Protein AF-A0A2V9IHE4-F1 (afdb_monomer_lite)

Sequence (462 aa):
MTAAEEQRRKWRELSAGATQPQDVPGYLLHRQTFDSLVGEIAELETLVFRKNLEDSALGELGPYIEALHKDSVTPRRLPRLSEIEAELEKAGIEKMLAGIRTKKPSPEKWASLFDSAWFLSCLDAAFAEDSEIAGFNGRTHDEFVKEFTELDKERIRIAAARVRRACAERAISVMNQHPEQEYLVRAEAQKKRRHLPLRKLFARAQDVLTAVCPCWMASPLSVSQLLDTKACFDVVIFDEASQVLPEDSVPAILRGARLVVAGDSRQLPPTTFFAAGDDDEPIEEAADAATEGFESLLDMTNSFVPSRYLDWHYRSRDESLISFSNHHIYTGRLVTFPGPGGPPAVSHVLVNQPPGLDGQEESSSAEVRKVVELVLEHPQKFPRQSLGVIAMGIRHAQRVQRALDEALETRPDLDAFFDPGKEEHVFVKNLERVQGDERDAIILTIGYGKDRGGKSPGRAIG

Secondary structure (DSSP, 8-state):
--SHHHHHHHHHHHSSSSPPP---TTHHHHHHHHHHHHHHHHHHHHHSS-S-STTS-HHHHHHHHHHHHH--SHHHHHHHHHHHHHHHHHTT-HHHHHHHHHH---GGGHHHHHHHHHHHHHHHHHHHH-HHHHH--HHHHHHHHHHHHHHHHHHHHHHHHHHHHHHHHHHHHHHHH-HHHHHHHHHHHT-SS-PPPHHHHHHHHHHHHHHHS------HHHHHHHS-SS--EEEEEESSGGGS-HHHHHHHHTTEEEEEE---TTSPPPP-TTSS-S-----SSGGG---SS-S-HHHHHHTTS------B--S-SSTHHHHHHHHHTSTT-SB-------S-S------PPPTTS-S-TTS-HHHHHHHHHHHHHHHHH-TTS-EEEEESSHHHHHHHHHHHHHHHTT-GGGTTTS-TTSTT--EEEEGGG-TT---SEEEEE--PPP-TTSPPPS----

Structure (mmCIF, N/CA/C/O backbone):
data_AF-A0A2V9IHE4-F1
#
_entry.id   AF-A0A2V9IHE4-F1
#
loop_
_atom_site.group_PDB
_atom_site.id
_atom_site.type_symbol
_atom_site.label_atom_id
_atom_site.label_alt_id
_atom_site.label_comp_id
_atom_site.label_asym_id
_atom_site.label_entity_id
_atom_site.label_seq_id
_atom_site.pdbx_PDB_ins_code
_atom_site.Cartn_x
_atom_site.Cartn_y
_atom_site.Cartn_z
_atom_site.occupancy
_atom_site.B_iso_or_equiv
_atom_site.auth_seq_id
_atom_site.auth_comp_id
_atom_site.auth_asym_id
_atom_site.auth_atom_id
_atom_site.pdbx_PDB_model_num
ATOM 1 N N . MET A 1 1 ? 29.800 36.168 -103.129 1.00 57.03 1 MET A N 1
ATOM 2 C CA . MET A 1 1 ? 30.590 36.780 -102.035 1.00 57.03 1 MET A CA 1
ATOM 3 C C . MET A 1 1 ? 30.070 36.192 -100.728 1.00 57.03 1 MET A C 1
ATOM 5 O O . MET A 1 1 ? 29.300 36.840 -100.043 1.00 57.03 1 MET A O 1
ATOM 9 N N . THR A 1 2 ? 30.286 34.894 -100.474 1.00 67.06 2 THR A N 1
ATOM 10 C CA . THR A 1 2 ? 29.304 34.196 -99.607 1.00 67.06 2 THR A CA 1
ATOM 11 C C . THR A 1 2 ? 29.785 32.930 -98.889 1.00 67.06 2 THR A C 1
ATOM 13 O O . THR A 1 2 ? 28.972 32.203 -98.355 1.00 67.06 2 THR A O 1
ATOM 16 N N . ALA A 1 3 ? 31.088 32.662 -98.799 1.00 68.25 3 ALA A N 1
ATOM 17 C CA . ALA A 1 3 ? 31.587 31.613 -97.890 1.00 68.25 3 ALA A CA 1
ATOM 18 C C . ALA A 1 3 ? 32.878 32.059 -97.200 1.00 68.25 3 ALA A C 1
ATOM 20 O O . ALA A 1 3 ? 32.992 32.014 -95.981 1.00 68.25 3 ALA A O 1
ATOM 21 N N . ALA A 1 4 ? 33.814 32.617 -97.974 1.00 70.06 4 ALA A N 1
ATOM 22 C CA . ALA A 1 4 ? 35.071 33.142 -97.444 1.00 70.06 4 ALA A CA 1
ATOM 23 C C . ALA A 1 4 ? 34.877 34.337 -96.488 1.00 70.06 4 ALA A C 1
ATOM 25 O O . ALA A 1 4 ? 35.552 34.420 -95.465 1.00 70.06 4 ALA A O 1
ATOM 26 N N . GLU A 1 5 ? 33.945 35.252 -96.779 1.00 72.25 5 GLU A N 1
ATOM 27 C CA . GLU A 1 5 ? 33.641 36.388 -95.891 1.00 72.25 5 GLU A CA 1
ATOM 28 C C . GLU A 1 5 ? 32.931 35.948 -94.608 1.00 72.25 5 GLU A C 1
ATOM 30 O O . GLU A 1 5 ? 33.212 36.475 -93.533 1.00 72.25 5 GLU A O 1
ATOM 35 N N . GLU A 1 6 ? 32.068 34.938 -94.702 1.00 75.88 6 GLU A N 1
ATOM 36 C CA . GLU A 1 6 ? 31.331 34.397 -93.563 1.00 75.88 6 GLU A CA 1
ATOM 37 C C . GLU A 1 6 ? 32.248 33.592 -92.630 1.00 75.88 6 GLU A C 1
ATOM 39 O O . GLU A 1 6 ? 32.196 33.745 -91.408 1.00 75.88 6 GLU A O 1
ATOM 44 N N . GLN A 1 7 ? 33.177 32.826 -93.207 1.00 74.69 7 GLN A N 1
ATOM 45 C CA . GLN A 1 7 ? 34.234 32.134 -92.474 1.00 74.69 7 GLN A CA 1
ATOM 46 C C . GLN A 1 7 ? 35.193 33.120 -91.800 1.00 74.69 7 GLN A C 1
ATOM 48 O O . GLN A 1 7 ? 35.526 32.965 -90.626 1.00 74.69 7 GLN A O 1
ATOM 53 N N . ARG A 1 8 ? 35.573 34.196 -92.501 1.00 71.12 8 ARG A N 1
ATOM 54 C CA . ARG A 1 8 ? 36.403 35.269 -91.939 1.00 71.12 8 ARG A CA 1
ATOM 55 C C . ARG A 1 8 ? 35.695 36.023 -90.808 1.00 71.12 8 ARG A C 1
ATOM 57 O O . ARG A 1 8 ? 36.364 36.433 -89.861 1.00 71.12 8 ARG A O 1
ATOM 64 N N . ARG A 1 9 ? 34.369 36.202 -90.878 1.00 74.19 9 ARG A N 1
ATOM 65 C CA . ARG A 1 9 ? 33.567 36.786 -89.789 1.00 74.19 9 ARG A CA 1
ATOM 66 C C . ARG A 1 9 ? 33.571 35.881 -88.555 1.00 74.19 9 ARG A C 1
ATOM 68 O O . ARG A 1 9 ? 33.924 36.363 -87.486 1.00 74.19 9 ARG A O 1
ATOM 75 N N . LYS A 1 10 ? 33.302 34.578 -88.716 1.00 74.25 10 LYS A N 1
ATOM 76 C CA . LYS A 1 10 ? 33.368 33.596 -87.615 1.00 74.25 10 LYS A CA 1
ATOM 77 C C . LYS A 1 10 ? 34.743 33.552 -86.946 1.00 74.25 10 LYS A C 1
ATOM 79 O O . LYS A 1 10 ? 34.833 33.504 -85.728 1.00 74.25 10 LYS A O 1
ATOM 84 N N . TRP A 1 11 ? 35.823 33.596 -87.726 1.00 72.06 11 TRP A N 1
ATOM 85 C CA . TRP A 1 11 ? 37.175 33.616 -87.160 1.00 72.06 11 TRP A CA 1
ATOM 86 C C . TRP A 1 11 ? 37.470 34.894 -86.378 1.00 72.06 11 TRP A C 1
ATOM 88 O O . TRP A 1 11 ? 38.075 34.803 -85.319 1.00 72.06 11 TRP A O 1
ATOM 98 N N . ARG A 1 12 ? 36.991 36.056 -86.842 1.00 71.06 12 ARG A N 1
ATOM 99 C CA . ARG A 1 12 ? 37.110 37.322 -86.098 1.00 71.06 12 ARG A CA 1
ATOM 100 C C . ARG A 1 12 ? 36.302 37.349 -84.802 1.00 71.06 12 ARG A C 1
ATOM 102 O O . ARG A 1 12 ? 36.710 38.035 -83.877 1.00 71.06 12 ARG A O 1
ATOM 109 N N . GLU A 1 13 ? 35.171 36.650 -84.743 1.00 72.88 13 GLU A N 1
ATOM 110 C CA . GLU A 1 13 ? 34.381 36.509 -83.510 1.00 72.88 13 GLU A CA 1
ATOM 111 C C . GLU A 1 13 ? 35.086 35.618 -82.476 1.00 72.88 13 GLU A C 1
ATOM 113 O O . GLU A 1 13 ? 34.956 35.847 -81.278 1.00 72.88 13 GLU A O 1
ATOM 118 N N . LEU A 1 14 ? 35.859 34.628 -82.934 1.00 70.94 14 LEU A N 1
ATOM 119 C CA . LEU A 1 14 ? 36.576 33.672 -82.084 1.00 70.94 14 LEU A CA 1
ATOM 120 C C . LEU A 1 14 ? 38.013 34.104 -81.738 1.00 70.94 14 LEU A C 1
ATOM 122 O O . LEU A 1 14 ? 38.636 33.493 -80.871 1.00 70.94 14 LEU A O 1
ATOM 126 N N . SER A 1 15 ? 38.561 35.131 -82.398 1.00 66.12 15 SER A N 1
ATOM 127 C CA . SER A 1 15 ? 39.928 35.614 -82.180 1.00 66.12 15 SER A CA 1
ATOM 128 C C . SER A 1 15 ? 39.967 36.920 -81.384 1.00 66.12 15 SER A C 1
ATOM 130 O O . SER A 1 15 ? 39.293 37.896 -81.708 1.00 66.12 15 SER A O 1
ATOM 132 N N . ALA A 1 16 ? 40.847 37.003 -80.384 1.00 60.81 16 ALA A N 1
ATOM 133 C CA . ALA A 1 16 ? 41.187 38.272 -79.745 1.00 60.81 16 ALA A CA 1
ATOM 134 C C . ALA A 1 16 ? 42.098 39.100 -80.677 1.00 60.81 16 ALA A C 1
ATOM 136 O O . ALA A 1 16 ? 43.323 39.049 -80.585 1.00 60.81 16 ALA A O 1
ATOM 137 N N . GLY A 1 17 ? 41.499 39.839 -81.617 1.00 64.50 17 GLY A N 1
ATOM 138 C CA . GLY A 1 17 ? 42.207 40.730 -82.546 1.00 64.50 17 GLY A CA 1
ATOM 139 C C . GLY A 1 17 ? 42.390 40.175 -83.966 1.00 64.50 17 GLY A C 1
ATOM 140 O O . GLY A 1 17 ? 41.706 39.246 -84.386 1.00 64.50 17 GLY A O 1
ATOM 141 N N . ALA A 1 18 ? 43.290 40.796 -84.739 1.00 61.09 18 ALA A N 1
ATOM 142 C CA . ALA A 1 18 ? 43.531 40.507 -86.160 1.00 61.09 18 ALA A CA 1
ATOM 143 C C . ALA A 1 18 ? 44.617 39.435 -86.385 1.00 61.09 18 ALA A C 1
ATOM 145 O O . ALA A 1 18 ? 45.520 39.615 -87.203 1.00 61.09 18 ALA A O 1
ATOM 146 N N . THR A 1 19 ? 44.559 38.335 -85.639 1.00 64.38 19 THR A N 1
ATOM 147 C CA . THR A 1 19 ? 45.488 37.208 -85.781 1.00 64.38 19 THR A CA 1
ATOM 148 C C . THR A 1 19 ? 45.087 36.304 -86.951 1.00 64.38 19 THR A C 1
ATOM 150 O O . THR A 1 19 ? 43.907 36.124 -87.251 1.00 64.38 19 THR A O 1
ATOM 153 N N . GLN A 1 20 ? 46.079 35.768 -87.670 1.00 65.44 20 GLN A N 1
ATOM 154 C CA . GLN A 1 20 ? 45.842 34.758 -88.706 1.00 65.44 20 GLN A CA 1
ATOM 155 C C . GLN A 1 20 ? 45.617 33.386 -88.048 1.00 65.44 20 GLN A C 1
ATOM 157 O O . GLN A 1 20 ? 46.231 33.125 -87.011 1.00 65.44 20 GLN A O 1
ATOM 162 N N . PRO A 1 21 ? 44.776 32.508 -88.626 1.00 65.38 21 PRO A N 1
ATOM 163 C CA . PRO A 1 21 ? 44.646 31.135 -88.154 1.00 65.38 21 PRO A CA 1
ATOM 164 C C . PRO A 1 21 ? 46.013 30.460 -88.195 1.00 65.38 21 PRO A C 1
ATOM 166 O O . PRO A 1 21 ? 46.685 30.483 -89.226 1.00 65.38 21 PRO A O 1
ATOM 169 N N . GLN A 1 22 ? 46.420 29.884 -87.074 1.00 69.75 22 GLN A N 1
ATOM 170 C CA . GLN A 1 22 ? 47.612 29.056 -86.994 1.00 69.75 22 GLN A CA 1
ATOM 171 C C . GLN A 1 22 ? 47.179 27.606 -86.832 1.00 69.75 22 GLN A C 1
ATOM 173 O O . GLN A 1 22 ? 46.171 27.330 -86.177 1.00 69.75 22 GLN A O 1
ATOM 178 N N . ASP A 1 23 ? 47.949 26.689 -87.416 1.00 67.69 23 ASP A N 1
ATOM 179 C CA . ASP A 1 23 ? 47.831 25.284 -87.054 1.00 67.69 23 ASP A CA 1
ATOM 180 C C . ASP A 1 23 ? 48.113 25.156 -85.562 1.00 67.69 23 ASP A C 1
ATOM 182 O O . ASP A 1 23 ? 49.167 25.576 -85.082 1.00 67.69 23 ASP A O 1
ATOM 186 N N . VAL A 1 24 ? 47.158 24.592 -84.826 1.00 74.50 24 VAL A N 1
ATOM 187 C CA . VAL A 1 24 ? 47.366 24.234 -83.426 1.00 74.50 24 VAL A CA 1
ATOM 188 C C . VAL A 1 24 ? 48.275 23.003 -83.434 1.00 74.50 24 VAL A C 1
ATOM 190 O O . VAL A 1 24 ? 47.844 21.943 -83.906 1.00 74.50 24 VAL A O 1
ATOM 193 N N . PRO A 1 25 ? 49.533 23.107 -82.967 1.00 77.62 25 PRO A N 1
ATOM 194 C CA . PRO A 1 25 ? 50.450 21.977 -82.984 1.00 77.62 25 PRO A CA 1
ATOM 195 C C . PRO A 1 25 ? 49.828 20.811 -82.217 1.00 77.62 25 PRO A C 1
ATOM 197 O O . PRO A 1 25 ? 49.372 20.980 -81.090 1.00 77.62 25 PRO A O 1
ATOM 200 N N . GLY A 1 26 ? 49.754 19.637 -82.845 1.00 80.38 26 GLY A N 1
ATOM 201 C CA . GLY A 1 26 ? 49.132 18.466 -82.225 1.00 80.38 26 GLY A CA 1
ATOM 202 C C . GLY A 1 26 ? 47.600 18.498 -82.154 1.00 80.38 26 GLY A C 1
ATOM 203 O O . GLY A 1 26 ? 47.040 17.692 -81.420 1.00 80.38 26 GLY A O 1
ATOM 204 N N . TYR A 1 27 ? 46.899 19.356 -82.914 1.00 82.56 27 TYR A N 1
ATOM 205 C CA . TYR A 1 27 ? 45.425 19.427 -82.928 1.00 82.56 27 TYR A CA 1
ATOM 206 C C . TYR A 1 27 ? 44.746 18.060 -83.037 1.00 82.56 27 TYR A C 1
ATOM 208 O O . TYR A 1 27 ? 43.859 17.757 -82.247 1.00 82.56 27 TYR A O 1
ATOM 216 N N . LEU A 1 28 ? 45.169 17.229 -83.997 1.00 81.62 28 LEU A N 1
ATOM 217 C CA . LEU A 1 28 ? 44.579 15.903 -84.196 1.00 81.62 28 LEU A CA 1
ATOM 218 C C . LEU A 1 28 ? 44.754 15.015 -82.961 1.00 81.62 28 LEU A C 1
ATOM 220 O O . LEU A 1 28 ? 43.818 14.319 -82.584 1.00 81.62 28 LEU A O 1
ATOM 224 N N . LEU A 1 29 ? 45.916 15.093 -82.304 1.00 84.19 29 LEU A N 1
ATOM 225 C CA . LEU A 1 29 ? 46.185 14.363 -81.069 1.00 84.19 29 LEU A CA 1
ATOM 226 C C . LEU A 1 29 ? 45.293 14.880 -79.934 1.00 84.19 29 LEU A C 1
ATOM 228 O O . LEU A 1 29 ? 44.606 14.094 -79.297 1.00 84.19 29 LEU A O 1
ATOM 232 N N . HIS A 1 30 ? 45.225 16.199 -79.731 1.00 83.75 30 HIS A N 1
ATOM 233 C CA . HIS A 1 30 ? 44.368 16.809 -78.711 1.00 83.75 30 HIS A CA 1
ATOM 234 C C . HIS A 1 30 ? 42.882 16.529 -78.940 1.00 83.75 30 HIS A C 1
ATOM 236 O O . HIS A 1 30 ? 42.150 16.290 -77.982 1.00 83.75 30 HIS A O 1
ATOM 242 N N . ARG A 1 31 ? 42.434 16.525 -80.200 1.00 83.81 31 ARG A N 1
ATOM 243 C CA . ARG A 1 31 ? 41.055 16.208 -80.564 1.00 83.81 31 ARG A CA 1
ATOM 244 C C . ARG A 1 31 ? 40.731 14.744 -80.285 1.00 83.81 31 ARG A C 1
ATOM 246 O O . ARG A 1 31 ? 39.701 14.481 -79.683 1.00 83.81 31 ARG A O 1
ATOM 253 N N . GLN A 1 32 ? 41.626 13.823 -80.644 1.00 86.06 32 GLN A N 1
ATOM 254 C CA . GLN A 1 32 ? 41.480 12.403 -80.313 1.00 86.06 32 GLN A CA 1
ATOM 255 C C . GLN A 1 32 ? 41.450 12.169 -78.799 1.00 86.06 32 GLN A C 1
ATOM 257 O O . GLN A 1 32 ? 40.593 11.435 -78.319 1.00 86.06 32 GLN A O 1
ATOM 262 N N . THR A 1 33 ? 42.333 12.819 -78.033 1.00 85.00 33 THR A N 1
ATOM 263 C CA . THR A 1 33 ? 42.328 12.726 -76.565 1.00 85.00 33 THR A CA 1
ATOM 264 C C . THR A 1 33 ? 41.038 13.283 -75.966 1.00 85.00 33 THR A C 1
ATOM 266 O O . THR A 1 33 ? 40.491 12.683 -75.048 1.00 85.00 33 THR A O 1
ATOM 269 N N . PHE A 1 34 ? 40.531 14.403 -76.487 1.00 83.56 34 PHE A N 1
ATOM 270 C CA . PHE A 1 34 ? 39.271 14.986 -76.031 1.00 83.56 34 PHE A CA 1
ATOM 271 C C . PHE A 1 34 ? 38.074 14.084 -76.351 1.00 83.56 34 PHE A C 1
ATOM 273 O O . PHE A 1 34 ? 37.261 13.832 -75.470 1.00 83.56 34 PHE A O 1
ATOM 280 N N . ASP A 1 35 ? 37.988 13.559 -77.575 1.00 83.94 35 ASP A N 1
ATOM 281 C CA . ASP A 1 35 ? 36.906 12.656 -77.979 1.00 83.94 35 ASP A CA 1
ATOM 282 C C . ASP A 1 35 ? 36.939 11.344 -77.159 1.00 83.94 35 ASP A C 1
ATOM 284 O O . ASP A 1 35 ? 35.887 10.851 -76.758 1.00 83.94 35 ASP A O 1
ATOM 288 N N . SER A 1 36 ? 38.132 10.823 -76.829 1.00 86.38 36 SER A N 1
ATOM 289 C CA . SER A 1 36 ? 38.301 9.675 -75.917 1.00 86.38 36 SER A CA 1
ATOM 290 C C . SER A 1 36 ? 37.820 9.993 -74.501 1.00 86.38 36 SER A C 1
ATOM 292 O O . SER A 1 36 ? 37.054 9.227 -73.928 1.00 86.38 36 SER A O 1
ATOM 294 N N . LEU A 1 37 ? 38.224 11.144 -73.953 1.00 84.00 37 LEU A N 1
ATOM 295 C CA . LEU A 1 37 ? 37.823 11.579 -72.615 1.00 84.00 37 LEU A CA 1
ATOM 296 C C . LEU A 1 37 ? 36.304 11.765 -72.510 1.00 84.00 37 LEU A C 1
ATOM 298 O O . LEU A 1 37 ? 35.712 11.361 -71.517 1.00 84.00 37 LEU A O 1
ATOM 302 N N . VAL A 1 38 ? 35.669 12.360 -73.524 1.00 82.62 38 VAL A N 1
ATOM 303 C CA . VAL A 1 38 ? 34.205 12.508 -73.567 1.00 82.62 38 VAL A CA 1
ATOM 304 C C . VAL A 1 38 ? 33.526 11.138 -73.587 1.00 82.62 38 VAL A C 1
ATOM 306 O O . VAL A 1 38 ? 32.572 10.936 -72.843 1.00 82.62 38 VAL A O 1
ATOM 309 N N . GLY A 1 39 ? 34.044 10.183 -74.368 1.00 83.25 39 GLY A N 1
ATOM 310 C CA . GLY A 1 39 ? 33.546 8.805 -74.365 1.00 83.25 39 GLY A CA 1
ATOM 311 C C . GLY A 1 39 ? 33.648 8.136 -72.989 1.00 83.25 39 GLY A C 1
ATOM 312 O O . GLY A 1 39 ? 32.671 7.569 -72.507 1.00 83.25 39 GLY A O 1
ATOM 313 N N . GLU A 1 40 ? 34.795 8.264 -72.322 1.00 84.75 40 GLU A N 1
ATOM 314 C CA . GLU A 1 40 ? 35.020 7.713 -70.977 1.00 84.75 40 GLU A CA 1
ATOM 315 C C . GLU A 1 40 ? 34.141 8.385 -69.906 1.00 84.75 40 GLU A C 1
ATOM 317 O O . GLU A 1 40 ? 33.643 7.717 -68.998 1.00 84.75 40 GLU A O 1
ATOM 322 N N . ILE A 1 41 ? 33.909 9.700 -70.005 1.00 83.06 41 ILE A N 1
ATOM 323 C CA . ILE A 1 41 ? 33.013 10.431 -69.096 1.00 83.06 41 ILE A CA 1
ATOM 324 C C . ILE A 1 41 ? 31.561 9.995 -69.297 1.00 83.06 41 ILE A C 1
ATOM 326 O O . ILE A 1 41 ? 30.861 9.790 -68.306 1.00 83.06 41 ILE A O 1
ATOM 330 N N . ALA A 1 42 ? 31.121 9.812 -70.544 1.00 81.75 42 ALA A N 1
ATOM 331 C CA . ALA A 1 42 ? 29.777 9.332 -70.847 1.00 81.75 42 ALA A CA 1
ATOM 332 C C . ALA A 1 42 ? 29.539 7.928 -70.265 1.00 81.75 42 ALA A C 1
ATOM 334 O O . ALA A 1 42 ? 28.490 7.668 -69.675 1.00 81.75 42 ALA A O 1
ATOM 335 N N . GLU A 1 43 ? 30.530 7.033 -70.354 1.00 81.56 43 GLU A N 1
ATOM 336 C CA . GLU A 1 43 ? 30.476 5.725 -69.691 1.00 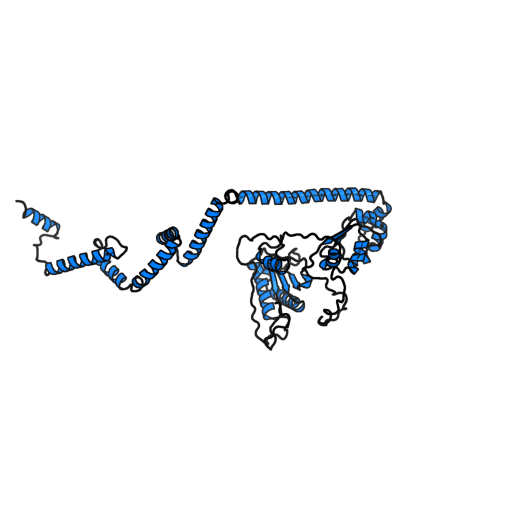81.56 43 GLU A CA 1
ATOM 337 C C . GLU A 1 43 ? 30.412 5.862 -68.164 1.00 81.56 43 GLU A C 1
ATOM 339 O O . GLU A 1 43 ? 29.568 5.231 -67.523 1.00 81.56 43 GLU A O 1
ATOM 344 N N . LEU A 1 44 ? 31.245 6.723 -67.570 1.00 79.94 44 LEU A N 1
ATOM 345 C CA . LEU A 1 44 ? 31.242 6.967 -66.127 1.00 79.94 44 LEU A CA 1
ATOM 346 C C . LEU A 1 44 ? 29.898 7.527 -65.640 1.00 79.94 44 LEU A C 1
ATOM 348 O O . LEU A 1 44 ? 29.425 7.124 -64.577 1.00 79.94 44 LEU A O 1
ATOM 352 N N . GLU A 1 45 ? 29.257 8.408 -66.411 1.00 80.38 45 GLU A N 1
ATOM 353 C CA . GLU A 1 45 ? 27.953 8.999 -66.089 1.00 80.38 45 GLU A CA 1
ATOM 354 C C . GLU A 1 45 ? 26.841 7.945 -65.972 1.00 80.38 45 GLU A C 1
ATOM 356 O O . GLU A 1 45 ? 25.916 8.111 -65.177 1.00 80.38 45 GLU A O 1
ATOM 361 N N . THR A 1 46 ? 26.961 6.804 -66.659 1.00 76.56 46 THR A N 1
ATOM 362 C CA . THR A 1 46 ? 26.023 5.680 -66.475 1.00 76.56 46 THR A CA 1
ATOM 363 C C . THR A 1 46 ? 26.174 4.972 -65.126 1.00 76.56 46 THR A C 1
ATOM 365 O O . THR A 1 46 ? 25.244 4.304 -64.670 1.00 76.56 46 THR A O 1
ATOM 368 N N . LEU A 1 47 ? 27.332 5.117 -64.475 1.00 73.12 47 LEU A N 1
ATOM 369 C CA . LEU A 1 47 ? 27.697 4.403 -63.251 1.00 73.12 47 LEU A CA 1
ATOM 370 C C . LEU A 1 47 ? 27.554 5.261 -61.988 1.00 73.12 47 LEU A C 1
ATOM 372 O O . LEU A 1 47 ? 27.442 4.712 -60.890 1.00 73.12 47 LEU A O 1
ATOM 376 N N . VAL A 1 48 ? 27.557 6.592 -62.111 1.00 73.06 48 VAL A N 1
ATOM 377 C CA . VAL A 1 48 ? 27.475 7.511 -60.966 1.00 73.06 48 VAL A CA 1
ATOM 378 C C . VAL A 1 48 ? 26.155 8.278 -60.923 1.00 73.06 48 VAL A C 1
ATOM 380 O O . VAL A 1 48 ? 25.580 8.658 -61.930 1.00 73.06 48 VAL A O 1
ATOM 383 N N . PHE A 1 49 ? 25.673 8.572 -59.713 1.00 63.44 49 PHE A N 1
ATOM 384 C CA . PHE A 1 49 ? 24.374 9.227 -59.486 1.00 63.44 49 PHE A CA 1
ATOM 385 C C . PHE A 1 49 ? 24.331 10.731 -59.850 1.00 63.44 49 PHE A C 1
ATOM 387 O O . PHE A 1 49 ? 23.329 11.402 -59.580 1.00 63.44 49 PHE A O 1
ATOM 394 N N . ARG A 1 50 ? 25.413 11.291 -60.413 1.00 65.56 50 ARG A N 1
ATOM 395 C CA . ARG A 1 50 ? 25.525 12.708 -60.791 1.00 65.56 50 ARG A CA 1
ATOM 396 C C . ARG A 1 50 ? 25.244 12.854 -62.286 1.00 65.56 50 ARG A C 1
ATOM 398 O O . ARG A 1 50 ? 25.973 12.297 -63.091 1.00 65.56 50 ARG A O 1
ATOM 405 N N . LYS A 1 51 ? 24.213 13.630 -62.627 1.00 60.22 51 LYS A N 1
ATOM 406 C CA . LYS A 1 51 ? 23.854 13.959 -64.015 1.00 60.22 51 LYS A CA 1
ATOM 407 C C . LYS A 1 51 ? 24.688 15.131 -64.545 1.00 60.22 51 LYS A C 1
ATOM 409 O O . LYS A 1 51 ? 25.017 16.029 -63.765 1.00 60.22 51 LYS A O 1
ATOM 414 N N . ASN A 1 52 ? 24.929 15.139 -65.852 1.00 67.25 52 ASN A N 1
ATOM 415 C CA . ASN A 1 52 ? 25.607 16.162 -66.647 1.00 67.25 52 ASN A CA 1
ATOM 416 C C . ASN A 1 52 ? 27.098 16.323 -66.302 1.00 67.25 52 ASN A C 1
ATOM 418 O O . ASN A 1 52 ? 27.577 17.429 -66.026 1.00 67.25 52 ASN A O 1
ATOM 422 N N . LEU A 1 53 ? 27.849 15.219 -66.291 1.00 68.56 53 LEU A N 1
ATOM 423 C CA . LEU A 1 53 ? 29.308 15.285 -66.145 1.00 68.56 53 LEU A CA 1
ATOM 424 C C . LEU A 1 53 ? 29.965 15.864 -67.401 1.00 68.56 53 LEU A C 1
ATOM 426 O O . LEU A 1 53 ? 30.984 16.542 -67.289 1.00 68.56 53 LEU A O 1
ATOM 430 N N . GLU A 1 54 ? 29.338 15.674 -68.563 1.00 69.62 54 GLU A N 1
ATOM 431 C CA . GLU A 1 54 ? 29.761 16.246 -69.848 1.00 69.62 54 GLU A CA 1
ATOM 432 C C . GLU A 1 54 ? 29.787 17.788 -69.850 1.00 69.62 54 GLU A C 1
ATOM 434 O O . GLU A 1 54 ? 30.639 18.390 -70.503 1.00 69.62 54 GLU A O 1
ATOM 439 N N . ASP A 1 55 ? 28.912 18.433 -69.068 1.00 71.81 55 ASP A N 1
ATOM 440 C CA . ASP A 1 55 ? 28.821 19.899 -68.958 1.00 71.81 55 ASP A CA 1
ATOM 441 C C . ASP A 1 55 ? 29.773 20.492 -67.899 1.00 71.81 55 ASP A C 1
ATOM 443 O O . ASP A 1 55 ? 29.845 21.712 -67.719 1.00 71.81 55 ASP A O 1
ATOM 447 N N . SER A 1 56 ? 30.492 19.648 -67.152 1.00 75.06 56 SER A N 1
ATOM 448 C CA . SER A 1 56 ? 31.361 20.093 -66.059 1.00 75.06 56 SER A CA 1
ATOM 449 C C . SER A 1 56 ? 32.709 20.598 -66.582 1.00 75.06 56 SER A C 1
ATOM 451 O O . SER A 1 56 ? 33.314 20.022 -67.485 1.00 75.06 56 SER A O 1
ATOM 453 N N . ALA A 1 57 ? 33.240 21.669 -65.984 1.00 78.06 57 ALA A N 1
ATOM 454 C CA . ALA A 1 57 ? 34.558 22.173 -66.356 1.00 78.06 57 ALA A CA 1
ATOM 455 C C . ALA A 1 57 ? 35.652 21.125 -66.064 1.00 78.06 57 ALA A C 1
ATOM 457 O O . ALA A 1 57 ? 35.668 20.511 -64.996 1.00 78.06 57 ALA A O 1
ATOM 458 N N . LEU A 1 58 ? 36.629 20.980 -66.969 1.00 72.75 58 LEU A N 1
ATOM 459 C CA . LEU A 1 58 ? 37.771 20.055 -66.822 1.00 72.75 58 LEU A CA 1
ATOM 460 C C . LEU A 1 58 ? 38.506 20.201 -65.475 1.00 72.75 58 LEU A C 1
ATOM 462 O O . LEU A 1 58 ? 38.977 19.213 -64.915 1.00 72.75 58 LEU A O 1
ATOM 466 N N . GLY A 1 59 ? 38.565 21.423 -64.931 1.00 75.31 59 GLY A N 1
ATOM 467 C CA . GLY A 1 59 ? 39.166 21.705 -63.623 1.00 75.31 59 GLY A CA 1
ATOM 468 C C . GLY A 1 59 ? 38.400 21.132 -62.421 1.00 75.31 59 GLY A C 1
ATOM 469 O O . GLY A 1 59 ? 39.004 20.920 -61.375 1.00 75.31 59 GLY A O 1
ATOM 470 N N . GLU A 1 60 ? 37.103 20.847 -62.559 1.00 76.56 60 GLU A N 1
ATOM 471 C CA . GLU A 1 60 ? 36.268 20.224 -61.520 1.00 76.56 60 GLU A CA 1
ATOM 472 C C . GLU A 1 60 ? 36.177 18.700 -61.681 1.00 76.56 60 GLU A C 1
ATOM 474 O O . GLU A 1 60 ? 36.048 17.972 -60.692 1.00 76.56 60 GLU A O 1
ATOM 479 N N . LEU A 1 61 ? 36.286 18.210 -62.920 1.00 79.44 61 LEU A N 1
ATOM 480 C CA . LEU A 1 61 ? 36.245 16.782 -63.244 1.00 79.44 61 LEU A CA 1
ATOM 481 C C . LEU A 1 61 ? 37.446 16.022 -62.673 1.00 79.44 61 LEU A C 1
ATOM 483 O O . LEU A 1 61 ? 37.266 14.955 -62.088 1.00 79.44 61 LEU A O 1
ATOM 487 N N . GLY A 1 62 ? 38.654 16.584 -62.782 1.00 80.62 62 GLY A N 1
ATOM 488 C CA . GLY A 1 62 ? 39.878 15.960 -62.265 1.00 80.62 62 GLY A CA 1
ATOM 489 C C . GLY A 1 62 ? 39.789 15.593 -60.774 1.00 80.62 62 GLY A C 1
ATOM 490 O O . GLY A 1 62 ? 39.904 14.412 -60.441 1.00 80.62 62 GLY A O 1
ATOM 491 N N . PRO A 1 63 ? 39.515 16.557 -59.870 1.00 82.50 63 PRO A N 1
ATOM 492 C CA . PRO A 1 63 ? 39.357 16.286 -58.439 1.00 82.50 63 PRO A CA 1
ATOM 493 C C . PRO A 1 63 ? 38.233 15.295 -58.106 1.00 82.50 63 PRO A C 1
ATOM 495 O O . PRO A 1 63 ? 38.365 14.510 -57.168 1.00 82.50 63 PRO A O 1
ATOM 498 N N . TYR A 1 64 ? 37.129 15.311 -58.861 1.00 80.56 64 TYR A N 1
ATOM 499 C CA . TYR A 1 64 ? 36.010 14.388 -58.658 1.00 80.56 64 TYR A CA 1
ATOM 500 C C . TYR A 1 64 ? 36.378 12.942 -59.018 1.00 80.56 64 TYR A C 1
ATOM 502 O O . TYR A 1 64 ? 36.143 12.034 -58.220 1.00 80.56 64 TYR A O 1
ATOM 510 N N . ILE A 1 65 ? 37.006 12.730 -60.178 1.00 81.50 65 ILE A N 1
ATOM 511 C CA . ILE A 1 65 ? 37.484 11.407 -60.609 1.00 81.50 65 ILE A CA 1
ATOM 512 C C . ILE A 1 65 ? 38.548 10.889 -59.638 1.00 81.50 65 ILE A C 1
ATOM 514 O O . ILE A 1 65 ? 38.520 9.723 -59.249 1.00 81.50 65 ILE A O 1
ATOM 518 N N . GLU A 1 66 ? 39.454 11.755 -59.181 1.00 82.94 66 GLU A N 1
ATOM 519 C CA . GLU A 1 66 ? 40.469 11.374 -58.200 1.00 82.94 66 GLU A CA 1
ATOM 520 C C . GLU A 1 66 ? 39.845 10.978 -56.849 1.00 82.94 66 GLU A C 1
ATOM 522 O O . GLU A 1 66 ? 40.301 10.026 -56.213 1.00 82.94 66 GLU A O 1
ATOM 527 N N . ALA A 1 67 ? 38.776 11.657 -56.417 1.00 82.19 67 ALA A N 1
ATOM 528 C CA . ALA A 1 67 ? 38.025 11.288 -55.217 1.00 82.19 67 ALA A CA 1
ATOM 529 C C . ALA A 1 67 ? 37.319 9.929 -55.367 1.00 82.19 67 ALA A C 1
ATOM 531 O O . ALA A 1 67 ? 37.394 9.110 -54.452 1.00 82.19 67 ALA A O 1
ATOM 532 N N . LEU A 1 68 ? 36.698 9.661 -56.522 1.00 80.31 68 LEU A N 1
ATOM 533 C CA . LEU A 1 68 ? 36.090 8.360 -56.828 1.00 80.31 68 LEU A CA 1
ATOM 534 C C . LEU A 1 68 ? 37.131 7.237 -56.856 1.00 80.31 68 LEU A C 1
ATOM 536 O O . LEU A 1 68 ? 36.904 6.174 -56.287 1.00 80.31 68 LEU A O 1
ATOM 540 N N . HIS A 1 69 ? 38.293 7.477 -57.467 1.00 81.88 69 HIS A N 1
ATOM 541 C CA . HIS A 1 69 ? 39.381 6.502 -57.512 1.00 81.88 69 HIS A CA 1
ATOM 542 C C . HIS A 1 69 ? 39.959 6.203 -56.119 1.00 81.88 69 HIS A C 1
ATOM 544 O O . HIS A 1 69 ? 40.317 5.063 -55.821 1.00 81.88 69 HIS A O 1
ATOM 550 N N . LYS A 1 70 ? 40.027 7.214 -55.241 1.00 84.56 70 LYS A N 1
ATOM 551 C CA . LYS A 1 70 ? 40.462 7.048 -53.844 1.00 84.56 70 LYS A CA 1
ATOM 552 C C . LYS A 1 70 ? 39.447 6.279 -52.990 1.00 84.56 70 LYS A C 1
ATOM 554 O O . LYS A 1 70 ? 39.840 5.691 -51.978 1.00 84.56 70 LYS A O 1
ATOM 559 N N . ASP A 1 71 ? 38.173 6.242 -53.379 1.00 78.62 71 ASP A N 1
ATOM 560 C CA . ASP A 1 71 ? 37.134 5.500 -52.665 1.00 78.62 71 ASP A CA 1
ATOM 561 C C . ASP A 1 71 ? 37.173 3.996 -52.984 1.00 78.62 71 ASP A C 1
ATOM 563 O O . ASP A 1 71 ? 36.420 3.447 -53.786 1.00 78.62 71 ASP A O 1
ATOM 567 N N . SER A 1 72 ? 38.064 3.297 -52.286 1.00 78.50 72 SER A N 1
ATOM 568 C CA . SER A 1 72 ? 38.189 1.836 -52.351 1.00 78.50 72 SER A CA 1
ATOM 569 C C . SER A 1 72 ? 37.166 1.079 -51.490 1.00 78.50 72 SER A C 1
ATOM 571 O O . SER A 1 72 ? 37.129 -0.157 -51.512 1.00 78.50 72 SER A O 1
ATOM 573 N N . VAL A 1 73 ? 36.347 1.792 -50.709 1.00 78.44 73 VAL A N 1
ATOM 574 C CA . VAL A 1 73 ? 35.497 1.207 -49.663 1.00 78.44 73 VAL A CA 1
ATOM 575 C C . VAL A 1 73 ? 34.054 1.084 -50.133 1.00 78.44 73 VAL A C 1
ATOM 577 O O . VAL A 1 73 ? 33.457 0.016 -49.975 1.00 78.44 73 VAL A O 1
ATOM 580 N N . THR A 1 74 ? 33.491 2.134 -50.730 1.00 79.25 74 THR A N 1
ATOM 581 C CA . THR A 1 74 ? 32.083 2.162 -51.153 1.00 79.25 74 THR A CA 1
ATOM 582 C C . THR A 1 74 ? 31.748 1.078 -52.183 1.00 79.25 74 THR A C 1
ATOM 584 O O . THR A 1 74 ? 30.792 0.336 -51.938 1.00 79.25 74 THR A O 1
ATOM 587 N N . PRO A 1 75 ? 32.543 0.850 -53.254 1.00 79.12 75 PRO A N 1
ATOM 588 C CA . PRO A 1 75 ? 32.246 -0.195 -54.241 1.00 79.12 75 PRO A CA 1
ATOM 589 C C . PRO A 1 75 ? 32.189 -1.607 -53.648 1.00 79.12 75 PRO A C 1
ATOM 591 O O . PRO A 1 75 ? 31.398 -2.436 -54.085 1.00 79.12 75 PRO A O 1
ATOM 594 N N . ARG A 1 76 ? 32.990 -1.881 -52.609 1.00 81.56 76 ARG A N 1
ATOM 595 C CA . ARG A 1 76 ? 32.995 -3.181 -51.916 1.00 81.56 76 ARG A CA 1
ATOM 596 C C . ARG A 1 76 ? 31.792 -3.366 -50.991 1.00 81.56 76 ARG A C 1
ATOM 598 O O . ARG A 1 76 ? 31.425 -4.498 -50.696 1.00 81.56 76 ARG A O 1
ATOM 605 N N . ARG A 1 77 ? 31.195 -2.271 -50.514 1.00 82.62 77 ARG A N 1
ATOM 606 C CA . ARG A 1 77 ? 30.025 -2.289 -49.622 1.00 82.62 77 ARG A CA 1
ATOM 607 C C . ARG A 1 77 ? 28.700 -2.265 -50.378 1.00 82.62 77 ARG A C 1
ATOM 609 O O . ARG A 1 77 ? 27.717 -2.759 -49.838 1.00 82.62 77 ARG A O 1
ATOM 616 N N . LEU A 1 78 ? 28.673 -1.732 -51.600 1.00 82.69 78 LEU A N 1
ATOM 617 C CA . LEU A 1 78 ? 27.458 -1.598 -52.409 1.00 82.69 78 LEU A CA 1
ATOM 618 C C . LEU A 1 78 ? 26.667 -2.906 -52.583 1.00 82.69 78 LEU A C 1
ATOM 620 O O . LEU A 1 78 ? 25.470 -2.867 -52.321 1.00 82.69 78 LEU A O 1
ATOM 624 N N . PRO A 1 79 ? 27.275 -4.067 -52.912 1.00 85.06 79 PRO A N 1
ATOM 625 C CA . PRO A 1 79 ? 26.520 -5.315 -53.039 1.00 85.06 79 PRO A CA 1
ATOM 626 C C . PRO A 1 79 ? 25.808 -5.693 -51.740 1.00 85.06 79 PRO A C 1
ATOM 628 O O . PRO A 1 79 ? 24.622 -6.006 -51.741 1.00 85.06 79 PRO A O 1
ATOM 631 N N . ARG A 1 80 ? 26.516 -5.572 -50.610 1.00 85.50 80 ARG A N 1
ATOM 632 C CA . ARG A 1 80 ? 25.955 -5.868 -49.292 1.00 85.50 80 ARG A CA 1
ATOM 633 C C . ARG A 1 80 ? 24.852 -4.884 -48.905 1.00 85.50 80 ARG A C 1
ATOM 635 O O . ARG A 1 80 ? 23.884 -5.287 -48.273 1.00 85.50 80 ARG A O 1
ATOM 642 N N . LEU A 1 81 ? 24.987 -3.610 -49.273 1.00 84.75 81 LEU A N 1
ATOM 643 C CA . LEU A 1 81 ? 23.937 -2.611 -49.069 1.00 84.75 81 LEU A CA 1
ATOM 644 C C . LEU A 1 81 ? 22.694 -2.943 -49.898 1.00 84.75 81 LEU A C 1
ATOM 646 O O . LEU A 1 81 ? 21.604 -2.935 -49.344 1.00 84.75 81 LEU A O 1
ATOM 650 N N . SER A 1 82 ? 22.849 -3.305 -51.172 1.00 85.81 82 SER A N 1
ATOM 651 C CA . SER A 1 82 ? 21.727 -3.708 -52.026 1.00 85.81 82 SER A CA 1
ATOM 652 C C . SER A 1 82 ? 21.034 -4.983 -51.536 1.00 85.81 82 SER A C 1
ATOM 654 O O . SER A 1 82 ? 19.813 -5.068 -51.611 1.00 85.81 82 SER A O 1
ATOM 656 N N . GLU A 1 83 ? 21.779 -5.955 -50.998 1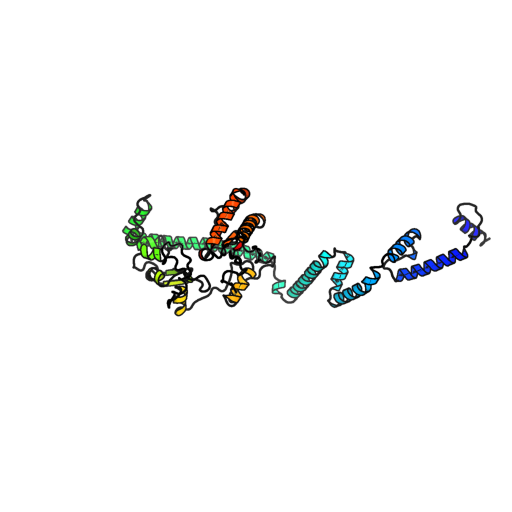.00 88.94 83 GLU A N 1
ATOM 657 C CA . GLU A 1 83 ? 21.197 -7.135 -50.339 1.00 88.94 83 GLU A CA 1
ATOM 658 C C . GLU A 1 83 ? 20.341 -6.746 -49.128 1.00 88.94 83 GLU A C 1
ATOM 660 O O . GLU A 1 83 ? 19.187 -7.158 -49.036 1.00 88.94 83 GLU A O 1
ATOM 665 N N . ILE A 1 84 ? 20.890 -5.925 -48.223 1.00 88.06 84 ILE A N 1
ATOM 666 C CA . ILE A 1 84 ? 20.184 -5.458 -47.021 1.00 88.06 84 ILE A CA 1
ATOM 667 C C . ILE A 1 84 ? 18.940 -4.654 -47.409 1.00 88.06 84 ILE A C 1
ATOM 669 O O . ILE A 1 84 ? 17.878 -4.837 -46.821 1.00 88.06 84 ILE A O 1
ATOM 673 N N . GLU A 1 85 ? 19.047 -3.778 -48.408 1.00 85.50 85 GLU A N 1
ATOM 674 C CA . GLU A 1 85 ? 17.906 -3.013 -48.907 1.00 85.50 85 GLU A CA 1
ATOM 675 C C . GLU A 1 85 ? 16.823 -3.938 -49.460 1.00 85.50 85 GLU A C 1
ATOM 677 O O . GLU A 1 85 ? 15.677 -3.824 -49.042 1.00 85.50 85 GLU A O 1
ATOM 682 N N . ALA A 1 86 ? 17.173 -4.912 -50.300 1.00 87.50 86 ALA A N 1
ATOM 683 C CA . ALA A 1 86 ? 16.202 -5.859 -50.840 1.00 87.50 86 ALA A CA 1
ATOM 684 C C . ALA A 1 86 ? 15.508 -6.694 -49.745 1.00 87.50 86 ALA A C 1
ATOM 686 O O . ALA A 1 86 ? 14.327 -7.023 -49.875 1.00 87.50 86 ALA A O 1
ATOM 687 N N . GLU A 1 87 ? 16.211 -7.050 -48.666 1.00 91.38 87 GLU A N 1
ATOM 688 C CA . GLU A 1 87 ? 15.608 -7.715 -47.503 1.00 91.38 87 GLU A CA 1
ATOM 689 C C . GLU A 1 87 ? 14.620 -6.799 -46.764 1.00 91.38 87 GLU A C 1
ATOM 691 O O . GLU A 1 87 ? 13.516 -7.229 -46.428 1.00 91.38 87 GLU A O 1
ATOM 696 N N . LEU A 1 88 ? 14.974 -5.528 -46.559 1.00 87.38 88 LEU A N 1
ATOM 697 C CA . LEU A 1 88 ? 14.118 -4.545 -45.886 1.00 87.38 88 LEU A CA 1
ATOM 698 C C . LEU A 1 88 ? 12.899 -4.140 -46.732 1.00 87.38 88 LEU A C 1
ATOM 700 O O . LEU A 1 88 ? 11.817 -3.917 -46.186 1.00 87.38 88 LEU A O 1
ATOM 704 N N . GLU A 1 89 ? 13.046 -4.072 -48.055 1.00 86.62 89 GLU A N 1
ATOM 705 C CA . GLU A 1 89 ? 11.936 -3.840 -48.984 1.00 86.62 89 GLU A CA 1
ATOM 706 C C . GLU A 1 89 ? 10.953 -5.019 -48.958 1.00 86.62 89 GLU A C 1
ATOM 708 O O . GLU A 1 89 ? 9.755 -4.812 -48.774 1.00 86.62 89 GLU A O 1
ATOM 713 N N . LYS A 1 90 ? 11.449 -6.267 -48.987 1.00 89.38 90 LYS A N 1
ATOM 714 C CA . LYS A 1 90 ? 10.608 -7.470 -48.811 1.00 89.38 90 LYS A CA 1
ATOM 715 C C . LYS A 1 90 ? 9.868 -7.498 -47.474 1.00 89.38 90 LYS A C 1
ATOM 717 O O . LYS A 1 90 ? 8.778 -8.058 -47.403 1.00 89.38 90 LYS A O 1
ATOM 722 N N . ALA A 1 91 ? 10.444 -6.907 -46.430 1.00 87.25 91 ALA A N 1
ATOM 723 C CA . ALA A 1 91 ? 9.801 -6.754 -45.128 1.00 87.25 91 ALA A CA 1
ATOM 724 C C . ALA A 1 91 ? 8.753 -5.617 -45.084 1.00 87.25 91 ALA A C 1
ATOM 726 O O . ALA A 1 91 ? 8.120 -5.418 -44.051 1.00 87.25 91 ALA A O 1
ATOM 727 N N . GLY A 1 92 ? 8.552 -4.870 -46.178 1.00 87.12 92 GLY A N 1
ATOM 728 C CA . GLY A 1 92 ? 7.537 -3.816 -46.294 1.00 87.12 92 GLY A CA 1
ATOM 729 C C . GLY A 1 92 ? 7.975 -2.432 -45.800 1.00 87.12 92 GLY A C 1
ATOM 730 O O . GLY A 1 92 ? 7.134 -1.553 -45.609 1.00 87.12 92 GLY A O 1
ATOM 731 N N . ILE A 1 93 ? 9.278 -2.197 -45.600 1.00 88.06 93 ILE A N 1
ATOM 732 C CA . ILE A 1 93 ? 9.821 -0.970 -44.975 1.00 88.06 93 ILE A CA 1
ATOM 733 C C . ILE A 1 93 ? 10.190 0.101 -46.034 1.00 88.06 93 ILE A C 1
ATOM 735 O O . ILE A 1 93 ? 10.763 1.150 -45.734 1.00 88.06 93 ILE A O 1
ATOM 739 N N . GLU A 1 94 ? 9.806 -0.106 -47.296 1.00 88.50 94 GLU A N 1
ATOM 740 C CA . GLU A 1 94 ? 10.147 0.732 -48.460 1.00 88.50 94 GLU A CA 1
ATOM 741 C C . GLU A 1 94 ? 9.899 2.236 -48.236 1.00 88.50 94 GLU A C 1
ATOM 743 O O . GLU A 1 94 ? 10.767 3.078 -48.487 1.00 88.50 94 GLU A O 1
ATOM 748 N N . LYS A 1 95 ? 8.721 2.597 -47.703 1.00 86.88 95 LYS A N 1
ATOM 749 C CA . LYS A 1 95 ? 8.345 4.002 -47.450 1.00 86.88 95 LYS A CA 1
ATOM 750 C C . LYS A 1 95 ? 9.254 4.668 -46.418 1.00 86.88 95 LYS A C 1
ATOM 752 O O . LYS A 1 95 ? 9.580 5.849 -46.546 1.00 86.88 95 LYS A O 1
ATOM 757 N N . MET A 1 96 ? 9.674 3.917 -45.404 1.00 88.12 96 MET A N 1
ATOM 758 C CA . MET A 1 96 ? 10.593 4.412 -44.385 1.00 88.12 96 MET A CA 1
ATOM 759 C C . MET A 1 96 ? 12.004 4.575 -44.961 1.00 88.12 96 MET A C 1
ATOM 761 O O . MET A 1 96 ? 12.626 5.610 -44.720 1.00 88.12 96 MET A O 1
ATOM 765 N N . LEU A 1 97 ? 12.483 3.621 -45.770 1.00 88.56 97 LEU A N 1
ATOM 766 C CA . LEU A 1 97 ? 13.775 3.730 -46.460 1.00 88.56 97 LEU A CA 1
ATOM 767 C C . LEU A 1 97 ? 13.825 4.962 -47.368 1.00 88.56 97 LEU A C 1
ATOM 769 O O . LEU A 1 97 ? 14.790 5.729 -47.323 1.00 88.56 97 LEU A O 1
ATOM 773 N N . ALA A 1 98 ? 12.759 5.214 -48.132 1.00 88.12 98 ALA A N 1
ATOM 774 C CA . ALA A 1 98 ? 12.625 6.434 -48.924 1.00 88.12 98 ALA A CA 1
ATOM 775 C C . ALA A 1 98 ? 12.702 7.694 -48.039 1.00 88.12 98 ALA A C 1
ATOM 777 O O . ALA A 1 98 ? 13.448 8.625 -48.345 1.00 88.12 98 ALA A O 1
ATOM 778 N N . GLY A 1 99 ? 12.011 7.696 -46.893 1.00 87.44 99 GLY A N 1
ATOM 779 C CA . GLY A 1 99 ? 12.066 8.783 -45.913 1.00 87.44 99 GLY A CA 1
ATOM 780 C C . GLY A 1 99 ? 13.469 9.034 -45.346 1.00 87.44 99 GLY A C 1
ATOM 781 O O . GLY A 1 99 ? 13.888 10.192 -45.247 1.00 87.44 99 GLY A O 1
ATOM 782 N N . ILE A 1 100 ? 14.216 7.970 -45.026 1.00 89.06 100 ILE A N 1
ATOM 783 C CA . ILE A 1 100 ? 15.616 8.056 -44.578 1.00 89.06 100 ILE A CA 1
ATOM 784 C C . ILE A 1 100 ? 16.491 8.640 -45.691 1.00 89.06 100 ILE A C 1
ATOM 786 O O . ILE A 1 100 ? 17.280 9.545 -45.424 1.00 89.06 100 ILE A O 1
ATOM 790 N N . ARG A 1 101 ? 16.326 8.201 -46.945 1.00 85.38 101 ARG A N 1
ATOM 791 C CA . ARG A 1 101 ? 17.096 8.715 -48.093 1.00 85.38 101 ARG A CA 1
ATOM 792 C C . ARG A 1 101 ? 16.866 10.208 -48.330 1.00 85.38 101 ARG A C 1
ATOM 794 O O . ARG A 1 101 ? 17.819 10.938 -48.605 1.00 85.38 101 ARG A O 1
ATOM 801 N N . THR A 1 102 ? 15.622 10.672 -48.206 1.00 90.12 102 THR A N 1
ATOM 802 C CA . THR A 1 102 ? 15.278 12.083 -48.424 1.00 90.12 102 THR A CA 1
ATOM 803 C C . THR A 1 102 ? 15.728 12.973 -47.268 1.00 90.12 102 THR A C 1
ATOM 805 O O . THR A 1 102 ? 16.326 14.020 -47.502 1.00 90.12 102 THR A O 1
ATOM 808 N N . LYS A 1 103 ? 15.447 12.577 -46.020 1.00 89.56 103 LYS A N 1
ATOM 809 C CA . LYS A 1 103 ? 15.698 13.421 -44.837 1.00 89.56 103 LYS A CA 1
ATOM 810 C C . LYS A 1 103 ? 17.093 13.244 -44.236 1.00 89.56 103 LYS A C 1
ATOM 812 O O . LYS A 1 103 ? 17.507 14.088 -43.449 1.00 89.56 103 LYS A O 1
ATOM 817 N N . LYS A 1 104 ? 17.790 12.159 -44.586 1.00 90.38 104 LYS A N 1
ATOM 818 C CA . LYS A 1 104 ? 19.134 11.787 -44.112 1.00 90.38 104 LYS A CA 1
ATOM 819 C C . LYS A 1 104 ? 19.311 11.952 -42.590 1.00 90.38 104 LYS A C 1
ATOM 821 O O . LYS A 1 104 ? 20.228 12.651 -42.159 1.00 90.38 104 LYS A O 1
ATOM 826 N N . PRO A 1 105 ? 18.429 11.355 -41.761 1.00 91.25 105 PRO A N 1
ATOM 827 C CA . PRO A 1 105 ? 18.589 11.394 -40.312 1.00 91.25 105 PRO A CA 1
ATOM 828 C C . PRO A 1 105 ? 19.859 10.644 -39.892 1.00 91.25 105 PRO A C 1
ATOM 830 O O . PRO A 1 105 ? 20.310 9.732 -40.590 1.00 91.25 105 PRO A O 1
ATOM 833 N N . SER A 1 106 ? 20.411 11.007 -38.733 1.00 94.00 106 SER A N 1
ATOM 834 C CA . SER A 1 106 ? 21.614 10.358 -38.210 1.00 94.00 106 SER A CA 1
ATOM 835 C C . SER A 1 106 ? 21.375 8.854 -37.959 1.00 94.00 106 SER A C 1
ATOM 837 O O . SER A 1 106 ? 20.259 8.485 -37.569 1.00 94.00 106 SER A O 1
ATOM 839 N N . PRO A 1 107 ? 22.374 7.979 -38.195 1.00 89.56 107 PRO A N 1
ATOM 840 C CA . PRO A 1 107 ? 22.209 6.524 -38.098 1.00 89.56 107 PRO A CA 1
ATOM 841 C C . PRO A 1 107 ? 21.702 6.032 -36.741 1.00 89.56 107 PRO A C 1
ATOM 843 O O . PRO A 1 107 ? 20.949 5.065 -36.672 1.00 89.56 107 PRO A O 1
ATOM 846 N N . GLU A 1 108 ? 22.043 6.734 -35.661 1.00 93.75 108 GLU A N 1
ATOM 847 C CA . GLU A 1 108 ? 21.644 6.388 -34.292 1.00 93.75 108 GLU A CA 1
ATOM 848 C C . GLU A 1 108 ? 20.121 6.446 -34.099 1.00 93.75 108 GLU A C 1
ATOM 850 O O . GLU A 1 108 ? 19.588 5.830 -33.182 1.00 93.75 108 GLU A O 1
ATOM 855 N N . LYS A 1 109 ? 19.403 7.172 -34.968 1.00 91.62 109 LYS A N 1
ATOM 856 C CA . LYS A 1 109 ? 17.944 7.331 -34.901 1.00 91.62 109 LYS A CA 1
ATOM 857 C C . LYS A 1 109 ? 17.177 6.299 -35.717 1.00 91.62 109 LYS A C 1
ATOM 859 O O . LYS A 1 109 ? 15.955 6.250 -35.610 1.00 91.62 109 LYS A O 1
ATOM 864 N N . TRP A 1 110 ? 17.841 5.516 -36.567 1.00 91.00 110 TRP A N 1
ATOM 865 C CA . TRP A 1 110 ? 17.145 4.645 -37.520 1.00 91.00 110 TRP A CA 1
ATOM 866 C C . TRP A 1 110 ? 16.320 3.563 -36.820 1.00 91.00 110 TRP A C 1
ATOM 868 O O . TRP A 1 110 ? 15.182 3.337 -37.220 1.00 91.00 110 TRP A O 1
ATOM 878 N N . ALA A 1 111 ? 16.845 2.972 -35.742 1.00 90.88 111 ALA A N 1
ATOM 879 C CA . ALA A 1 111 ? 16.116 1.991 -34.937 1.00 90.88 111 ALA A CA 1
ATOM 880 C C . ALA A 1 111 ? 14.854 2.602 -34.304 1.00 90.88 111 ALA A C 1
ATOM 882 O O . ALA A 1 111 ? 13.755 2.115 -34.530 1.00 90.88 111 ALA A O 1
ATOM 883 N N . SER A 1 112 ? 14.976 3.749 -33.628 1.00 90.44 112 SER A N 1
ATOM 884 C CA . SER A 1 112 ? 13.818 4.414 -33.013 1.00 90.44 112 SER A CA 1
ATOM 885 C C . SER A 1 112 ? 12.774 4.874 -34.036 1.00 90.44 112 SER A C 1
ATOM 887 O O . SER A 1 112 ? 11.581 4.901 -33.736 1.00 90.44 112 SER A O 1
ATOM 889 N N . LEU A 1 113 ? 13.199 5.246 -35.250 1.00 90.25 113 LEU A N 1
ATOM 890 C CA . LEU A 1 113 ? 12.281 5.560 -36.348 1.00 90.25 113 LEU A CA 1
ATOM 891 C C . LEU A 1 113 ? 11.514 4.320 -36.817 1.00 90.25 113 LEU A C 1
ATOM 893 O O . LEU A 1 113 ? 10.326 4.439 -37.108 1.00 90.25 113 LEU A O 1
ATOM 897 N N . PHE A 1 114 ? 12.178 3.163 -36.875 1.00 91.00 114 PHE A N 1
ATOM 898 C CA . PHE A 1 114 ? 11.541 1.892 -37.213 1.00 91.00 114 PHE A CA 1
ATOM 899 C C . PHE A 1 114 ? 10.499 1.526 -36.164 1.00 91.00 114 PHE A C 1
ATOM 901 O O . PHE A 1 114 ? 9.340 1.339 -36.520 1.00 91.00 114 PHE A O 1
ATOM 908 N N . ASP A 1 115 ? 10.881 1.534 -34.886 1.00 91.12 115 ASP A N 1
ATOM 909 C CA . ASP A 1 115 ? 9.970 1.240 -33.779 1.00 91.12 115 ASP A CA 1
ATOM 910 C C . ASP A 1 115 ? 8.748 2.166 -33.819 1.00 91.12 115 ASP A C 1
ATOM 912 O O . ASP A 1 115 ? 7.610 1.714 -33.735 1.00 91.12 115 ASP A O 1
ATOM 916 N N . SER A 1 116 ? 8.965 3.466 -34.046 1.00 90.88 116 SER A N 1
ATOM 917 C CA . SER A 1 116 ? 7.870 4.439 -34.150 1.00 90.88 116 SER A CA 1
ATOM 918 C C . SER A 1 116 ? 6.925 4.134 -35.313 1.00 90.88 116 SER A C 1
ATOM 920 O O . SER A 1 116 ? 5.708 4.198 -35.152 1.00 90.88 116 SER A O 1
ATOM 922 N N . ALA A 1 117 ? 7.467 3.809 -36.490 1.00 89.81 117 ALA A N 1
ATOM 923 C CA . ALA A 1 117 ? 6.661 3.472 -37.660 1.00 89.81 117 ALA A CA 1
ATOM 924 C C . ALA A 1 117 ? 5.887 2.162 -37.457 1.00 89.81 117 ALA A C 1
ATOM 926 O O . ALA A 1 117 ? 4.716 2.076 -37.824 1.00 89.81 117 ALA A O 1
ATOM 927 N N . TRP A 1 118 ? 6.526 1.170 -36.837 1.00 90.50 118 TRP A N 1
ATOM 928 C CA . TRP A 1 118 ? 5.919 -0.108 -36.495 1.00 90.50 118 TRP A CA 1
ATOM 929 C C . TRP A 1 118 ? 4.758 0.070 -35.512 1.00 90.50 118 TRP A C 1
ATOM 931 O O . TRP A 1 118 ? 3.643 -0.357 -35.800 1.00 90.50 118 TRP A O 1
ATOM 941 N N . PHE A 1 119 ? 4.974 0.776 -34.397 1.00 91.00 119 PHE A N 1
ATOM 942 C CA . PHE A 1 119 ? 3.924 1.021 -33.406 1.00 91.00 119 PHE A CA 1
ATOM 943 C C . PHE A 1 119 ? 2.753 1.830 -33.969 1.00 91.00 119 PHE A C 1
ATOM 945 O O . PHE A 1 119 ? 1.606 1.508 -33.667 1.00 91.00 119 PHE A O 1
ATOM 952 N N . LEU A 1 120 ? 3.014 2.832 -34.816 1.00 89.75 120 LEU A N 1
ATOM 953 C CA . LEU A 1 120 ? 1.950 3.566 -35.510 1.00 89.75 120 LEU A CA 1
ATOM 954 C C . LEU A 1 120 ? 1.146 2.653 -36.437 1.00 89.75 120 LEU A C 1
ATOM 956 O O . LEU A 1 120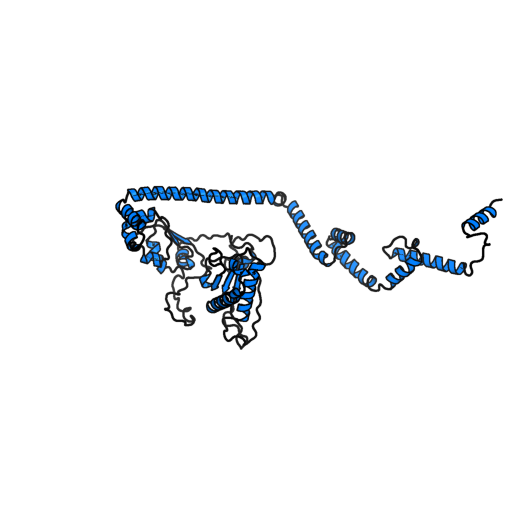 ? -0.077 2.715 -36.426 1.00 89.75 120 LEU A O 1
ATOM 960 N N . SER A 1 121 ? 1.808 1.762 -37.180 1.00 90.38 121 SER A N 1
ATOM 961 C CA . SER A 1 121 ? 1.111 0.793 -38.031 1.00 90.38 121 SER A CA 1
ATOM 962 C C . SER A 1 121 ? 0.248 -0.178 -37.221 1.00 90.38 121 SER A C 1
ATOM 964 O O . SER A 1 121 ? -0.850 -0.515 -37.656 1.00 90.38 121 SER A O 1
ATOM 966 N N . CYS A 1 122 ? 0.723 -0.635 -36.059 1.00 91.25 122 CYS A N 1
ATOM 967 C CA . CYS A 1 122 ? -0.071 -1.468 -35.153 1.00 91.25 122 CYS A CA 1
ATOM 968 C C . CYS A 1 122 ? -1.286 -0.708 -34.607 1.00 91.25 122 CYS A C 1
ATOM 970 O O . CYS A 1 122 ? -2.368 -1.280 -34.502 1.00 91.25 122 CYS A O 1
ATOM 972 N N . LEU A 1 123 ? -1.119 0.576 -34.280 1.00 89.50 123 LEU A N 1
ATOM 973 C CA . LEU A 1 123 ? -2.203 1.427 -33.794 1.00 89.50 123 LEU A CA 1
ATOM 974 C C . LEU A 1 123 ? -3.261 1.674 -34.879 1.00 89.50 123 LEU A C 1
ATOM 976 O O . LEU A 1 123 ? -4.451 1.539 -34.609 1.00 89.50 123 LEU A O 1
ATOM 980 N N . ASP A 1 124 ? -2.834 1.975 -36.106 1.00 90.06 124 ASP A N 1
ATOM 981 C CA . ASP A 1 124 ? -3.730 2.142 -37.254 1.00 90.06 124 ASP A CA 1
ATOM 982 C C . ASP A 1 124 ? -4.517 0.852 -37.537 1.00 90.06 124 ASP A C 1
ATOM 984 O O . ASP A 1 124 ? -5.715 0.906 -37.817 1.00 90.06 124 ASP A O 1
ATOM 988 N N . ALA A 1 125 ? -3.867 -0.313 -37.420 1.00 91.50 125 ALA A N 1
ATOM 989 C CA . ALA A 1 125 ? -4.532 -1.608 -37.545 1.00 91.50 125 ALA A CA 1
ATOM 990 C C . ALA A 1 125 ? -5.563 -1.830 -36.425 1.00 91.50 125 ALA A C 1
ATOM 992 O O . ALA A 1 125 ? -6.701 -2.194 -36.712 1.00 91.50 125 ALA A O 1
ATOM 993 N N . ALA A 1 126 ? -5.210 -1.531 -35.171 1.00 90.62 126 ALA A N 1
ATOM 994 C CA . ALA A 1 126 ? -6.127 -1.644 -34.038 1.00 90.62 126 ALA A CA 1
ATOM 995 C C . ALA A 1 126 ? -7.356 -0.729 -34.191 1.00 90.62 126 ALA A C 1
ATOM 997 O O . ALA A 1 126 ? -8.479 -1.164 -33.950 1.00 90.62 126 ALA A O 1
ATOM 998 N N . PHE A 1 127 ? -7.173 0.512 -34.657 1.00 90.38 127 PHE A N 1
ATOM 999 C CA . PHE A 1 127 ? -8.287 1.420 -34.955 1.00 90.38 127 PHE A CA 1
ATOM 1000 C C . PHE A 1 127 ? -9.170 0.940 -36.112 1.00 90.38 127 PHE A C 1
ATOM 1002 O O . PHE A 1 127 ? -10.360 1.248 -36.143 1.00 90.38 127 PHE A O 1
ATOM 1009 N N . ALA A 1 128 ? -8.606 0.220 -37.083 1.00 92.06 128 ALA A N 1
ATOM 1010 C CA . ALA A 1 128 ? -9.378 -0.333 -38.190 1.00 92.06 128 ALA A CA 1
ATOM 1011 C C . ALA A 1 128 ? -10.205 -1.563 -37.777 1.00 92.06 128 ALA A C 1
ATOM 1013 O O . ALA A 1 128 ? -11.283 -1.778 -38.332 1.00 92.06 128 ALA A O 1
ATOM 1014 N N . GLU A 1 129 ? -9.709 -2.363 -36.830 1.00 94.00 129 GLU A N 1
ATOM 1015 C CA . GLU A 1 129 ? -10.363 -3.593 -36.368 1.00 94.00 129 GLU A CA 1
ATOM 1016 C C . GLU A 1 129 ? -11.389 -3.352 -35.251 1.00 94.00 129 GLU A C 1
ATOM 1018 O O . GLU A 1 129 ? -12.418 -4.031 -35.224 1.00 94.00 129 GLU A O 1
ATOM 1023 N N . ASP A 1 130 ? -11.151 -2.378 -34.364 1.00 92.69 130 ASP A N 1
ATOM 1024 C CA . ASP A 1 130 ? -11.978 -2.133 -33.181 1.00 92.69 130 ASP A CA 1
ATOM 1025 C C . ASP A 1 130 ? -12.529 -0.696 -33.128 1.00 92.69 130 ASP A C 1
ATOM 1027 O O . ASP A 1 130 ? -11.818 0.290 -32.895 1.00 92.69 130 ASP A O 1
ATOM 1031 N N . SER A 1 131 ? -13.850 -0.580 -33.295 1.00 89.56 131 SER A N 1
ATOM 1032 C CA . SER A 1 131 ? -14.558 0.700 -33.238 1.00 89.56 131 SER A CA 1
ATOM 1033 C C . SER A 1 131 ? -14.566 1.350 -31.851 1.00 89.56 131 SER A C 1
ATOM 1035 O O . SER A 1 131 ? -14.705 2.571 -31.770 1.00 89.56 131 SER A O 1
ATOM 1037 N N . GLU A 1 132 ? -14.435 0.577 -30.767 1.00 89.31 132 GLU A N 1
ATOM 1038 C CA . GLU A 1 132 ? -14.357 1.124 -29.407 1.00 89.31 132 GLU A CA 1
ATOM 1039 C C . GLU A 1 132 ? -13.026 1.845 -29.198 1.00 89.31 132 GLU A C 1
ATOM 1041 O O . GLU A 1 132 ? -13.001 2.968 -28.689 1.00 89.31 132 GLU A O 1
ATOM 1046 N N . ILE A 1 133 ? -11.931 1.250 -29.682 1.00 85.69 133 ILE A N 1
ATOM 1047 C CA . ILE A 1 133 ? -10.600 1.864 -29.650 1.00 85.69 133 ILE A CA 1
ATOM 1048 C C . ILE A 1 133 ? -10.576 3.106 -30.553 1.00 85.69 133 ILE A C 1
ATOM 1050 O O . ILE A 1 133 ? -10.092 4.158 -30.137 1.00 85.69 133 ILE A O 1
ATOM 1054 N N . ALA A 1 134 ? -11.160 3.035 -31.755 1.00 86.19 134 ALA A N 1
ATOM 1055 C CA . ALA A 1 134 ? -11.236 4.177 -32.674 1.00 86.19 134 ALA A CA 1
ATOM 1056 C C . ALA A 1 134 ? -12.089 5.342 -32.138 1.00 86.19 134 ALA A C 1
ATOM 1058 O O . ALA A 1 134 ? -11.810 6.509 -32.423 1.00 86.19 134 ALA A O 1
ATOM 1059 N N . GLY A 1 135 ? -13.136 5.036 -31.368 1.00 87.81 135 GLY A N 1
ATOM 1060 C CA . GLY A 1 135 ? -14.003 6.023 -30.726 1.00 87.81 135 GLY A CA 1
ATOM 1061 C C . GLY A 1 135 ? -13.451 6.588 -29.414 1.00 87.81 135 GLY A C 1
ATOM 1062 O O . GLY A 1 135 ? -14.008 7.558 -28.890 1.00 87.81 135 GLY A O 1
ATOM 1063 N N . PHE A 1 136 ? -12.377 6.009 -28.868 1.00 89.06 136 PHE A N 1
ATOM 1064 C CA . PHE A 1 136 ? -11.826 6.416 -27.583 1.00 89.06 136 PHE A CA 1
ATOM 1065 C C . PHE A 1 136 ? -11.165 7.797 -27.666 1.00 89.06 136 PHE A C 1
ATOM 1067 O O . PHE A 1 136 ? -10.177 8.016 -28.367 1.00 89.06 136 PHE A O 1
ATOM 1074 N N . ASN A 1 137 ? -11.681 8.743 -26.881 1.00 88.81 137 ASN A N 1
ATOM 1075 C CA . ASN A 1 137 ? -11.075 10.056 -26.706 1.00 88.81 137 ASN A CA 1
ATOM 1076 C C . ASN A 1 137 ? -10.516 10.184 -25.289 1.00 88.81 137 ASN A C 1
ATOM 1078 O O . ASN A 1 137 ? -11.264 10.430 -24.341 1.00 88.81 137 ASN A O 1
ATOM 1082 N N . GLY A 1 138 ? -9.189 10.082 -25.167 1.00 89.44 138 GLY A N 1
ATOM 1083 C CA . GLY A 1 138 ? -8.496 10.176 -23.882 1.00 89.44 138 GLY A CA 1
ATOM 1084 C C . GLY A 1 138 ? -8.795 11.465 -23.114 1.00 89.44 138 GLY A C 1
ATOM 1085 O O . GLY A 1 138 ? -8.964 11.415 -21.907 1.00 89.44 138 GLY A O 1
ATOM 1086 N N . ARG A 1 139 ? -8.980 12.608 -23.794 1.00 93.19 139 ARG A N 1
ATOM 1087 C CA . ARG A 1 139 ? -9.300 13.875 -23.108 1.00 93.19 139 ARG A CA 1
ATOM 1088 C C . ARG A 1 139 ? -10.676 13.836 -22.457 1.00 93.19 139 ARG A C 1
ATOM 1090 O O . ARG A 1 139 ? -10.818 14.230 -21.308 1.00 93.19 139 ARG A O 1
ATOM 1097 N N . THR A 1 140 ? -11.677 13.352 -23.187 1.00 93.38 140 THR A N 1
ATOM 1098 C CA . THR A 1 140 ? -13.038 13.208 -22.657 1.00 93.38 140 THR A CA 1
ATOM 1099 C C . THR A 1 140 ? -13.076 12.161 -21.543 1.00 93.38 140 THR A C 1
ATOM 1101 O O . THR A 1 140 ? -13.753 12.351 -20.538 1.00 93.38 140 THR A O 1
ATOM 1104 N N . HIS A 1 141 ? -12.314 11.075 -21.686 1.00 93.31 141 HIS A N 1
ATOM 1105 C CA . HIS A 1 141 ? -12.175 10.075 -20.633 1.00 93.31 141 HIS A CA 1
ATOM 1106 C C . HIS A 1 141 ? -11.541 10.664 -19.363 1.00 93.31 141 HIS A C 1
ATOM 1108 O O . HIS A 1 141 ? -12.097 10.501 -18.280 1.00 93.31 141 HIS A O 1
ATOM 1114 N N . ASP A 1 142 ? -10.444 11.414 -19.490 1.00 94.44 142 ASP A N 1
ATOM 1115 C CA . ASP A 1 142 ? -9.779 12.087 -18.369 1.00 94.44 142 ASP A CA 1
ATOM 1116 C C . ASP A 1 142 ? -10.706 13.098 -17.673 1.00 94.44 142 ASP A C 1
ATOM 1118 O O . ASP A 1 142 ? -10.690 13.223 -16.446 1.00 94.44 142 ASP A O 1
ATOM 1122 N N . GLU A 1 143 ? -11.551 13.801 -18.435 1.00 96.25 143 GLU A N 1
ATOM 1123 C CA . GLU A 1 143 ? -12.590 14.683 -17.892 1.00 96.25 143 GLU A CA 1
ATOM 1124 C C . GLU A 1 143 ? -13.612 13.903 -17.056 1.00 96.25 143 GLU A C 1
ATOM 1126 O O . GLU A 1 143 ? -13.889 14.302 -15.922 1.00 96.25 143 GLU A O 1
ATOM 1131 N N . PHE A 1 144 ? -14.108 12.762 -17.552 1.00 96.56 144 PHE A N 1
ATOM 1132 C CA . PHE A 1 144 ? -15.020 11.901 -16.792 1.00 96.56 144 PHE A CA 1
ATOM 1133 C C . PHE A 1 144 ? -14.372 11.306 -15.541 1.00 96.56 144 PHE A C 1
ATOM 1135 O O . PHE A 1 144 ? -15.000 11.284 -14.484 1.00 96.56 144 PHE A O 1
ATOM 1142 N N . VAL A 1 145 ? -13.117 10.854 -15.622 1.00 95.75 145 VAL A N 1
ATOM 1143 C CA . VAL A 1 145 ? -12.371 10.342 -14.459 1.00 95.75 145 VAL A CA 1
ATOM 1144 C C . VAL A 1 145 ? -12.225 11.431 -13.399 1.00 95.75 145 VAL A C 1
ATOM 1146 O O . VAL A 1 145 ? -12.438 11.186 -12.205 1.00 95.75 145 VAL A O 1
ATOM 1149 N N . LYS A 1 146 ? -11.901 12.656 -13.823 1.00 96.81 146 LYS A N 1
ATOM 1150 C CA . LYS A 1 146 ? -11.777 13.805 -12.926 1.00 96.81 146 LYS A CA 1
ATOM 1151 C C . LYS A 1 146 ? -13.112 14.162 -12.278 1.00 96.81 146 LYS A C 1
ATOM 1153 O O . LYS A 1 146 ? -13.153 14.365 -11.066 1.00 96.81 146 LYS A O 1
ATOM 1158 N N . GLU A 1 147 ? -14.191 14.216 -13.053 1.00 97.69 147 GLU A N 1
ATOM 1159 C CA . GLU A 1 147 ? -15.535 14.475 -12.534 1.00 97.69 147 GLU A CA 1
ATOM 1160 C C . GLU A 1 147 ? -15.963 13.396 -11.534 1.00 97.69 147 GLU A C 1
ATOM 1162 O O . GLU A 1 147 ? -16.373 13.723 -10.421 1.00 97.69 147 GLU A O 1
ATOM 1167 N N . PHE A 1 148 ? -15.790 12.116 -11.879 1.00 97.75 148 PHE A N 1
ATOM 1168 C CA . PHE A 1 148 ? -16.079 10.993 -10.988 1.00 97.75 148 PHE A CA 1
ATOM 1169 C C . PHE A 1 148 ? -15.316 11.108 -9.665 1.00 97.75 148 PHE A C 1
ATOM 1171 O O . PHE A 1 148 ? -15.914 10.979 -8.599 1.00 97.75 148 PHE A O 1
ATOM 1178 N N . THR A 1 149 ? -14.015 11.406 -9.725 1.00 97.19 149 THR A N 1
ATOM 1179 C CA . THR A 1 149 ? -13.163 11.557 -8.536 1.00 97.19 149 THR A CA 1
ATOM 1180 C C . THR A 1 149 ? -13.665 12.675 -7.620 1.00 97.19 149 THR A C 1
ATOM 1182 O O . THR A 1 149 ? -13.715 12.509 -6.400 1.00 97.19 149 THR A O 1
ATOM 1185 N N . GLU A 1 150 ? -14.058 13.821 -8.181 1.00 97.44 150 GLU A N 1
ATOM 1186 C CA . GLU A 1 150 ? -14.582 14.937 -7.389 1.00 97.44 150 GLU A CA 1
ATOM 1187 C C . GLU A 1 150 ? -15.971 14.630 -6.812 1.00 97.44 150 GLU A C 1
ATOM 1189 O O . GLU A 1 150 ? -16.226 14.900 -5.634 1.00 97.44 150 GLU A O 1
ATOM 1194 N N . LEU A 1 151 ? -16.848 13.997 -7.594 1.00 98.00 151 LEU A N 1
ATOM 1195 C CA . LEU A 1 151 ? -18.172 13.578 -7.133 1.00 98.00 151 LEU A CA 1
ATOM 1196 C C . LEU A 1 151 ? -18.097 12.499 -6.047 1.00 98.00 151 LEU A C 1
ATOM 1198 O O . LEU A 1 151 ? -18.890 12.536 -5.105 1.00 98.00 151 LEU A O 1
ATOM 1202 N N . ASP A 1 152 ? -17.152 11.561 -6.127 1.00 97.69 152 ASP A N 1
ATOM 1203 C CA . ASP A 1 152 ? -16.977 10.530 -5.102 1.00 97.69 152 ASP A CA 1
ATOM 1204 C C . ASP A 1 152 ? -16.465 11.130 -3.782 1.00 97.69 152 ASP A C 1
ATOM 1206 O O . ASP A 1 152 ? -17.021 10.851 -2.714 1.00 97.69 152 ASP A O 1
ATOM 1210 N N . LYS A 1 153 ? -15.512 12.073 -3.839 1.00 97.00 153 LYS A N 1
ATOM 1211 C CA . LYS A 1 153 ? -15.091 12.853 -2.658 1.00 97.00 153 LYS A CA 1
ATOM 1212 C C . LYS A 1 153 ? -16.260 13.613 -2.031 1.00 97.00 153 LYS A C 1
ATOM 1214 O O . LYS A 1 153 ? -16.407 13.626 -0.804 1.00 97.00 153 LYS A O 1
ATOM 1219 N N . GLU A 1 154 ? -17.106 14.237 -2.851 1.00 97.12 154 GLU A N 1
ATOM 1220 C CA . GLU A 1 154 ? -18.309 14.924 -2.375 1.00 97.12 154 GLU A CA 1
ATOM 1221 C C . GLU A 1 154 ? -19.284 13.942 -1.715 1.00 97.12 154 GLU A C 1
ATOM 1223 O O . GLU A 1 154 ? -19.764 14.179 -0.601 1.00 97.12 154 GLU A O 1
ATOM 1228 N N . ARG A 1 155 ? -19.521 12.789 -2.351 1.00 97.38 155 ARG A N 1
ATOM 1229 C CA . ARG A 1 155 ? -20.369 11.717 -1.821 1.00 97.38 155 ARG A CA 1
ATOM 1230 C C . ARG A 1 155 ? -19.889 11.256 -0.449 1.00 97.38 155 ARG A C 1
ATOM 1232 O O . ARG A 1 155 ? -20.710 11.141 0.462 1.00 97.38 155 ARG A O 1
ATOM 1239 N N . ILE A 1 156 ? -18.586 11.015 -0.281 1.00 96.94 156 ILE A N 1
ATOM 1240 C CA . ILE A 1 156 ? -17.979 10.620 1.001 1.00 96.94 156 ILE A CA 1
ATOM 1241 C C . ILE A 1 156 ? -18.220 11.702 2.059 1.00 96.94 156 ILE A C 1
ATOM 1243 O O . ILE A 1 156 ? -18.650 11.393 3.174 1.00 96.94 156 ILE A O 1
ATOM 1247 N N . ARG A 1 157 ? -18.029 12.981 1.714 1.00 96.62 157 ARG A N 1
ATOM 1248 C CA . ARG A 1 157 ? -18.262 14.104 2.636 1.00 96.62 157 ARG A CA 1
ATOM 1249 C C . ARG A 1 157 ? -19.720 14.180 3.098 1.00 96.62 157 ARG A C 1
ATOM 1251 O O . ARG A 1 157 ? -19.980 14.322 4.298 1.00 96.62 157 ARG A O 1
ATOM 1258 N N . ILE A 1 158 ? -20.667 14.056 2.168 1.00 97.06 158 ILE A N 1
ATOM 1259 C CA . ILE A 1 158 ? -22.108 14.055 2.459 1.00 97.06 158 ILE A CA 1
ATOM 1260 C C . ILE A 1 158 ? -22.484 12.831 3.305 1.00 97.06 158 ILE A C 1
ATOM 1262 O O . ILE A 1 158 ? -23.211 12.959 4.295 1.00 97.06 158 ILE A O 1
ATOM 1266 N N . ALA A 1 159 ? -21.970 11.646 2.964 1.00 97.19 159 ALA A N 1
ATOM 1267 C CA . ALA A 1 159 ? -22.198 10.422 3.726 1.00 97.19 159 ALA A CA 1
ATOM 1268 C C . ALA A 1 159 ? -21.694 10.558 5.171 1.00 97.19 159 ALA A C 1
ATOM 1270 O O . ALA A 1 159 ? -22.432 10.246 6.106 1.00 97.19 159 ALA A O 1
ATOM 1271 N N . ALA A 1 160 ? -20.502 11.125 5.373 1.00 96.31 160 ALA A N 1
ATOM 1272 C CA . ALA A 1 160 ? -19.958 11.383 6.703 1.00 96.31 160 ALA A CA 1
ATOM 1273 C C . ALA A 1 160 ? -20.856 12.326 7.523 1.00 96.31 160 ALA A C 1
ATOM 1275 O O . ALA A 1 160 ? -21.070 12.098 8.714 1.00 96.31 160 ALA A O 1
ATOM 1276 N N . ALA A 1 161 ? -21.438 13.360 6.904 1.00 96.25 161 ALA A N 1
ATOM 1277 C CA . ALA A 1 161 ? -22.391 14.242 7.580 1.00 96.25 161 ALA A CA 1
ATOM 1278 C C . ALA A 1 161 ? -23.671 13.502 8.010 1.00 96.25 161 ALA A C 1
ATOM 1280 O O . ALA A 1 161 ? -24.153 13.706 9.126 1.00 96.25 161 ALA A O 1
ATOM 1281 N N . ARG A 1 162 ? -24.191 12.606 7.161 1.00 96.56 162 ARG A N 1
ATOM 1282 C CA . ARG A 1 162 ? -25.355 11.762 7.482 1.00 96.56 162 ARG A CA 1
ATOM 1283 C C . ARG A 1 162 ? -25.068 10.819 8.650 1.00 96.56 162 ARG A C 1
ATOM 1285 O O . ARG A 1 162 ? -25.883 10.740 9.564 1.00 96.56 162 ARG A O 1
ATOM 1292 N N . VAL A 1 163 ? -23.908 10.159 8.647 1.00 95.75 163 VAL A N 1
ATOM 1293 C CA . VAL A 1 163 ? -23.481 9.270 9.741 1.00 95.75 163 VAL A CA 1
ATOM 1294 C C . VAL A 1 163 ? -23.325 10.056 11.040 1.00 95.75 163 VAL A C 1
ATOM 1296 O O . VAL A 1 163 ? -23.910 9.672 12.047 1.00 95.75 163 VAL A O 1
ATOM 1299 N N . ARG A 1 164 ? -22.639 11.209 11.021 1.00 95.44 164 ARG A N 1
ATOM 1300 C CA . ARG A 1 164 ? -22.497 12.070 12.210 1.00 95.44 164 ARG A CA 1
ATOM 1301 C C . ARG A 1 164 ? -23.844 12.478 12.797 1.00 95.44 164 ARG A C 1
ATOM 1303 O O . ARG A 1 164 ? -24.006 12.449 14.013 1.00 95.44 164 ARG A O 1
ATOM 1310 N N . ARG A 1 165 ? -24.811 12.839 11.948 1.00 96.56 165 ARG A N 1
ATOM 1311 C CA . ARG A 1 165 ? -26.168 13.172 12.394 1.00 96.56 165 ARG A CA 1
ATOM 1312 C C . ARG A 1 165 ? -26.852 11.976 13.058 1.00 96.56 165 ARG A C 1
ATOM 1314 O O . ARG A 1 165 ? -27.377 12.135 14.153 1.00 96.56 165 ARG A O 1
ATOM 1321 N N . ALA A 1 166 ? -26.807 10.799 12.435 1.00 96.12 166 ALA A N 1
ATOM 1322 C CA . ALA A 1 166 ? -27.393 9.584 13.001 1.00 96.12 166 ALA A CA 1
ATOM 1323 C C . ALA A 1 166 ? -26.752 9.211 14.352 1.00 96.12 166 ALA A C 1
ATOM 1325 O O . ALA A 1 166 ? -27.463 8.906 15.310 1.00 96.12 166 ALA A O 1
ATOM 1326 N N . CYS A 1 167 ? -25.422 9.309 14.464 1.00 95.81 167 CYS A N 1
ATOM 1327 C CA . CYS A 1 167 ? -24.706 9.111 15.726 1.00 95.81 167 CYS A CA 1
ATOM 1328 C C . CYS A 1 167 ? -25.125 10.140 16.786 1.00 95.81 167 CYS A C 1
ATOM 1330 O O . CYS A 1 167 ? -25.367 9.763 17.926 1.00 95.81 167 CYS A O 1
ATOM 1332 N N . ALA A 1 168 ? -25.270 11.419 16.425 1.00 96.12 168 ALA A N 1
ATOM 1333 C CA . ALA A 1 168 ? -25.690 12.465 17.359 1.00 96.12 168 ALA A CA 1
ATOM 1334 C C . ALA A 1 168 ? -27.131 12.266 17.860 1.00 96.12 168 ALA A C 1
ATOM 1336 O O . ALA A 1 168 ? -27.386 12.375 19.058 1.00 96.12 168 ALA A O 1
ATOM 1337 N N . GLU A 1 169 ? -28.067 11.932 16.967 1.00 97.31 169 GLU A N 1
ATOM 1338 C CA . GLU A 1 169 ? -29.458 11.624 17.327 1.00 97.31 169 GLU A CA 1
ATOM 1339 C C . GLU A 1 169 ? -29.522 10.412 18.272 1.00 97.31 169 GLU A C 1
ATOM 1341 O O . GLU A 1 169 ? -30.198 10.461 19.306 1.00 97.31 169 GLU A O 1
ATOM 1346 N N . ARG A 1 170 ? -28.749 9.355 17.981 1.00 96.12 170 ARG A N 1
ATOM 1347 C CA . ARG A 1 170 ? -28.621 8.185 18.860 1.00 96.12 170 ARG A CA 1
ATOM 1348 C C . ARG A 1 170 ? -28.015 8.551 20.213 1.00 96.12 170 ARG A C 1
ATOM 1350 O O . ARG A 1 170 ? -28.577 8.166 21.235 1.00 96.12 170 ARG A O 1
ATOM 1357 N N . ALA A 1 171 ? -26.918 9.305 20.231 1.00 96.50 171 ALA A N 1
ATOM 1358 C CA . ALA A 1 171 ? -26.251 9.733 21.455 1.00 96.50 171 ALA A CA 1
ATOM 1359 C C . ALA A 1 171 ? -27.195 10.539 22.355 1.00 96.50 171 ALA A C 1
ATOM 1361 O O . ALA A 1 171 ? -27.300 10.237 23.539 1.00 96.50 171 ALA A O 1
ATOM 1362 N N . ILE A 1 172 ? -27.941 11.505 21.805 1.00 97.06 172 ILE A N 1
ATOM 1363 C CA . ILE A 1 172 ? -28.931 12.293 22.561 1.00 97.06 172 ILE A CA 1
ATOM 1364 C C . ILE A 1 172 ? -30.034 11.394 23.125 1.00 97.06 172 ILE A C 1
ATOM 1366 O O . ILE A 1 172 ? -30.376 11.506 24.302 1.00 97.06 172 ILE A O 1
ATOM 1370 N N . SER A 1 173 ? -30.572 10.481 22.312 1.00 97.81 173 SER A N 1
ATOM 1371 C CA . SER A 1 173 ? -31.596 9.539 22.770 1.00 97.81 173 SER A CA 1
ATOM 1372 C C . SER A 1 173 ? -31.107 8.690 23.945 1.00 97.81 173 SER A C 1
ATOM 1374 O O . SER A 1 173 ? -31.843 8.522 24.913 1.00 97.81 173 SER A O 1
ATOM 1376 N N . VAL A 1 174 ? -29.883 8.160 23.874 1.00 97.00 174 VAL A N 1
ATOM 1377 C CA . VAL A 1 174 ? -29.308 7.307 24.926 1.00 97.00 174 VAL A CA 1
ATOM 1378 C C . VAL A 1 174 ? -28.949 8.126 26.167 1.00 97.00 174 VAL A C 1
ATOM 1380 O O . VAL A 1 174 ? -29.268 7.717 27.277 1.00 97.00 174 VAL A O 1
ATOM 1383 N N . MET A 1 175 ? -28.380 9.322 26.004 1.00 96.69 175 MET A N 1
ATOM 1384 C CA . MET A 1 175 ? -28.109 10.245 27.114 1.00 96.69 175 MET A CA 1
ATOM 1385 C C . MET A 1 175 ? -29.378 10.585 27.908 1.00 96.69 175 MET A C 1
ATOM 1387 O O . MET A 1 175 ? -29.357 10.563 29.135 1.00 96.69 175 MET A O 1
ATOM 1391 N N . ASN A 1 176 ? -30.500 10.822 27.222 1.00 96.81 176 ASN A N 1
ATOM 1392 C CA . ASN A 1 176 ? -31.787 11.080 27.874 1.00 96.81 176 ASN A CA 1
ATOM 1393 C C . ASN A 1 176 ? -32.367 9.836 28.573 1.00 96.81 176 ASN A C 1
ATOM 1395 O O . ASN A 1 176 ? -33.058 9.971 29.580 1.00 96.81 176 ASN A O 1
ATOM 1399 N N . GLN A 1 177 ? -32.103 8.634 28.049 1.00 97.62 177 GLN A N 1
ATOM 1400 C CA . GLN A 1 177 ? -32.527 7.363 28.654 1.00 97.62 177 GLN A CA 1
ATOM 1401 C C . GLN A 1 177 ? -31.664 6.967 29.862 1.00 97.62 177 GLN A C 1
ATOM 1403 O O . GLN A 1 177 ? -32.160 6.293 30.764 1.00 97.62 177 GLN A O 1
ATOM 1408 N N . HIS A 1 178 ? -30.408 7.426 29.918 1.00 97.19 178 HIS A N 1
ATOM 1409 C CA . HIS A 1 178 ? -29.453 7.123 30.987 1.00 97.19 178 HIS A CA 1
ATOM 1410 C C . HIS A 1 178 ? -28.835 8.394 31.621 1.00 97.19 178 HIS A C 1
ATOM 1412 O O . HIS A 1 178 ? -27.616 8.589 31.538 1.00 97.19 178 HIS A O 1
ATOM 1418 N N . PRO A 1 179 ? -29.623 9.247 32.313 1.00 96.50 179 PRO A N 1
ATOM 1419 C CA . PRO A 1 179 ? -29.139 10.531 32.838 1.00 96.50 179 PRO A CA 1
ATOM 1420 C C . PRO A 1 179 ? -27.964 10.419 33.821 1.00 96.50 179 PRO A C 1
ATOM 1422 O O . PRO A 1 179 ? -27.081 11.272 33.839 1.00 96.50 179 PRO A O 1
ATOM 1425 N N . GLU A 1 180 ? -27.910 9.356 34.631 1.00 97.00 180 GLU A N 1
ATOM 1426 C CA . GLU A 1 180 ? -26.804 9.141 35.576 1.00 97.00 180 GLU A CA 1
ATOM 1427 C C . GLU A 1 180 ? -25.467 8.880 34.863 1.00 97.00 180 GLU A C 1
ATOM 1429 O O . GLU A 1 180 ? -24.418 9.363 35.300 1.00 97.00 180 GLU A O 1
ATOM 1434 N N . GLN A 1 181 ? -25.503 8.140 33.750 1.00 96.69 181 GLN A N 1
ATOM 1435 C CA . GLN A 1 181 ? -24.323 7.881 32.926 1.00 96.69 181 GLN A CA 1
ATOM 1436 C C . GLN A 1 181 ? -23.891 9.149 32.184 1.00 96.69 181 GLN A C 1
ATOM 1438 O O . GLN A 1 181 ? -22.701 9.455 32.143 1.00 96.69 181 GLN A O 1
ATOM 1443 N N . GLU A 1 182 ? -24.850 9.910 31.645 1.00 96.75 182 GLU A N 1
ATOM 1444 C CA . GLU A 1 182 ? -24.608 11.195 30.979 1.00 96.75 182 GLU A CA 1
ATOM 1445 C C . GLU A 1 182 ? -23.892 12.176 31.909 1.00 96.75 182 GLU A C 1
ATOM 1447 O O . GLU A 1 182 ? -22.838 12.708 31.547 1.00 96.75 182 GLU A O 1
ATOM 1452 N N . TYR A 1 183 ? -24.397 12.333 33.136 1.00 96.50 183 TYR A N 1
ATOM 1453 C CA . TYR A 1 183 ? -23.793 13.212 34.129 1.00 96.50 183 TYR A CA 1
ATOM 1454 C C . TYR A 1 183 ? -22.359 12.786 34.458 1.00 96.50 183 TYR A C 1
ATOM 1456 O O . TYR A 1 183 ? -21.455 13.624 34.497 1.00 96.50 183 TYR A O 1
ATOM 1464 N N . LEU A 1 184 ? -22.126 11.482 34.657 1.00 96.19 184 LEU A N 1
ATOM 1465 C CA . LEU A 1 184 ? -20.795 10.945 34.940 1.00 96.19 184 LEU A CA 1
ATOM 1466 C C . LEU A 1 184 ? -19.819 11.216 33.787 1.00 96.19 184 LEU A C 1
ATOM 1468 O O . LEU A 1 184 ? -18.721 11.717 34.026 1.00 96.19 184 LEU A O 1
ATOM 1472 N N . VAL A 1 185 ? -20.214 10.916 32.548 1.00 95.00 185 VAL A N 1
ATOM 1473 C CA . VAL A 1 185 ? -19.373 11.123 31.359 1.00 95.00 185 VAL A CA 1
ATOM 1474 C C . VAL A 1 185 ? -19.066 12.607 31.171 1.00 95.00 185 VAL A C 1
ATOM 1476 O O . VAL A 1 185 ? -17.907 12.969 30.968 1.00 95.00 185 VAL A O 1
ATOM 1479 N N . ARG A 1 186 ? -20.065 13.487 31.317 1.00 94.69 186 ARG A N 1
ATOM 1480 C CA . ARG A 1 186 ? -19.876 14.941 31.222 1.00 94.69 186 ARG A CA 1
ATOM 1481 C C . ARG A 1 186 ? -18.940 15.465 32.312 1.00 94.69 186 ARG A C 1
ATOM 1483 O O . ARG A 1 186 ? -18.055 16.268 32.016 1.00 94.69 186 ARG A O 1
ATOM 1490 N N . ALA A 1 187 ? -19.099 14.999 33.550 1.00 94.44 187 ALA A N 1
ATOM 1491 C CA . ALA A 1 187 ? -18.236 15.382 34.663 1.00 94.44 187 ALA A CA 1
ATOM 1492 C C . ALA A 1 187 ? -16.786 14.921 34.448 1.00 94.44 187 ALA A C 1
ATOM 1494 O O . ALA A 1 187 ? -15.859 15.686 34.712 1.00 94.44 187 ALA A O 1
ATOM 1495 N N . GLU A 1 188 ? -16.566 13.701 33.946 1.00 94.25 188 GLU A N 1
ATOM 1496 C CA . GLU A 1 188 ? -15.220 13.212 33.617 1.00 94.25 188 GLU A CA 1
ATOM 1497 C C . GLU A 1 188 ? -14.590 13.967 32.439 1.00 94.25 188 GLU A C 1
ATOM 1499 O O . GLU A 1 188 ? -13.395 14.258 32.489 1.00 94.25 188 GLU A O 1
ATOM 1504 N N . ALA A 1 189 ? -15.375 14.342 31.424 1.00 92.06 189 ALA A N 1
ATOM 1505 C CA . ALA A 1 189 ? -14.902 15.102 30.265 1.00 92.06 189 ALA A CA 1
ATOM 1506 C C . ALA A 1 189 ? -14.478 16.543 30.610 1.00 92.06 189 ALA A C 1
ATOM 1508 O O . ALA A 1 189 ? -13.611 17.111 29.951 1.00 92.06 189 ALA A O 1
ATOM 1509 N N . GLN A 1 190 ? -15.063 17.145 31.651 1.00 94.00 190 GLN A N 1
ATOM 1510 C CA . GLN A 1 190 ? -14.712 18.497 32.111 1.00 94.00 190 GLN A CA 1
ATOM 1511 C C . GLN A 1 190 ? -13.456 18.543 32.996 1.00 94.00 190 GLN A C 1
ATOM 1513 O O . GLN A 1 190 ? -12.916 19.625 33.258 1.00 94.00 190 GLN A O 1
ATOM 1518 N N . LYS A 1 191 ? -12.969 17.395 33.481 1.00 94.25 191 LYS A N 1
ATOM 1519 C CA . LYS A 1 191 ? -11.741 17.340 34.281 1.00 94.25 191 LYS A CA 1
ATOM 1520 C C . LYS A 1 191 ? -10.522 17.594 33.399 1.00 94.25 191 LYS A C 1
ATOM 1522 O O . LYS A 1 191 ? -10.455 17.158 32.261 1.00 94.25 191 LYS A O 1
ATOM 1527 N N . LYS A 1 192 ? -9.513 18.270 33.955 1.00 89.50 192 LYS A N 1
ATOM 1528 C CA . LYS A 1 192 ? -8.201 18.439 33.297 1.00 89.50 192 LYS A CA 1
ATOM 1529 C C . LYS A 1 192 ? -7.173 17.384 33.716 1.00 89.50 192 LYS A C 1
ATOM 1531 O O . LYS A 1 192 ? -6.157 17.224 33.052 1.00 89.50 192 LYS A O 1
ATOM 1536 N N . ARG A 1 193 ? -7.369 16.754 34.880 1.00 90.50 193 ARG A N 1
ATOM 1537 C CA . ARG A 1 193 ? -6.472 15.766 35.508 1.00 90.50 193 ARG A CA 1
ATOM 1538 C C . ARG A 1 193 ? -7.289 14.852 36.426 1.00 90.50 193 ARG A C 1
ATOM 1540 O O . ARG A 1 193 ? -8.389 15.224 36.830 1.00 90.50 193 ARG A O 1
ATOM 1547 N N . ARG A 1 194 ? -6.707 13.713 36.831 1.00 89.12 194 ARG A N 1
ATOM 1548 C CA . ARG A 1 194 ? -7.322 12.721 37.744 1.00 89.12 194 ARG A CA 1
ATOM 1549 C C . ARG A 1 194 ? -8.657 12.171 37.219 1.00 89.12 194 ARG A C 1
ATOM 1551 O O . ARG A 1 194 ? -9.639 12.094 37.960 1.00 89.12 194 ARG A O 1
ATOM 1558 N N . HIS A 1 195 ? -8.678 11.811 35.939 1.00 91.75 195 HIS A N 1
ATOM 1559 C CA . HIS A 1 195 ? -9.800 11.088 35.347 1.00 91.75 195 HIS A CA 1
ATOM 1560 C C . HIS A 1 195 ? -9.978 9.728 36.022 1.00 91.75 195 HIS A C 1
ATOM 1562 O O . HIS A 1 195 ? -9.010 9.127 36.504 1.00 91.75 195 HIS A O 1
ATOM 1568 N N . LEU A 1 196 ? -11.214 9.238 36.051 1.00 91.56 196 LEU A N 1
ATOM 1569 C CA . LEU A 1 196 ? -11.464 7.850 36.416 1.00 91.56 196 LEU A CA 1
ATOM 1570 C C . LEU A 1 196 ? -10.709 6.916 35.448 1.00 91.56 196 LEU A C 1
ATOM 1572 O O . LEU A 1 196 ? -10.707 7.176 34.244 1.00 91.56 196 LEU A O 1
ATOM 1576 N N . PRO A 1 197 ? -10.115 5.806 35.926 1.00 90.81 197 PRO A N 1
ATOM 1577 C CA . PRO A 1 197 ? -9.587 4.783 35.031 1.00 90.81 197 PRO A CA 1
ATOM 1578 C C . PRO A 1 197 ? -10.673 4.317 34.058 1.00 90.81 197 PRO A C 1
ATOM 1580 O O . PRO A 1 197 ? -11.796 4.042 34.493 1.00 90.81 197 PRO A O 1
ATOM 1583 N N . LEU A 1 198 ? -10.333 4.192 32.771 1.00 88.19 198 LEU A N 1
ATOM 1584 C CA . LEU A 1 198 ? -11.301 3.910 31.704 1.00 88.19 198 LEU A CA 1
ATOM 1585 C C . LEU A 1 198 ? -12.155 2.673 32.005 1.00 88.19 198 LEU A C 1
ATOM 1587 O O . LEU A 1 198 ? -13.369 2.735 31.878 1.00 88.19 198 LEU A O 1
ATOM 1591 N N . ARG A 1 199 ? -11.553 1.604 32.539 1.00 88.56 199 ARG A N 1
ATOM 1592 C CA . ARG A 1 199 ? -12.266 0.397 32.991 1.00 88.56 199 ARG A CA 1
ATOM 1593 C C . ARG A 1 199 ? -13.407 0.692 33.976 1.00 88.56 199 ARG A C 1
ATOM 1595 O O . ARG A 1 199 ? -14.492 0.131 33.864 1.00 88.56 199 ARG A O 1
ATOM 1602 N N . LYS A 1 200 ? -13.179 1.579 34.954 1.00 90.69 200 LYS A N 1
ATOM 1603 C CA . LYS A 1 200 ? -14.199 1.962 35.950 1.00 90.69 200 LYS A CA 1
ATOM 1604 C C . LYS A 1 200 ? -15.263 2.874 35.351 1.00 90.69 200 LYS A C 1
ATOM 1606 O O . LYS A 1 200 ? -16.415 2.802 35.766 1.00 90.69 200 LYS A O 1
ATOM 1611 N N . LEU A 1 201 ? -14.867 3.750 34.430 1.00 91.69 201 LEU A N 1
ATOM 1612 C CA . LEU A 1 201 ? -15.792 4.635 33.732 1.00 91.69 201 LEU A CA 1
ATOM 1613 C C . LEU A 1 201 ? -16.715 3.825 32.815 1.00 91.69 201 LEU A C 1
ATOM 1615 O O . LEU A 1 201 ? -17.929 3.971 32.900 1.00 91.69 201 LEU A O 1
ATOM 1619 N N . PHE A 1 202 ? -16.148 2.906 32.034 1.00 90.25 202 PHE A N 1
ATOM 1620 C CA . PHE A 1 202 ? -16.882 2.022 31.135 1.00 90.25 202 PHE A CA 1
ATOM 1621 C C . PHE A 1 202 ? -17.901 1.167 31.883 1.00 90.25 202 PHE A C 1
ATOM 1623 O O . PHE A 1 202 ? -19.078 1.191 31.549 1.00 90.25 202 PHE A O 1
ATOM 1630 N N . ALA A 1 203 ? -17.491 0.513 32.974 1.00 89.38 203 ALA A N 1
ATOM 1631 C CA . ALA A 1 203 ? -18.393 -0.297 33.795 1.00 89.38 203 ALA A CA 1
ATOM 1632 C C . ALA A 1 203 ? -19.594 0.484 34.371 1.00 89.38 203 ALA A C 1
ATOM 1634 O O . ALA A 1 203 ? -20.599 -0.120 34.737 1.00 89.38 203 ALA A O 1
ATOM 1635 N N . ARG A 1 204 ? -19.492 1.816 34.486 1.00 92.69 204 ARG A N 1
ATOM 1636 C CA . ARG A 1 204 ? -20.537 2.686 35.050 1.00 92.69 204 ARG A CA 1
ATOM 1637 C C . ARG A 1 204 ? -21.336 3.460 34.004 1.00 92.69 204 ARG A C 1
ATOM 1639 O O . ARG A 1 204 ? -22.406 3.947 34.345 1.00 92.69 204 ARG A O 1
ATOM 1646 N N . ALA A 1 205 ? -20.813 3.622 32.791 1.00 94.06 205 ALA A N 1
ATOM 1647 C CA . ALA A 1 205 ? -21.393 4.478 31.758 1.00 94.06 205 ALA A CA 1
ATOM 1648 C C . ALA A 1 205 ? -21.316 3.868 30.347 1.00 94.06 205 ALA A C 1
ATOM 1650 O O . ALA A 1 205 ? -21.154 4.592 29.367 1.00 94.06 205 ALA A O 1
ATOM 1651 N N . GLN A 1 206 ? -21.387 2.538 30.248 1.00 91.94 206 GLN A N 1
ATOM 1652 C CA . GLN A 1 206 ? -21.236 1.795 28.998 1.00 91.94 206 GLN A CA 1
ATOM 1653 C C . GLN A 1 206 ? -22.176 2.299 27.895 1.00 91.94 206 GLN A C 1
ATOM 1655 O O . GLN A 1 206 ? -21.698 2.584 26.802 1.00 91.94 206 GLN A O 1
ATOM 1660 N N . ASP A 1 207 ? -23.475 2.438 28.176 1.00 93.31 207 ASP A N 1
ATOM 1661 C CA . ASP A 1 207 ? -24.484 2.772 27.163 1.00 93.31 207 ASP A CA 1
ATOM 1662 C C . ASP A 1 207 ? -24.229 4.154 26.551 1.00 93.31 207 ASP A C 1
ATOM 1664 O O . ASP A 1 207 ? -24.227 4.323 25.332 1.00 93.31 207 ASP A O 1
ATOM 1668 N N . VAL A 1 208 ? -23.960 5.155 27.395 1.00 95.50 208 VAL A N 1
ATOM 1669 C CA . VAL A 1 208 ? -23.663 6.514 26.921 1.00 95.50 208 VAL A CA 1
ATOM 1670 C C . VAL A 1 208 ? -22.316 6.568 26.199 1.00 95.50 208 VAL A C 1
ATOM 1672 O O . VAL A 1 208 ? -22.212 7.233 25.170 1.00 95.50 208 VAL A O 1
ATOM 1675 N N . LEU A 1 209 ? -21.292 5.861 26.685 1.00 93.62 209 LEU A N 1
ATOM 1676 C CA . LEU A 1 209 ? -19.974 5.845 26.046 1.00 93.62 209 LEU A CA 1
ATOM 1677 C C . LEU A 1 209 ? -20.006 5.210 24.656 1.00 93.62 209 LEU A C 1
ATOM 1679 O O . LEU A 1 209 ? -19.427 5.781 23.735 1.00 93.62 209 LEU A O 1
ATOM 1683 N N . THR A 1 210 ? -20.681 4.071 24.482 1.00 92.69 210 THR A N 1
ATOM 1684 C CA . THR A 1 210 ? -20.805 3.426 23.165 1.00 92.69 210 THR A CA 1
ATOM 1685 C C . THR A 1 210 ? -21.760 4.187 22.247 1.00 92.69 210 THR A C 1
ATOM 1687 O O . THR A 1 210 ? -21.592 4.155 21.034 1.00 92.69 210 THR A O 1
ATOM 1690 N N . ALA A 1 211 ? -22.724 4.945 22.777 1.00 94.69 211 ALA A N 1
ATOM 1691 C CA . ALA A 1 211 ? -23.568 5.804 21.947 1.00 94.69 211 ALA A CA 1
ATOM 1692 C C . ALA A 1 211 ? -22.839 7.066 21.450 1.00 94.69 211 ALA A C 1
ATOM 1694 O O . ALA A 1 211 ? -23.049 7.484 20.311 1.00 94.69 211 ALA A O 1
ATOM 1695 N N . VAL A 1 212 ? -21.993 7.677 22.288 1.00 93.81 212 VAL A N 1
ATOM 1696 C CA . VAL A 1 212 ? -21.198 8.865 21.927 1.00 93.81 212 VAL A CA 1
ATOM 1697 C C . VAL A 1 212 ? -19.998 8.484 21.053 1.00 93.81 212 VAL A C 1
ATOM 1699 O O . VAL A 1 212 ? -19.719 9.163 20.066 1.00 93.81 212 VAL A O 1
ATOM 1702 N N . CYS A 1 213 ? -19.327 7.381 21.384 1.00 93.19 213 CYS A N 1
ATOM 1703 C CA . CYS A 1 213 ? -18.216 6.805 20.633 1.00 93.19 213 CYS A CA 1
ATOM 1704 C C . CYS A 1 213 ? -18.618 5.401 20.147 1.00 93.19 213 CYS A C 1
ATOM 1706 O O . CYS A 1 213 ? -18.338 4.421 20.835 1.00 93.19 213 CYS A O 1
ATOM 1708 N N . PRO A 1 214 ? -19.279 5.272 18.983 1.00 92.31 214 PRO A N 1
ATOM 1709 C CA . PRO A 1 214 ? -19.794 3.985 18.502 1.00 92.31 214 PRO A CA 1
ATOM 1710 C C . PRO A 1 214 ? -18.734 3.046 17.924 1.00 92.31 214 PRO A C 1
ATOM 1712 O O . PRO A 1 214 ? -18.990 1.853 17.800 1.00 92.31 214 PRO A O 1
ATOM 1715 N N . CYS A 1 215 ? -17.551 3.556 17.578 1.00 93.94 215 CYS A N 1
ATOM 1716 C CA . CYS A 1 215 ? -16.437 2.759 17.070 1.00 93.94 215 CYS A CA 1
ATOM 1717 C C . CYS A 1 215 ? -15.273 2.808 18.062 1.00 93.94 215 CYS A C 1
ATOM 1719 O O . CYS A 1 215 ? -14.868 3.893 18.485 1.00 93.94 215 CYS A O 1
ATOM 1721 N N . TRP A 1 216 ? -14.760 1.635 18.435 1.00 92.69 216 TRP A N 1
ATOM 1722 C CA . TRP A 1 216 ? -13.649 1.464 19.368 1.00 92.69 216 TRP A CA 1
ATOM 1723 C C . TRP A 1 216 ? -12.542 0.682 18.672 1.00 92.69 216 TRP A C 1
ATOM 1725 O O . TRP A 1 216 ? -12.787 -0.400 18.146 1.00 92.69 216 TRP A O 1
ATOM 1735 N N . MET A 1 217 ? -11.328 1.227 18.695 1.00 94.06 217 MET A N 1
ATOM 1736 C CA . MET A 1 217 ? -10.128 0.575 18.177 1.00 94.06 217 MET A CA 1
ATOM 1737 C C . MET A 1 217 ? -9.221 0.234 19.352 1.00 94.06 217 MET A C 1
ATOM 1739 O O . MET A 1 217 ? -8.862 1.112 20.138 1.00 94.06 217 MET A O 1
ATOM 1743 N N . ALA A 1 218 ? -8.890 -1.042 19.503 1.00 91.62 218 ALA A N 1
ATOM 1744 C CA . ALA A 1 218 ? -8.076 -1.535 20.601 1.00 91.62 218 ALA A CA 1
ATOM 1745 C C . ALA A 1 218 ? -7.422 -2.862 20.206 1.00 91.62 218 ALA A C 1
ATOM 1747 O O . ALA A 1 218 ? -8.032 -3.664 19.502 1.00 91.62 218 ALA A O 1
ATOM 1748 N N . SER A 1 219 ? -6.206 -3.113 20.698 1.00 91.19 219 SER A N 1
ATOM 1749 C CA . SER A 1 219 ? -5.606 -4.446 20.597 1.00 91.19 219 SER A CA 1
ATOM 1750 C C . SER A 1 219 ? -6.403 -5.458 21.433 1.00 91.19 219 SER A C 1
ATOM 1752 O O . SER A 1 219 ? -7.045 -5.060 22.417 1.00 91.19 219 SER A O 1
ATOM 1754 N N . PRO A 1 220 ? -6.335 -6.765 21.126 1.00 89.94 220 PRO A N 1
ATOM 1755 C CA . PRO A 1 220 ? -7.068 -7.770 21.897 1.00 89.94 220 PRO A CA 1
ATOM 1756 C C . PRO A 1 220 ? -6.711 -7.760 23.398 1.00 89.94 220 PRO A C 1
ATOM 1758 O O . PRO A 1 220 ? -7.594 -7.828 24.258 1.00 89.94 220 PRO A O 1
ATOM 1761 N N . LEU A 1 221 ? -5.435 -7.519 23.728 1.00 88.00 221 LEU A N 1
ATOM 1762 C CA . LEU A 1 221 ? -4.974 -7.308 25.105 1.00 88.00 221 LEU A CA 1
ATOM 1763 C C . LEU A 1 221 ? -5.619 -6.078 25.767 1.00 88.00 221 LEU A C 1
ATOM 1765 O O . LEU A 1 221 ? -6.017 -6.118 26.929 1.00 88.00 221 LEU A O 1
ATOM 1769 N N . SER A 1 222 ? -5.760 -4.974 25.034 1.00 90.75 222 SER A N 1
ATOM 1770 C CA . SER A 1 222 ? -6.412 -3.768 25.561 1.00 90.75 222 SER A CA 1
ATOM 1771 C C . SER A 1 222 ? -7.893 -4.024 25.844 1.00 90.75 222 SER A C 1
ATOM 1773 O O . SER A 1 222 ? -8.414 -3.582 26.867 1.00 90.75 222 SER A O 1
ATOM 1775 N N . VAL A 1 223 ? -8.571 -4.786 24.980 1.00 91.62 223 VAL A N 1
ATOM 1776 C CA . VAL A 1 223 ? -9.972 -5.181 25.183 1.00 91.62 223 VAL A CA 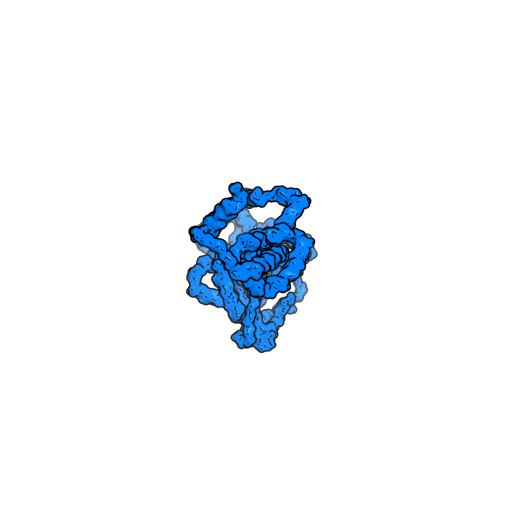1
ATOM 1777 C C . VAL A 1 223 ? -10.132 -5.991 26.469 1.00 91.62 223 VAL A C 1
ATOM 1779 O O . VAL A 1 223 ? -11.023 -5.686 27.265 1.00 91.62 223 VAL A O 1
ATOM 1782 N N . SER A 1 224 ? -9.255 -6.969 26.716 1.00 88.75 224 SER A N 1
ATOM 1783 C CA . SER A 1 224 ? -9.328 -7.808 27.920 1.00 88.75 224 SER A CA 1
ATOM 1784 C C . SER A 1 224 ? -9.087 -7.020 29.216 1.00 88.75 224 SER A C 1
ATOM 1786 O O . SER A 1 224 ? -9.715 -7.303 30.238 1.00 88.75 224 SER A O 1
ATOM 1788 N N . GLN A 1 225 ? -8.238 -5.988 29.179 1.00 87.62 225 GLN A N 1
ATOM 1789 C CA . GLN A 1 225 ? -7.938 -5.149 30.342 1.00 87.62 225 GLN A CA 1
ATOM 1790 C C . GLN A 1 225 ? -9.006 -4.081 30.615 1.00 87.62 225 GLN A C 1
ATOM 1792 O O . GLN A 1 225 ? -9.254 -3.731 31.775 1.00 87.62 225 GLN A O 1
ATOM 1797 N N . LEU A 1 226 ? -9.606 -3.524 29.560 1.00 85.38 226 LEU A N 1
ATOM 1798 C CA . LEU A 1 226 ? -10.445 -2.328 29.648 1.00 85.38 226 LEU A CA 1
ATOM 1799 C C . LEU A 1 226 ? -11.938 -2.637 29.722 1.00 85.38 226 LEU A C 1
ATOM 1801 O O . LEU A 1 226 ? -12.657 -1.927 30.430 1.00 85.38 226 LEU A O 1
ATOM 1805 N N . LEU A 1 227 ? -12.405 -3.663 29.008 1.00 87.19 227 LEU A N 1
ATOM 1806 C CA . LEU A 1 227 ? -13.829 -3.933 28.834 1.00 87.19 227 LEU A CA 1
ATOM 1807 C C . LEU A 1 227 ? -14.307 -5.075 29.730 1.00 87.19 227 LEU A C 1
ATOM 1809 O O . LEU A 1 227 ? -13.648 -6.106 29.887 1.00 87.19 227 LEU A O 1
ATOM 1813 N N . ASP A 1 228 ? -15.502 -4.903 30.292 1.00 82.44 228 ASP A N 1
ATOM 1814 C CA . ASP A 1 228 ? -16.173 -5.971 31.031 1.00 82.44 228 ASP A CA 1
ATOM 1815 C C . ASP A 1 228 ? -16.511 -7.153 30.098 1.00 82.44 228 ASP A C 1
ATOM 1817 O O . ASP A 1 228 ? -16.433 -7.065 28.873 1.00 82.44 228 ASP A O 1
ATOM 1821 N N . THR A 1 229 ? -16.863 -8.288 30.690 1.00 81.00 229 THR A N 1
ATOM 1822 C CA . THR A 1 229 ? -17.235 -9.543 30.017 1.00 81.00 229 THR A CA 1
ATOM 1823 C C . THR A 1 229 ? -18.583 -9.490 29.300 1.00 81.00 229 THR A C 1
ATOM 1825 O O . THR A 1 229 ? -18.900 -10.392 28.529 1.00 81.00 229 THR A O 1
ATOM 1828 N N . LYS A 1 230 ? -19.386 -8.448 29.537 1.00 83.56 230 LYS A N 1
ATOM 1829 C CA . LYS A 1 230 ? -20.698 -8.275 28.909 1.00 83.56 230 LYS A CA 1
ATOM 1830 C C . LYS A 1 230 ? -20.559 -7.854 27.448 1.00 83.56 230 LYS A C 1
ATOM 1832 O O . LYS A 1 230 ? -19.735 -7.000 27.126 1.00 83.56 230 LYS A O 1
ATOM 1837 N N . ALA A 1 231 ? -21.432 -8.389 26.596 1.00 83.19 231 ALA A N 1
ATOM 1838 C CA . ALA A 1 231 ? -21.570 -7.931 25.219 1.00 83.19 231 ALA A CA 1
ATOM 1839 C C . ALA A 1 231 ? -21.935 -6.441 25.179 1.00 83.19 231 ALA A C 1
ATOM 1841 O O . ALA A 1 231 ? -22.864 -5.998 25.859 1.00 83.19 231 ALA A O 1
ATOM 1842 N N . CYS A 1 232 ? -21.169 -5.672 24.410 1.00 89.00 232 CYS A N 1
ATOM 1843 C CA . CYS A 1 232 ? -21.271 -4.217 24.358 1.00 89.00 232 CYS A CA 1
ATOM 1844 C C . CYS A 1 232 ? -21.250 -3.645 22.936 1.00 89.00 232 CYS A C 1
ATOM 1846 O O . CYS A 1 232 ? -21.512 -2.453 22.776 1.00 89.00 232 CYS A O 1
ATOM 1848 N N . PHE A 1 233 ? -21.002 -4.482 21.925 1.00 93.62 233 PHE A N 1
ATOM 1849 C CA . PHE A 1 233 ? -20.944 -4.088 20.522 1.00 93.62 233 PHE A CA 1
ATOM 1850 C C . PHE A 1 233 ? -21.821 -4.978 19.642 1.00 93.62 233 PHE A C 1
ATOM 1852 O O . PHE A 1 233 ? -21.977 -6.178 19.873 1.00 93.62 233 PHE A O 1
ATOM 1859 N N . ASP A 1 234 ? -22.353 -4.393 18.573 1.00 94.75 234 ASP A N 1
ATOM 1860 C CA . ASP A 1 234 ? -23.113 -5.135 17.566 1.00 94.75 234 ASP A CA 1
ATOM 1861 C C . ASP A 1 234 ? -22.195 -5.954 16.646 1.00 94.75 234 ASP A C 1
ATOM 1863 O O . ASP A 1 234 ? -22.566 -7.035 16.184 1.00 94.75 234 ASP A O 1
ATOM 1867 N N . VAL A 1 235 ? -20.989 -5.444 16.376 1.00 96.31 235 VAL A N 1
ATOM 1868 C CA . VAL A 1 235 ? -20.014 -6.036 15.455 1.00 96.31 235 VAL A CA 1
ATOM 1869 C C . VAL A 1 235 ? -18.607 -5.891 16.028 1.00 96.31 235 VAL A C 1
ATOM 1871 O O . VAL A 1 235 ? -18.234 -4.816 16.490 1.00 96.31 235 VAL A O 1
ATOM 1874 N N . VAL A 1 236 ? -17.828 -6.967 15.958 1.00 95.94 236 VAL A N 1
ATOM 1875 C CA . VAL A 1 236 ? -16.383 -6.986 16.196 1.00 95.94 236 VAL A CA 1
ATOM 1876 C C . VAL A 1 236 ? -15.702 -7.256 14.863 1.00 95.94 236 VAL A C 1
ATOM 1878 O O . VAL A 1 236 ? -16.077 -8.189 14.152 1.00 95.94 236 VAL A O 1
ATOM 1881 N N . ILE A 1 237 ? -14.728 -6.420 14.521 1.00 96.69 237 ILE A N 1
ATOM 1882 C CA . ILE A 1 237 ? -13.959 -6.521 13.283 1.00 96.69 237 ILE A CA 1
ATOM 1883 C C . ILE A 1 237 ? -12.507 -6.770 13.671 1.00 96.69 237 ILE A C 1
ATOM 1885 O O . ILE A 1 237 ? -11.933 -5.979 14.417 1.00 96.69 237 ILE A O 1
ATOM 1889 N N . PHE A 1 238 ? -11.936 -7.857 13.165 1.00 95.56 238 PHE A N 1
ATOM 1890 C CA . PHE A 1 238 ? -10.494 -8.060 13.149 1.00 95.56 238 PHE A CA 1
ATOM 1891 C C . PHE A 1 238 ? -9.998 -7.745 11.750 1.00 95.56 238 PHE A C 1
ATOM 1893 O O . PHE A 1 238 ? -10.395 -8.412 10.795 1.00 95.56 238 PHE A O 1
ATOM 1900 N N . ASP A 1 239 ? -9.173 -6.713 11.660 1.00 92.81 239 ASP A N 1
ATOM 1901 C CA . ASP A 1 239 ? -8.353 -6.434 10.489 1.00 92.81 239 ASP A CA 1
ATOM 1902 C C . ASP A 1 239 ? -6.968 -7.056 10.708 1.00 92.81 239 ASP A C 1
ATOM 1904 O O . ASP A 1 239 ? -6.559 -7.220 11.861 1.00 92.81 239 ASP A O 1
ATOM 1908 N N . GLU A 1 240 ? -6.275 -7.434 9.634 1.00 90.44 240 GLU A N 1
ATOM 1909 C CA . GLU A 1 240 ? -5.001 -8.175 9.700 1.00 90.44 240 GLU A CA 1
ATOM 1910 C C . GLU A 1 240 ? -5.075 -9.439 10.585 1.00 90.44 240 GLU A C 1
ATOM 1912 O O . GLU A 1 240 ? -4.164 -9.777 11.342 1.00 90.44 240 GLU A O 1
ATOM 1917 N N . ALA A 1 241 ? -6.190 -10.168 10.508 1.00 92.19 241 ALA A N 1
ATOM 1918 C CA . ALA A 1 241 ? -6.470 -11.311 11.375 1.00 92.19 241 ALA A CA 1
ATOM 1919 C C . ALA A 1 241 ? -5.515 -12.504 11.196 1.00 92.19 241 ALA A C 1
ATOM 1921 O O . ALA A 1 241 ? -5.510 -13.400 12.042 1.00 92.19 241 ALA A O 1
ATOM 1922 N N . SER A 1 242 ? -4.711 -12.526 10.128 1.00 89.44 242 SER A N 1
ATOM 1923 C CA . SER A 1 242 ? -3.606 -13.478 9.972 1.00 89.44 242 SER A CA 1
ATOM 1924 C C . SER A 1 242 ? -2.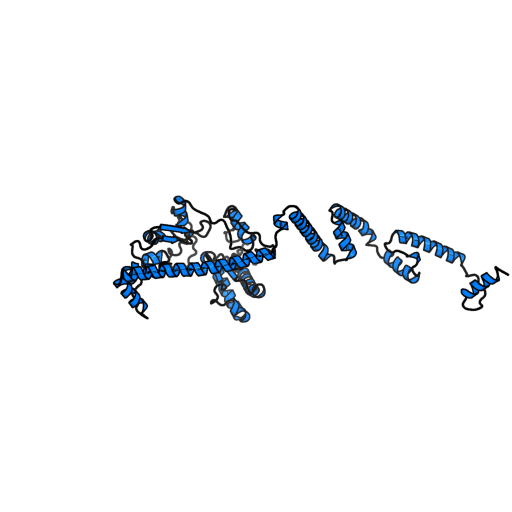491 -13.259 10.998 1.00 89.44 242 SER A C 1
ATOM 1926 O O . SER A 1 242 ? -1.749 -14.189 11.269 1.00 89.44 242 SER A O 1
ATOM 1928 N N . GLN A 1 243 ? -2.416 -12.086 11.634 1.00 86.81 243 GLN A N 1
ATOM 1929 C CA . GLN A 1 243 ? -1.462 -11.779 12.707 1.00 86.81 243 GLN A CA 1
ATOM 1930 C C . GLN A 1 243 ? -2.046 -11.929 14.122 1.00 86.81 243 GLN A C 1
ATOM 1932 O O . GLN A 1 243 ? -1.382 -11.605 15.107 1.00 86.81 243 GLN A O 1
ATOM 1937 N N . VAL A 1 244 ? -3.290 -12.393 14.260 1.00 89.50 244 VAL A N 1
ATOM 1938 C CA . VAL A 1 244 ? -3.953 -12.517 15.564 1.00 89.50 244 VAL A CA 1
ATOM 1939 C C . VAL A 1 244 ? -4.061 -13.982 15.952 1.00 89.50 244 VAL A C 1
ATOM 1941 O O . VAL A 1 244 ? -4.659 -14.771 15.223 1.00 89.50 244 VAL A O 1
ATOM 1944 N N . LEU A 1 245 ? -3.543 -14.335 17.129 1.00 90.44 245 LEU A N 1
ATOM 1945 C CA . LEU A 1 245 ? -3.724 -15.671 17.691 1.00 90.44 245 LEU A CA 1
ATOM 1946 C C . LEU A 1 245 ? -5.196 -15.899 18.088 1.00 90.44 245 LEU A C 1
ATOM 1948 O O . LEU A 1 245 ? -5.833 -14.994 18.649 1.00 90.44 245 LEU A O 1
ATOM 1952 N N . PRO A 1 246 ? -5.764 -17.093 17.833 1.00 91.19 246 PRO A N 1
ATOM 1953 C CA . PRO A 1 246 ? -7.139 -17.409 18.208 1.00 91.19 246 PRO A CA 1
ATOM 1954 C C . PRO A 1 246 ? -7.458 -17.123 19.681 1.00 91.19 246 PRO A C 1
ATOM 1956 O O . PRO A 1 246 ? -8.480 -16.502 19.975 1.00 91.19 246 PRO A O 1
ATOM 1959 N N . GLU A 1 247 ? -6.585 -17.509 20.607 1.00 90.81 247 GLU A N 1
ATOM 1960 C CA . GLU A 1 247 ? -6.746 -17.326 22.052 1.00 90.81 247 GLU A CA 1
ATOM 1961 C C . GLU A 1 247 ? -6.830 -15.852 22.469 1.00 90.81 247 GLU A C 1
ATOM 1963 O O . GLU A 1 247 ? -7.662 -15.495 23.311 1.00 90.81 247 GLU A O 1
ATOM 1968 N N . ASP A 1 248 ? -6.051 -14.985 21.824 1.00 90.94 248 ASP A N 1
ATOM 1969 C CA . ASP A 1 248 ? -6.049 -13.546 22.082 1.00 90.94 248 ASP A CA 1
ATOM 1970 C C . ASP A 1 248 ? -7.327 -12.881 21.572 1.00 90.94 248 ASP A C 1
ATOM 1972 O O . ASP A 1 248 ? -7.774 -11.873 22.122 1.00 90.94 248 ASP A O 1
ATOM 1976 N N . SER A 1 249 ? -7.953 -13.451 20.540 1.00 92.62 249 SER A N 1
ATOM 1977 C CA . SER A 1 249 ? -9.167 -12.910 19.928 1.00 92.62 249 SER A CA 1
ATOM 1978 C C . SER A 1 249 ? -10.435 -13.156 20.757 1.00 92.62 249 SER A C 1
ATOM 1980 O O . SER A 1 249 ? -11.362 -12.337 20.726 1.00 92.62 249 SER A O 1
ATOM 1982 N N . VAL A 1 250 ? -10.481 -14.248 21.536 1.00 92.25 250 VAL A N 1
ATOM 1983 C CA . VAL A 1 250 ? -11.683 -14.693 22.268 1.00 92.25 250 VAL A CA 1
ATOM 1984 C C . VAL A 1 250 ? -12.280 -13.585 23.142 1.00 92.25 250 VAL A C 1
ATOM 1986 O O . VAL A 1 250 ? -13.495 -13.364 23.058 1.00 92.25 250 VAL A O 1
ATOM 1989 N N . PRO A 1 251 ? -11.495 -12.834 23.947 1.00 92.06 251 PRO A N 1
ATOM 1990 C CA . PRO A 1 251 ? -12.024 -11.716 24.709 1.00 92.06 251 PRO A CA 1
ATOM 1991 C C . PRO A 1 251 ? -12.802 -10.729 23.843 1.00 92.06 251 PRO A C 1
ATOM 1993 O O . PRO A 1 251 ? -13.928 -10.403 24.203 1.00 92.06 251 PRO A O 1
ATOM 1996 N N . ALA A 1 252 ? -12.268 -10.285 22.708 1.00 93.94 252 ALA A N 1
ATOM 1997 C CA . ALA A 1 252 ? -12.964 -9.320 21.865 1.00 93.94 252 ALA A CA 1
ATOM 1998 C C . ALA A 1 252 ? -14.202 -9.924 21.186 1.00 93.94 252 ALA A C 1
ATOM 2000 O O . ALA A 1 252 ? -15.255 -9.287 21.212 1.00 93.94 252 ALA A O 1
ATOM 2001 N N . ILE A 1 253 ? -14.129 -11.167 20.692 1.00 93.69 253 ILE A N 1
ATOM 2002 C CA . ILE A 1 253 ? -15.268 -11.866 20.066 1.00 93.69 253 ILE A CA 1
ATOM 2003 C C . ILE A 1 253 ? -16.475 -11.923 21.013 1.00 93.69 253 ILE A C 1
ATOM 2005 O O . ILE A 1 253 ? -17.591 -11.609 20.605 1.00 93.69 253 ILE A O 1
ATOM 2009 N N . LEU A 1 254 ? -16.260 -12.238 22.296 1.00 92.94 254 LEU A N 1
ATOM 2010 C CA . LEU A 1 254 ? -17.335 -12.332 23.295 1.00 92.94 254 LEU A CA 1
ATOM 2011 C C . LEU A 1 254 ? -18.087 -11.009 23.537 1.00 92.94 254 LEU A C 1
ATOM 2013 O O . LEU A 1 254 ? -19.175 -11.028 24.115 1.00 92.94 254 LEU A O 1
ATOM 2017 N N . ARG A 1 255 ? -17.531 -9.858 23.127 1.00 92.38 255 ARG A N 1
ATOM 2018 C CA . ARG A 1 255 ? -18.179 -8.547 23.291 1.00 92.38 255 ARG A CA 1
ATOM 2019 C C . ARG A 1 255 ? -19.079 -8.159 22.112 1.00 92.38 255 ARG A C 1
ATOM 2021 O O . ARG A 1 255 ? -19.798 -7.164 22.231 1.00 92.38 255 ARG A O 1
ATOM 2028 N N . GLY A 1 256 ? -19.041 -8.915 21.013 1.00 93.25 256 GLY A N 1
ATOM 2029 C CA . GLY A 1 256 ? -19.768 -8.645 19.775 1.00 93.25 256 GLY A CA 1
ATOM 2030 C C . GLY A 1 256 ? -20.928 -9.602 19.521 1.00 93.25 256 GLY A C 1
ATOM 2031 O O . GLY A 1 256 ? -20.832 -10.792 19.808 1.00 93.25 256 GLY A O 1
ATOM 2032 N N . ALA A 1 257 ? -22.005 -9.113 18.904 1.00 93.69 257 ALA A N 1
ATOM 2033 C CA . ALA A 1 257 ? -23.060 -9.987 18.379 1.00 93.69 257 ALA A CA 1
ATOM 2034 C C . ALA A 1 257 ? -22.693 -10.625 17.025 1.00 93.69 257 ALA A C 1
ATOM 2036 O O . ALA A 1 257 ? -23.236 -11.668 16.656 1.00 93.69 257 ALA A O 1
ATOM 2037 N N . ARG A 1 258 ? -21.802 -9.987 16.258 1.00 94.88 258 ARG A N 1
ATOM 2038 C CA . ARG A 1 258 ? -21.337 -10.437 14.939 1.00 94.88 258 ARG A CA 1
ATOM 2039 C C . ARG A 1 258 ? -19.827 -10.275 14.833 1.00 94.88 258 ARG A C 1
ATOM 2041 O O . ARG A 1 258 ? -19.270 -9.343 15.405 1.00 94.88 258 ARG A O 1
ATOM 2048 N N . LEU A 1 259 ? -19.199 -11.152 14.059 1.00 93.88 259 LEU A N 1
ATOM 2049 C CA . LEU A 1 259 ? -17.762 -11.162 13.818 1.00 93.88 259 LEU A CA 1
ATOM 2050 C C . LEU A 1 259 ? -17.486 -10.951 12.327 1.00 93.88 259 LEU A C 1
ATOM 2052 O O . LEU A 1 259 ? -18.093 -11.613 11.485 1.00 93.88 259 LEU A O 1
ATOM 2056 N N . VAL A 1 260 ? -16.567 -10.043 12.020 1.00 95.38 260 VAL A N 1
ATOM 2057 C CA . VAL A 1 260 ? -15.956 -9.887 10.698 1.00 95.38 260 VAL A CA 1
ATOM 2058 C C . VAL A 1 260 ? -14.462 -10.120 10.861 1.00 95.38 260 VAL A C 1
ATOM 2060 O O . VAL A 1 260 ? -13.833 -9.520 11.731 1.00 95.38 260 VAL A O 1
ATOM 2063 N N . VAL A 1 261 ? -13.911 -10.998 10.032 1.00 95.44 261 VAL A N 1
ATOM 2064 C CA . VAL A 1 261 ? -12.486 -11.324 10.009 1.00 95.44 261 VAL A CA 1
ATOM 2065 C C . VAL A 1 261 ? -11.965 -10.973 8.623 1.00 95.44 261 VAL A C 1
ATOM 2067 O O . VAL A 1 261 ? -12.476 -11.483 7.627 1.00 95.44 261 VAL A O 1
ATOM 2070 N N . ALA A 1 262 ? -10.999 -10.065 8.570 1.00 94.81 262 ALA A N 1
ATOM 2071 C CA . ALA A 1 262 ? -10.315 -9.629 7.364 1.00 94.81 262 ALA A CA 1
ATOM 2072 C C . ALA A 1 262 ? -8.806 -9.795 7.563 1.00 94.81 262 ALA A C 1
ATOM 2074 O O . ALA A 1 262 ? -8.289 -9.597 8.660 1.00 94.81 262 ALA A O 1
ATOM 2075 N N . GLY A 1 263 ? -8.109 -10.206 6.513 1.00 92.50 263 GLY A N 1
ATOM 2076 C CA . GLY A 1 263 ? -6.674 -10.446 6.536 1.00 92.50 263 GLY A CA 1
ATOM 2077 C C . GLY A 1 263 ? -6.249 -11.284 5.340 1.00 92.50 263 GLY A C 1
ATOM 2078 O O . GLY A 1 263 ? -7.072 -11.648 4.495 1.00 92.50 263 GLY A O 1
ATOM 2079 N N . ASP A 1 264 ? -4.965 -11.611 5.299 1.00 91.06 264 ASP A N 1
ATOM 2080 C CA . ASP A 1 264 ? -4.357 -12.360 4.209 1.00 91.06 264 ASP A CA 1
ATOM 2081 C C . ASP A 1 264 ? -3.486 -13.492 4.759 1.00 91.06 264 ASP A C 1
ATOM 2083 O O . ASP A 1 264 ? -2.482 -13.248 5.429 1.00 91.06 264 ASP A O 1
ATOM 2087 N N . SER A 1 265 ? -3.868 -14.738 4.469 1.00 86.88 265 SER A N 1
ATOM 2088 C CA . SER A 1 265 ? -3.150 -15.944 4.910 1.00 86.88 265 SER A CA 1
ATOM 2089 C C . SER A 1 265 ? -1.831 -16.169 4.170 1.00 86.88 265 SER A C 1
ATOM 2091 O O . SER A 1 265 ? -1.096 -17.103 4.478 1.00 86.88 265 SER A O 1
ATOM 2093 N N . ARG A 1 266 ? -1.522 -15.344 3.163 1.00 87.31 266 ARG A N 1
ATOM 2094 C CA . ARG A 1 266 ? -0.233 -15.356 2.463 1.00 87.31 266 ARG A CA 1
ATOM 2095 C C . ARG A 1 266 ? 0.746 -14.301 2.976 1.00 87.31 266 ARG A C 1
ATOM 2097 O O . ARG A 1 266 ? 1.883 -14.272 2.508 1.00 87.31 266 ARG A O 1
ATOM 2104 N N . GLN A 1 267 ? 0.320 -13.449 3.907 1.00 83.88 267 GLN A N 1
ATOM 2105 C CA . GLN A 1 267 ? 1.183 -12.486 4.591 1.00 83.88 267 GLN A CA 1
ATOM 2106 C C . GLN A 1 267 ? 1.747 -13.077 5.889 1.00 83.88 267 GLN A C 1
ATOM 2108 O O . GLN A 1 267 ? 1.573 -14.262 6.168 1.00 83.88 267 GLN A O 1
ATOM 2113 N N . LEU A 1 268 ? 2.501 -12.275 6.644 1.00 79.69 268 LEU A N 1
ATOM 2114 C CA . LEU A 1 268 ? 3.214 -12.745 7.828 1.00 79.69 268 LEU A CA 1
ATOM 2115 C C . LEU A 1 268 ? 2.235 -13.297 8.891 1.00 79.69 268 LEU A C 1
ATOM 2117 O O . LEU A 1 268 ? 1.254 -12.617 9.208 1.00 79.69 268 LEU A O 1
ATOM 2121 N N . PRO A 1 269 ? 2.499 -14.497 9.447 1.00 78.62 269 PRO A N 1
ATOM 2122 C CA . PRO A 1 269 ? 1.732 -15.052 10.562 1.00 78.62 269 PRO A CA 1
ATOM 2123 C C . PRO A 1 269 ? 2.051 -14.313 11.877 1.00 78.62 269 PRO A C 1
ATOM 2125 O O . PRO A 1 269 ? 2.973 -13.487 11.917 1.00 78.62 269 PRO A O 1
ATOM 2128 N N . PRO A 1 270 ? 1.337 -14.602 12.983 1.00 73.44 270 PRO A N 1
ATOM 2129 C CA . PRO A 1 270 ? 1.589 -13.954 14.263 1.00 73.44 270 PRO A CA 1
ATOM 2130 C C . PRO A 1 270 ? 3.011 -14.265 14.744 1.00 73.44 270 PRO A C 1
ATOM 2132 O O . PRO A 1 270 ? 3.413 -15.424 14.835 1.00 73.44 270 PRO A O 1
ATOM 2135 N N . THR A 1 271 ? 3.785 -13.236 15.089 1.00 65.81 271 THR A N 1
ATOM 2136 C CA . THR A 1 271 ? 5.107 -13.420 15.696 1.00 65.81 271 THR A CA 1
ATOM 2137 C C . THR A 1 271 ? 4.952 -13.545 17.212 1.00 65.81 271 THR A C 1
ATOM 2139 O O . THR A 1 271 ? 4.485 -12.629 17.890 1.00 65.81 271 THR A O 1
ATOM 2142 N N . THR A 1 272 ? 5.340 -14.685 17.787 1.00 55.81 272 THR A N 1
ATOM 2143 C CA . THR A 1 272 ? 5.287 -14.934 19.239 1.00 55.81 272 THR A CA 1
ATOM 2144 C C . THR A 1 272 ? 6.419 -14.202 19.972 1.00 55.81 272 THR A C 1
ATOM 2146 O O . THR A 1 272 ? 7.259 -14.815 20.622 1.00 55.81 272 THR A O 1
ATOM 2149 N N . PHE A 1 273 ? 6.483 -12.874 19.858 1.00 45.62 273 PHE A N 1
ATOM 2150 C CA . PHE A 1 273 ? 7.570 -12.066 20.429 1.00 45.62 273 PHE A CA 1
ATOM 2151 C C . PHE A 1 273 ? 7.401 -11.807 21.939 1.00 45.62 273 PHE A C 1
ATOM 2153 O O . PHE A 1 273 ? 8.360 -11.489 22.628 1.00 45.62 273 PHE A O 1
ATOM 2160 N N . PHE A 1 274 ? 6.192 -11.967 22.488 1.00 39.38 274 PHE A N 1
ATOM 2161 C CA . PHE A 1 274 ? 5.912 -11.676 23.904 1.00 39.38 274 PHE A CA 1
ATOM 2162 C C . PHE A 1 274 ? 6.081 -12.871 24.857 1.00 39.38 274 PHE A C 1
ATOM 2164 O O . PHE A 1 274 ? 5.887 -12.712 26.061 1.00 39.38 274 PHE A O 1
ATOM 2171 N N . ALA A 1 275 ? 6.429 -14.057 24.349 1.00 42.09 275 ALA A N 1
ATOM 2172 C CA . ALA A 1 275 ? 6.606 -15.252 25.179 1.00 42.09 275 ALA A CA 1
ATOM 2173 C C . ALA A 1 275 ? 8.040 -15.421 25.718 1.00 42.09 275 ALA A C 1
ATOM 2175 O O . ALA A 1 275 ? 8.227 -16.104 26.724 1.00 42.09 275 ALA A O 1
ATOM 2176 N N . ALA A 1 276 ? 9.035 -14.780 25.099 1.00 37.00 276 ALA A N 1
ATOM 2177 C CA . ALA A 1 276 ? 10.416 -14.789 25.566 1.00 37.00 276 ALA A CA 1
ATOM 2178 C C . ALA A 1 276 ? 10.736 -13.439 26.217 1.00 37.00 276 ALA A C 1
ATOM 2180 O O . ALA A 1 276 ? 10.650 -12.390 25.583 1.00 37.00 276 ALA A O 1
ATOM 2181 N N . GLY A 1 277 ? 11.040 -13.465 27.514 1.00 34.56 277 GLY A N 1
ATOM 2182 C CA . GLY A 1 277 ? 11.579 -12.302 28.204 1.00 34.56 277 GLY A CA 1
ATOM 2183 C C . GLY A 1 277 ? 12.907 -11.867 27.585 1.00 34.56 277 GLY A C 1
ATOM 2184 O O . GLY A 1 277 ? 13.647 -12.707 27.096 1.00 34.56 277 GLY A O 1
ATOM 2185 N N . ASP A 1 278 ? 13.118 -10.554 27.618 1.00 34.53 278 ASP A N 1
ATOM 2186 C CA . ASP A 1 278 ? 14.299 -9.691 27.420 1.00 34.53 278 ASP A CA 1
ATOM 2187 C C . ASP A 1 278 ? 15.728 -10.305 27.413 1.00 34.53 278 ASP A C 1
ATOM 2189 O O . ASP A 1 278 ? 16.634 -9.729 28.011 1.00 34.53 278 ASP A O 1
ATOM 2193 N N . ASP A 1 279 ? 15.970 -11.427 26.732 1.00 36.22 279 ASP A N 1
ATOM 2194 C CA . ASP A 1 279 ? 17.310 -11.975 26.501 1.00 36.22 279 ASP A CA 1
ATOM 2195 C C . ASP A 1 279 ? 17.681 -11.894 25.010 1.00 36.22 279 ASP A C 1
ATOM 2197 O O . ASP A 1 279 ? 17.039 -12.481 24.137 1.00 36.22 279 ASP A O 1
ATOM 2201 N N . ASP A 1 280 ? 18.758 -11.147 24.748 1.00 40.28 280 ASP A N 1
ATOM 2202 C CA . ASP A 1 280 ? 19.500 -10.994 23.488 1.00 40.28 280 ASP A CA 1
ATOM 2203 C C . ASP A 1 280 ? 20.179 -12.319 23.044 1.00 40.28 280 ASP A C 1
ATOM 2205 O O . ASP A 1 280 ? 21.371 -12.354 22.721 1.00 40.28 280 ASP A O 1
ATOM 2209 N N . GLU A 1 281 ? 19.452 -13.439 23.019 1.00 34.31 281 GLU A N 1
ATOM 2210 C CA . GLU A 1 281 ? 19.924 -14.684 22.404 1.00 34.31 281 GLU A CA 1
ATOM 2211 C C . GLU A 1 281 ? 19.350 -14.862 20.987 1.00 34.31 281 GLU A C 1
ATOM 2213 O O . GLU A 1 281 ? 18.196 -14.513 20.719 1.00 34.31 281 GLU A O 1
ATOM 2218 N N . PRO A 1 282 ? 20.153 -15.369 20.029 1.00 35.62 282 PRO A N 1
ATOM 2219 C CA . PRO A 1 282 ? 19.679 -15.624 18.680 1.00 35.62 282 PRO A CA 1
ATOM 2220 C C . PRO A 1 282 ? 18.543 -16.649 18.727 1.00 35.62 282 PRO A C 1
ATOM 2222 O O . PRO A 1 282 ? 18.712 -17.782 19.170 1.00 35.62 282 PRO A O 1
ATOM 2225 N N . ILE A 1 283 ? 17.377 -16.218 18.249 1.00 44.41 283 ILE A N 1
ATOM 2226 C CA . ILE A 1 283 ? 16.156 -17.007 18.096 1.00 44.41 283 ILE A CA 1
ATOM 2227 C C . ILE A 1 283 ? 16.392 -18.056 16.994 1.00 44.41 283 ILE A C 1
ATOM 2229 O O . ILE A 1 283 ? 15.941 -17.893 15.863 1.00 44.41 283 ILE A O 1
ATOM 2233 N N . GLU A 1 284 ? 17.149 -19.112 17.287 1.00 39.75 284 GLU A N 1
ATOM 2234 C CA . GLU A 1 284 ? 17.309 -20.268 16.389 1.00 39.75 284 GLU A CA 1
ATOM 2235 C C . GLU A 1 284 ? 16.557 -21.515 16.876 1.00 39.75 284 GLU A C 1
ATOM 2237 O O . GLU A 1 284 ? 16.286 -22.394 16.066 1.00 39.75 284 GLU A O 1
ATOM 2242 N N . GLU A 1 285 ? 16.096 -21.570 18.132 1.00 32.81 285 GLU A N 1
ATOM 2243 C CA . GLU A 1 285 ? 15.375 -22.746 18.663 1.00 32.81 285 GLU A CA 1
ATOM 2244 C C . GLU A 1 285 ? 13.861 -22.548 18.882 1.00 32.81 285 GLU A C 1
ATOM 2246 O O . GLU A 1 285 ? 13.161 -23.500 19.219 1.00 32.81 285 GLU A O 1
ATOM 2251 N N . ALA A 1 286 ? 13.298 -21.360 18.628 1.00 35.78 286 ALA A N 1
ATOM 2252 C CA . ALA A 1 286 ? 11.849 -21.140 18.769 1.00 35.78 286 ALA A CA 1
ATOM 2253 C C . ALA A 1 286 ? 11.017 -21.576 17.542 1.00 35.78 286 ALA A C 1
ATOM 2255 O O . ALA A 1 286 ? 9.790 -21.542 17.596 1.00 35.78 286 ALA A O 1
ATOM 2256 N N . ALA A 1 287 ? 11.654 -21.987 16.439 1.00 38.53 287 ALA A N 1
ATOM 2257 C CA . ALA A 1 287 ? 10.951 -22.372 15.212 1.00 38.53 287 ALA A CA 1
ATOM 2258 C C . ALA A 1 287 ? 10.362 -23.799 15.249 1.00 38.53 287 ALA A C 1
ATOM 2260 O O . ALA A 1 287 ? 9.416 -24.073 14.518 1.00 38.53 287 ALA A O 1
ATOM 2261 N N . ASP A 1 288 ? 10.862 -24.683 16.121 1.00 32.81 288 ASP A N 1
ATOM 2262 C CA . ASP A 1 288 ? 10.467 -26.105 16.159 1.00 32.81 288 ASP A CA 1
ATOM 2263 C C . ASP A 1 288 ? 9.487 -26.462 17.300 1.00 32.81 288 ASP A C 1
ATOM 2265 O O . ASP A 1 288 ? 9.193 -27.635 17.533 1.00 32.81 288 ASP A O 1
ATOM 2269 N N . ALA A 1 289 ? 8.927 -25.467 18.001 1.00 32.88 289 ALA A N 1
ATOM 2270 C CA . ALA A 1 289 ? 7.994 -25.677 19.119 1.00 32.88 289 ALA A CA 1
ATOM 2271 C C . ALA A 1 289 ? 6.525 -25.299 18.822 1.00 32.88 289 ALA A C 1
ATOM 2273 O O . ALA A 1 289 ? 5.726 -25.165 19.749 1.00 32.88 289 ALA A O 1
ATOM 2274 N N . ALA A 1 290 ? 6.135 -25.155 17.551 1.00 36.50 290 ALA A N 1
ATOM 2275 C CA . ALA A 1 290 ? 4.741 -24.946 17.146 1.00 36.50 290 ALA A CA 1
ATOM 2276 C C . ALA A 1 290 ? 4.048 -26.283 16.810 1.00 36.50 290 ALA A C 1
ATOM 2278 O O . ALA A 1 290 ? 3.725 -26.584 15.664 1.00 36.50 290 ALA A O 1
ATOM 2279 N N . THR A 1 291 ? 3.836 -27.130 17.817 1.00 36.16 291 THR A N 1
ATOM 2280 C CA . THR A 1 291 ? 3.002 -28.334 17.681 1.00 36.16 291 THR A CA 1
ATOM 2281 C C . THR A 1 291 ? 1.505 -27.987 17.730 1.00 36.16 291 THR A C 1
ATOM 2283 O O . THR A 1 291 ? 1.016 -27.522 18.756 1.00 36.16 291 THR A O 1
ATOM 2286 N N . GLU A 1 292 ? 0.791 -28.285 16.635 1.00 41.84 292 GLU A N 1
ATOM 2287 C CA . GLU A 1 292 ? -0.650 -28.626 16.541 1.00 41.84 292 GLU A CA 1
ATOM 2288 C C . GLU A 1 292 ? -1.713 -27.586 16.990 1.00 41.84 292 GLU A C 1
ATOM 2290 O O . GLU A 1 292 ? -2.750 -27.952 17.547 1.00 41.84 292 GLU A O 1
ATOM 2295 N N . GLY A 1 293 ? -1.522 -26.294 16.697 1.00 48.84 293 GLY A N 1
ATOM 2296 C CA . GLY A 1 293 ? -2.552 -25.243 16.832 1.00 48.84 293 GLY A CA 1
ATOM 2297 C C . GLY A 1 293 ? -2.944 -24.600 15.491 1.00 48.84 293 GLY A C 1
ATOM 2298 O O . GLY A 1 293 ? -2.217 -24.728 14.510 1.00 48.84 293 GLY A O 1
ATOM 2299 N N . PHE A 1 294 ? -4.088 -23.902 15.430 1.00 55.12 294 PHE A N 1
ATOM 2300 C CA . PHE A 1 294 ? -4.373 -22.999 14.302 1.00 55.12 294 PHE A CA 1
ATOM 2301 C C . PHE A 1 294 ? -3.381 -21.830 14.338 1.00 55.12 294 PHE A C 1
ATOM 2303 O O . PHE A 1 294 ? -3.267 -21.174 15.370 1.00 55.12 294 PHE A O 1
ATOM 2310 N N . GLU A 1 295 ? -2.704 -21.562 13.219 1.00 77.38 295 GLU A N 1
ATOM 2311 C CA . GLU A 1 295 ? -1.648 -20.540 13.130 1.00 77.38 295 GLU A CA 1
ATOM 2312 C C . GLU A 1 295 ? -2.181 -19.115 13.356 1.00 77.38 295 GLU A C 1
ATOM 2314 O O . GLU A 1 295 ? -1.493 -18.284 13.941 1.00 77.38 295 GLU A O 1
ATOM 2319 N N . SER A 1 296 ? -3.426 -18.835 12.952 1.00 89.75 296 SER A N 1
ATOM 2320 C CA . SER A 1 296 ? -4.061 -17.525 13.120 1.00 89.75 296 SER A CA 1
ATOM 2321 C C . SER A 1 296 ? -5.587 -17.614 13.265 1.00 89.75 296 SER A C 1
ATOM 2323 O O . SER A 1 296 ? -6.217 -18.625 12.934 1.00 89.75 296 SER A O 1
ATOM 2325 N N . LEU A 1 297 ? -6.219 -16.528 13.724 1.00 92.00 297 LEU A N 1
ATOM 2326 C CA . LEU A 1 297 ? -7.677 -16.365 13.731 1.00 92.00 297 LEU A CA 1
ATOM 2327 C C . LEU A 1 297 ? -8.258 -16.491 12.315 1.00 92.00 297 LEU A C 1
ATOM 2329 O O . LEU A 1 297 ? -9.336 -17.066 12.130 1.00 92.00 297 LEU A O 1
ATOM 2333 N N . LEU A 1 298 ? -7.556 -15.961 11.311 1.00 92.75 298 LEU A N 1
ATOM 2334 C CA . LEU A 1 298 ? -7.979 -16.062 9.919 1.00 92.75 298 LEU A CA 1
ATOM 2335 C C . LEU A 1 298 ? -8.037 -17.527 9.465 1.00 92.75 298 LEU A C 1
ATOM 2337 O O . LEU A 1 298 ? -9.063 -17.964 8.945 1.00 92.75 298 LEU A O 1
ATOM 2341 N N . ASP A 1 299 ? -6.992 -18.309 9.726 1.00 90.69 299 ASP A N 1
ATOM 2342 C CA . ASP A 1 299 ? -6.946 -19.726 9.342 1.00 90.69 299 ASP A CA 1
ATOM 2343 C C . ASP A 1 299 ? -7.970 -20.558 10.109 1.00 90.69 299 ASP A C 1
ATOM 2345 O O . ASP A 1 299 ? -8.667 -21.395 9.525 1.00 90.69 299 ASP A O 1
ATOM 2349 N N . MET A 1 300 ? -8.138 -20.264 11.403 1.00 90.75 300 MET A N 1
ATOM 2350 C CA . MET A 1 300 ? -9.173 -20.878 12.223 1.00 90.75 300 MET A CA 1
ATOM 2351 C C . MET A 1 300 ? -10.557 -20.650 11.611 1.00 90.75 300 MET A C 1
ATOM 2353 O O . MET A 1 300 ? -11.298 -21.606 11.391 1.00 90.75 300 MET A O 1
ATOM 2357 N N . THR A 1 301 ? -10.912 -19.402 11.299 1.00 91.44 301 THR A N 1
ATOM 2358 C CA . THR A 1 301 ? -12.236 -19.076 10.748 1.00 91.44 301 THR A CA 1
ATOM 2359 C C . THR A 1 301 ? -12.447 -19.595 9.329 1.00 91.44 301 THR A C 1
ATOM 2361 O O . THR A 1 301 ? -13.541 -20.073 9.025 1.00 91.44 301 THR A O 1
ATOM 2364 N N . ASN A 1 302 ? -11.411 -19.610 8.487 1.00 90.69 302 ASN A N 1
ATOM 2365 C CA . ASN A 1 302 ? -11.467 -20.188 7.140 1.00 90.69 302 ASN A CA 1
ATOM 2366 C C . ASN A 1 302 ? -11.813 -21.689 7.143 1.00 90.69 302 ASN A C 1
ATOM 2368 O O . ASN A 1 302 ? -12.350 -22.194 6.158 1.00 90.69 302 ASN A O 1
ATOM 2372 N N . SER A 1 303 ? -11.550 -22.411 8.239 1.00 88.94 303 SER A N 1
ATOM 2373 C CA . SER A 1 303 ? -11.871 -23.843 8.338 1.00 88.94 303 SER A CA 1
ATOM 2374 C C . SER A 1 303 ? -13.375 -24.145 8.437 1.00 88.94 303 SER A C 1
ATOM 2376 O O . SER A 1 303 ? -13.796 -25.261 8.129 1.00 88.94 303 SER A O 1
ATOM 2378 N N . PHE A 1 304 ? -14.202 -23.167 8.832 1.00 88.94 304 PHE A N 1
ATOM 2379 C CA . PHE A 1 304 ? -15.648 -23.362 9.021 1.00 88.94 304 PHE A CA 1
ATOM 2380 C C . PHE A 1 304 ? -16.538 -22.226 8.486 1.00 88.94 304 PHE A C 1
ATOM 2382 O O . PHE A 1 304 ? -17.764 -22.369 8.492 1.00 88.94 304 PHE A O 1
ATOM 2389 N N . VAL A 1 305 ? -15.972 -21.116 7.999 1.00 89.12 305 VAL A N 1
ATOM 2390 C CA . VAL A 1 305 ? -16.708 -19.986 7.405 1.00 89.12 305 VAL A CA 1
ATOM 2391 C C . VAL A 1 305 ? -16.339 -19.828 5.924 1.00 89.12 305 VAL A C 1
ATOM 2393 O O . VAL A 1 305 ? -15.159 -19.847 5.589 1.00 89.12 305 VAL A O 1
ATOM 2396 N N . PRO A 1 306 ? -17.313 -19.616 5.015 1.00 88.62 306 PRO A N 1
ATOM 2397 C CA . PRO A 1 306 ? -17.016 -19.310 3.619 1.00 88.62 306 PRO A CA 1
ATOM 2398 C C . PRO A 1 306 ? -16.277 -17.973 3.456 1.00 88.62 306 PRO A C 1
ATOM 2400 O O . PRO A 1 306 ? -16.840 -16.909 3.722 1.00 88.62 306 PRO A O 1
ATOM 2403 N N . SER A 1 307 ? -15.048 -18.024 2.949 1.00 89.25 307 SER A N 1
ATOM 2404 C CA . SER A 1 307 ? -14.218 -16.841 2.702 1.00 89.25 307 SER A CA 1
ATOM 2405 C C . SER A 1 307 ? -14.588 -16.136 1.392 1.00 89.25 307 SER A C 1
ATOM 2407 O O . SER A 1 307 ? -15.033 -16.750 0.415 1.00 89.25 307 SER A O 1
ATOM 2409 N N . ARG A 1 308 ? -14.382 -14.818 1.351 1.00 92.31 308 ARG A N 1
ATOM 2410 C CA . ARG A 1 308 ? -14.497 -13.987 0.145 1.00 92.31 308 ARG A CA 1
ATOM 2411 C C . ARG A 1 308 ? -13.170 -13.285 -0.078 1.00 92.31 308 ARG A C 1
ATOM 2413 O O . ARG A 1 308 ? -12.590 -12.774 0.870 1.00 92.31 308 ARG A O 1
ATOM 2420 N N . TYR A 1 309 ? -12.722 -13.255 -1.323 1.00 91.88 309 TYR A N 1
ATOM 2421 C CA . TYR A 1 309 ? -11.470 -12.612 -1.694 1.00 91.88 309 TYR A CA 1
ATOM 2422 C C . TYR A 1 309 ? -11.748 -11.294 -2.406 1.00 91.88 309 TYR A C 1
ATOM 2424 O O . TYR A 1 309 ? -12.780 -11.140 -3.066 1.00 91.88 309 TYR A O 1
ATOM 2432 N N . LEU A 1 310 ? -10.811 -10.366 -2.261 1.00 93.75 310 LEU A N 1
ATOM 2433 C CA . LEU A 1 310 ? -10.778 -9.111 -2.992 1.00 93.75 310 LEU A CA 1
ATOM 2434 C C . LEU A 1 310 ? -9.756 -9.268 -4.116 1.00 93.75 310 LEU A C 1
ATOM 2436 O O . LEU A 1 310 ? -8.557 -9.284 -3.867 1.00 93.75 310 LEU A O 1
ATOM 2440 N N . ASP A 1 311 ? -10.245 -9.448 -5.340 1.00 93.88 311 ASP A N 1
ATOM 2441 C CA . ASP A 1 311 ? -9.381 -9.835 -6.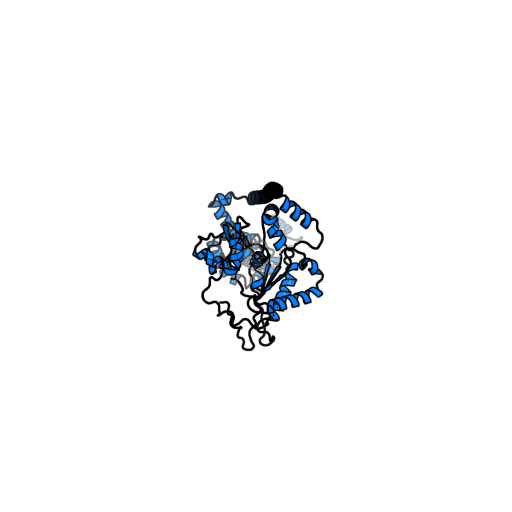461 1.00 93.88 311 ASP A CA 1
ATOM 2442 C C . ASP A 1 311 ? -8.648 -8.639 -7.088 1.00 93.88 311 ASP A C 1
ATOM 2444 O O . ASP A 1 311 ? -7.673 -8.825 -7.800 1.00 93.88 311 ASP A O 1
ATOM 2448 N N . TRP A 1 312 ? -9.086 -7.404 -6.848 1.00 94.12 312 TRP A N 1
ATOM 2449 C CA . TRP A 1 312 ? -8.527 -6.226 -7.514 1.00 94.12 312 TRP A CA 1
ATOM 2450 C C . TRP A 1 312 ? -7.356 -5.624 -6.739 1.00 94.12 312 TRP A C 1
ATOM 2452 O O . TRP A 1 312 ? -7.502 -5.243 -5.576 1.00 94.12 312 TRP A O 1
ATOM 2462 N N . HIS A 1 313 ? -6.214 -5.472 -7.412 1.00 91.62 313 HIS A N 1
ATOM 2463 C CA . HIS A 1 313 ? -5.021 -4.846 -6.849 1.00 91.62 313 HIS A CA 1
ATOM 2464 C C . HIS A 1 313 ? -4.902 -3.383 -7.278 1.00 91.62 313 HIS A C 1
ATOM 2466 O O . HIS A 1 313 ? -4.674 -3.084 -8.448 1.00 91.62 313 HIS A O 1
ATOM 2472 N N . TYR A 1 314 ? -5.014 -2.466 -6.315 1.00 89.19 314 TYR A N 1
ATOM 2473 C CA . TYR A 1 314 ? -4.994 -1.019 -6.575 1.00 89.19 314 TYR A CA 1
ATOM 2474 C C . TYR A 1 314 ? -3.691 -0.321 -6.163 1.00 89.19 314 TYR A C 1
ATOM 2476 O O . TYR A 1 314 ? -3.505 0.849 -6.487 1.00 89.19 314 TYR A O 1
ATOM 2484 N N . ARG A 1 315 ? -2.793 -1.003 -5.437 1.00 88.44 315 ARG A N 1
ATOM 2485 C CA . ARG A 1 315 ? -1.605 -0.367 -4.838 1.00 88.44 315 ARG A CA 1
ATOM 2486 C C . ARG A 1 315 ? -0.488 -0.123 -5.853 1.00 88.44 315 ARG A C 1
ATOM 2488 O O . ARG A 1 315 ? 0.149 0.925 -5.838 1.00 88.44 315 ARG A O 1
ATOM 2495 N N . SER A 1 316 ? -0.218 -1.090 -6.725 1.00 88.62 316 SER A N 1
ATOM 2496 C CA . SER A 1 316 ? 0.903 -0.992 -7.664 1.00 88.62 316 SER A CA 1
ATOM 2497 C C . SER A 1 316 ? 0.499 -0.232 -8.919 1.00 88.62 316 SER A C 1
ATOM 2499 O O . SER A 1 316 ? -0.398 -0.653 -9.642 1.00 88.62 316 SER A O 1
ATOM 2501 N N . ARG A 1 317 ? 1.210 0.865 -9.203 1.00 83.12 317 ARG A N 1
ATOM 2502 C CA . ARG A 1 317 ? 1.055 1.631 -10.453 1.00 83.12 317 ARG A CA 1
ATOM 2503 C C . ARG A 1 317 ? 1.652 0.928 -11.671 1.00 83.12 317 ARG A C 1
ATOM 2505 O O . ARG A 1 317 ? 1.273 1.244 -12.794 1.00 83.12 317 ARG A O 1
ATOM 2512 N N . ASP A 1 318 ? 2.603 0.031 -11.433 1.00 88.00 318 ASP A N 1
ATOM 2513 C CA . ASP A 1 318 ? 3.207 -0.833 -12.440 1.00 88.00 318 ASP A CA 1
ATOM 2514 C C . ASP A 1 318 ? 2.937 -2.290 -12.063 1.00 88.00 318 ASP A C 1
ATOM 2516 O O . ASP A 1 318 ? 3.221 -2.720 -10.939 1.00 88.00 318 ASP A O 1
ATOM 2520 N N . GLU A 1 319 ? 2.383 -3.046 -13.005 1.00 88.06 319 GLU A N 1
ATOM 2521 C CA . GLU A 1 319 ? 2.075 -4.462 -12.847 1.00 88.06 319 GLU A CA 1
ATOM 2522 C C . GLU A 1 319 ? 3.310 -5.295 -12.472 1.00 88.06 319 GLU A C 1
ATOM 2524 O O . GLU A 1 319 ? 3.187 -6.267 -11.721 1.00 88.06 319 GLU A O 1
ATOM 2529 N N . SER A 1 320 ? 4.514 -4.904 -12.908 1.00 89.19 320 SER A N 1
ATOM 2530 C CA . SER A 1 320 ? 5.738 -5.654 -12.612 1.00 89.19 320 SER A CA 1
ATOM 2531 C C . SER A 1 320 ? 6.020 -5.770 -11.110 1.00 89.19 320 SER A C 1
ATOM 2533 O O . SER A 1 320 ? 6.696 -6.706 -10.690 1.00 89.19 320 SER A O 1
ATOM 2535 N N . LEU A 1 321 ? 5.509 -4.838 -10.293 1.00 91.19 321 LEU A N 1
ATOM 2536 C CA . LEU A 1 321 ? 5.686 -4.837 -8.835 1.00 91.19 321 LEU A CA 1
ATOM 2537 C C . LEU A 1 321 ? 4.923 -5.966 -8.134 1.00 91.19 321 LEU A C 1
ATOM 2539 O O . LEU A 1 321 ? 5.326 -6.396 -7.058 1.00 91.19 321 LEU A O 1
ATOM 2543 N N . ILE A 1 322 ? 3.818 -6.430 -8.721 1.00 90.88 322 ILE A N 1
ATOM 2544 C CA . ILE A 1 322 ? 2.957 -7.460 -8.129 1.00 90.88 322 ILE A CA 1
ATOM 2545 C C . ILE A 1 322 ? 2.951 -8.750 -8.950 1.00 90.88 322 ILE A C 1
ATOM 2547 O O . ILE A 1 322 ? 2.615 -9.795 -8.409 1.00 90.88 322 ILE A O 1
ATOM 2551 N N . SER A 1 323 ? 3.361 -8.712 -10.222 1.00 90.12 323 SER A N 1
ATOM 2552 C CA . SER A 1 323 ? 3.325 -9.853 -11.146 1.00 90.12 323 SER A CA 1
ATOM 2553 C C . SER A 1 323 ? 3.987 -11.115 -10.574 1.00 90.12 323 SER A C 1
ATOM 2555 O O . SER A 1 323 ? 3.379 -12.187 -10.592 1.00 90.12 323 SER A O 1
ATOM 2557 N N . PHE A 1 324 ? 5.177 -10.982 -9.971 1.00 91.44 324 PHE A N 1
ATOM 2558 C CA . PHE A 1 324 ? 5.878 -12.102 -9.332 1.00 91.44 324 PHE A CA 1
ATOM 2559 C C . PHE A 1 324 ? 5.048 -12.723 -8.196 1.00 91.44 324 PHE A C 1
ATOM 2561 O O . PHE A 1 324 ? 4.759 -13.920 -8.216 1.00 91.44 324 PHE A O 1
ATOM 2568 N N . SER A 1 325 ? 4.604 -11.907 -7.236 1.00 91.69 325 SER A N 1
ATOM 2569 C CA . SER A 1 325 ? 3.790 -12.367 -6.107 1.00 91.69 325 SER A CA 1
ATOM 2570 C C . SER A 1 325 ? 2.437 -12.909 -6.567 1.00 91.69 325 SER A C 1
ATOM 2572 O O . SER A 1 325 ? 1.983 -13.937 -6.074 1.00 91.69 325 SER A O 1
ATOM 2574 N N . ASN A 1 326 ? 1.793 -12.276 -7.548 1.00 93.00 326 ASN A N 1
ATOM 2575 C CA . ASN A 1 326 ? 0.528 -12.748 -8.097 1.00 93.00 326 ASN A CA 1
ATOM 2576 C C . ASN A 1 326 ? 0.685 -14.155 -8.681 1.00 93.00 326 ASN A C 1
ATOM 2578 O O . ASN A 1 326 ? -0.106 -15.037 -8.364 1.00 93.00 326 ASN A O 1
ATOM 2582 N N . HIS A 1 327 ? 1.740 -14.395 -9.462 1.00 93.38 327 HIS A N 1
ATOM 2583 C CA . HIS A 1 327 ? 2.002 -15.700 -10.061 1.00 93.38 327 HIS A CA 1
ATOM 2584 C C . HIS A 1 327 ? 2.352 -16.775 -9.020 1.00 93.38 327 HIS A C 1
ATOM 2586 O O . HIS A 1 327 ? 1.738 -17.842 -9.010 1.00 93.38 327 HIS A O 1
ATOM 2592 N N . HIS A 1 328 ? 3.307 -16.494 -8.129 1.00 92.75 328 HIS A N 1
ATOM 2593 C CA . HIS A 1 328 ? 3.867 -17.499 -7.219 1.00 92.75 328 HIS A CA 1
ATOM 2594 C C . HIS A 1 328 ? 3.074 -17.690 -5.919 1.00 92.75 328 HIS A C 1
ATOM 2596 O O . HIS A 1 328 ? 3.099 -18.781 -5.354 1.00 92.75 328 HIS A O 1
ATOM 2602 N N . ILE A 1 329 ? 2.372 -16.659 -5.442 1.00 91.50 329 ILE A N 1
ATOM 2603 C CA . ILE A 1 329 ? 1.698 -16.656 -4.131 1.00 91.50 329 ILE A CA 1
ATOM 2604 C C . ILE A 1 329 ? 0.175 -16.706 -4.297 1.00 91.50 329 ILE A C 1
ATOM 2606 O O . ILE A 1 329 ? -0.498 -17.505 -3.641 1.00 91.50 329 ILE A O 1
ATOM 2610 N N . TYR A 1 330 ? -0.374 -15.895 -5.207 1.00 92.00 330 TYR A N 1
ATOM 2611 C CA . TYR A 1 330 ? -1.824 -15.773 -5.416 1.00 92.00 330 TYR A CA 1
ATOM 2612 C C . TYR A 1 330 ? -2.344 -16.554 -6.629 1.00 92.00 330 TYR A C 1
ATOM 2614 O O . TYR A 1 330 ? -3.520 -16.439 -6.976 1.00 92.00 330 TYR A O 1
ATOM 2622 N N . THR A 1 331 ? -1.511 -17.383 -7.268 1.00 92.00 331 THR A N 1
ATOM 2623 C CA . THR A 1 331 ? -1.886 -18.261 -8.396 1.00 92.00 331 THR A CA 1
ATOM 2624 C C . THR A 1 331 ? -2.531 -17.532 -9.587 1.00 92.00 331 THR A C 1
ATOM 2626 O O . THR A 1 331 ? -3.383 -18.085 -10.278 1.00 92.00 331 THR A O 1
ATOM 2629 N N . GLY A 1 332 ? -2.147 -16.276 -9.825 1.00 91.94 332 GLY A N 1
ATOM 2630 C CA . GLY A 1 332 ? -2.661 -15.434 -10.911 1.00 91.94 332 GLY A CA 1
ATOM 2631 C C . GLY A 1 332 ? -4.073 -14.889 -10.683 1.00 91.94 332 GLY A C 1
ATOM 2632 O O . GLY A 1 332 ? -4.725 -14.472 -11.636 1.00 91.94 332 GLY A O 1
ATOM 2633 N N . ARG A 1 333 ? -4.571 -14.920 -9.443 1.00 92.56 333 ARG A N 1
ATOM 2634 C CA . ARG A 1 333 ? -5.931 -14.489 -9.102 1.00 92.56 333 ARG A CA 1
ATOM 2635 C C . ARG A 1 333 ? -6.118 -12.974 -9.131 1.00 92.56 333 ARG A C 1
ATOM 2637 O O . ARG A 1 333 ? -7.220 -12.515 -9.424 1.00 92.56 333 ARG A O 1
ATOM 2644 N N . LEU A 1 334 ? -5.085 -12.212 -8.767 1.00 93.19 334 LEU A N 1
ATOM 2645 C CA . LEU A 1 334 ? -5.217 -10.767 -8.631 1.00 93.19 334 LEU A CA 1
ATOM 2646 C C . LEU A 1 334 ? -5.348 -10.121 -10.012 1.00 93.19 334 LEU A C 1
ATOM 2648 O O . LEU A 1 334 ? -4.529 -10.365 -10.898 1.00 93.19 334 LEU A O 1
ATOM 2652 N N . VAL A 1 335 ? -6.364 -9.279 -10.167 1.00 93.00 335 VAL A N 1
ATOM 2653 C CA . VAL A 1 335 ? -6.581 -8.430 -11.332 1.00 93.00 335 VAL A CA 1
ATOM 2654 C C . VAL A 1 335 ? -5.716 -7.184 -11.181 1.00 93.00 335 VAL A C 1
ATOM 2656 O O . VAL A 1 335 ? -5.878 -6.401 -10.240 1.00 93.00 335 VAL A O 1
ATOM 2659 N N . THR A 1 336 ? -4.792 -7.026 -12.120 1.00 90.06 336 THR A N 1
ATOM 2660 C CA . THR A 1 336 ? -3.835 -5.925 -12.229 1.00 90.06 336 THR A CA 1
ATOM 2661 C C . THR A 1 336 ? -4.189 -5.033 -13.412 1.00 90.06 336 THR A C 1
ATOM 2663 O O . THR A 1 336 ? -4.877 -5.446 -14.346 1.00 90.06 336 THR A O 1
ATOM 2666 N N . PHE A 1 337 ? -3.717 -3.789 -13.375 1.00 85.31 337 PHE A N 1
ATOM 2667 C CA . PHE A 1 337 ? -3.833 -2.865 -14.497 1.00 85.31 337 PHE A CA 1
ATOM 2668 C C . PHE A 1 337 ? -2.462 -2.713 -15.158 1.00 85.31 337 PHE A C 1
ATOM 2670 O O . PHE A 1 337 ? -1.479 -2.504 -14.439 1.00 85.31 337 PHE A O 1
ATOM 2677 N N . PRO A 1 338 ? -2.371 -2.798 -16.495 1.00 80.62 338 PRO A N 1
ATOM 2678 C CA . PRO A 1 338 ? -1.104 -2.611 -17.180 1.00 80.62 338 PRO A CA 1
ATOM 2679 C C . PRO A 1 338 ? -0.606 -1.178 -16.962 1.00 80.62 338 PRO A C 1
ATOM 2681 O O . PRO A 1 338 ? -1.362 -0.211 -17.088 1.00 80.62 338 PRO A O 1
ATOM 2684 N N . GLY A 1 339 ? 0.679 -1.039 -16.636 1.00 77.81 339 GLY A N 1
ATOM 2685 C CA . GLY A 1 339 ? 1.321 0.270 -16.551 1.00 77.81 339 GLY A CA 1
ATOM 2686 C C . GLY A 1 339 ? 1.408 0.939 -17.934 1.00 77.81 339 GLY A C 1
ATOM 2687 O O . GLY A 1 339 ? 1.407 0.247 -18.953 1.00 77.81 339 GLY A O 1
ATOM 2688 N N . PRO A 1 340 ? 1.556 2.274 -18.014 1.00 72.62 340 PRO A N 1
ATOM 2689 C CA . PRO A 1 340 ? 1.662 3.011 -19.283 1.00 72.62 340 PRO A CA 1
ATOM 2690 C C . PRO A 1 340 ? 2.973 2.752 -20.063 1.00 72.62 340 PRO A C 1
ATOM 2692 O O . PRO A 1 340 ? 3.272 3.462 -21.024 1.00 72.62 340 PRO A O 1
ATOM 2695 N N . GLY A 1 341 ? 3.772 1.762 -19.650 1.00 70.81 341 GLY A N 1
ATOM 2696 C CA . GLY A 1 341 ? 5.156 1.565 -20.071 1.00 70.81 341 GLY A CA 1
ATOM 2697 C C . GLY A 1 341 ? 6.125 2.541 -19.390 1.00 70.81 341 GLY A C 1
ATOM 2698 O O . GLY A 1 341 ? 5.723 3.535 -18.785 1.00 70.81 341 GLY A O 1
ATOM 2699 N N . GLY A 1 342 ? 7.426 2.256 -19.469 1.00 75.69 342 GLY A N 1
ATOM 2700 C CA . GLY A 1 342 ? 8.465 3.095 -18.869 1.00 75.69 342 GLY A CA 1
ATOM 2701 C C . GLY A 1 342 ? 9.712 2.313 -18.455 1.00 75.69 342 GLY A C 1
ATOM 2702 O O . GLY A 1 342 ? 9.846 1.135 -18.793 1.00 75.69 342 GLY A O 1
ATOM 2703 N N . PRO A 1 343 ? 10.650 2.966 -17.743 1.00 77.62 343 PRO A N 1
ATOM 2704 C CA . PRO A 1 343 ? 11.736 2.272 -17.064 1.00 77.62 343 PRO A CA 1
ATOM 2705 C C . PRO A 1 343 ? 11.170 1.201 -16.121 1.00 77.62 343 PRO A C 1
ATOM 2707 O O . PRO A 1 343 ? 10.106 1.420 -15.542 1.00 77.62 343 PRO A O 1
ATOM 2710 N N . PRO A 1 344 ? 11.870 0.073 -15.935 1.00 83.06 344 PRO A N 1
ATOM 2711 C CA . PRO A 1 344 ? 11.379 -1.001 -15.083 1.00 83.06 344 PRO A CA 1
ATOM 2712 C C . PRO A 1 344 ? 11.168 -0.496 -13.651 1.00 83.06 344 PRO A C 1
ATOM 2714 O O . PRO A 1 344 ? 12.067 0.115 -13.070 1.00 83.06 344 PRO A O 1
ATOM 2717 N N . ALA A 1 345 ? 9.999 -0.781 -13.070 1.00 88.69 345 ALA A N 1
ATOM 2718 C CA . ALA A 1 345 ? 9.687 -0.398 -11.691 1.00 88.69 345 ALA A CA 1
ATOM 2719 C C . ALA A 1 345 ? 10.504 -1.185 -10.647 1.00 88.69 345 ALA A C 1
ATOM 2721 O O . ALA A 1 345 ? 10.594 -0.776 -9.492 1.00 88.69 345 ALA A O 1
ATOM 2722 N N . VAL A 1 346 ? 11.120 -2.301 -11.052 1.00 90.56 346 VAL A N 1
ATOM 2723 C CA . VAL A 1 346 ? 12.002 -3.126 -10.217 1.00 90.56 346 VAL A CA 1
ATOM 2724 C C . VAL A 1 346 ? 13.397 -3.155 -10.831 1.00 90.56 346 VAL A C 1
ATOM 2726 O O . VAL A 1 346 ? 13.563 -3.438 -12.017 1.00 90.56 346 VAL A O 1
ATOM 2729 N N . SER A 1 347 ? 14.417 -2.907 -10.011 1.00 91.50 347 SER A N 1
ATOM 2730 C CA . SER A 1 347 ? 15.820 -3.027 -10.413 1.00 91.50 347 SER A CA 1
ATOM 2731 C C . SER A 1 347 ? 16.629 -3.722 -9.323 1.00 91.50 347 SER A C 1
ATOM 2733 O O . SER A 1 347 ? 16.352 -3.549 -8.137 1.00 91.50 347 SER A O 1
ATOM 2735 N N . HIS A 1 348 ? 17.630 -4.503 -9.724 1.00 92.62 348 HIS A N 1
ATOM 2736 C CA . HIS A 1 348 ? 18.539 -5.180 -8.806 1.00 92.62 348 HIS A CA 1
ATOM 2737 C C . HIS A 1 348 ? 19.922 -4.523 -8.860 1.00 92.62 348 HIS A C 1
ATOM 2739 O O . HIS A 1 348 ? 20.543 -4.449 -9.923 1.00 92.62 348 HIS A O 1
ATOM 2745 N N . VAL A 1 349 ? 20.408 -4.058 -7.707 1.00 92.44 349 VAL A N 1
ATOM 2746 C CA . VAL A 1 349 ? 21.739 -3.460 -7.557 1.00 92.44 349 VAL A CA 1
ATOM 2747 C C . VAL A 1 349 ? 22.659 -4.479 -6.897 1.00 92.44 349 VAL A C 1
ATOM 2749 O O . VAL A 1 349 ? 22.618 -4.675 -5.687 1.00 92.44 349 VAL A O 1
ATOM 2752 N N . LEU A 1 350 ? 23.513 -5.119 -7.696 1.00 90.56 350 LEU A N 1
ATOM 2753 C CA . LEU A 1 350 ? 24.499 -6.058 -7.171 1.00 90.56 350 LEU A CA 1
ATOM 2754 C C . LEU A 1 350 ? 25.605 -5.302 -6.419 1.00 90.56 350 LEU A C 1
ATOM 2756 O O . LEU A 1 350 ? 26.372 -4.547 -7.022 1.00 90.56 350 LEU A O 1
ATOM 2760 N N . VAL A 1 351 ? 25.722 -5.548 -5.113 1.00 87.19 351 VAL A N 1
ATOM 2761 C CA . VAL A 1 351 ? 26.792 -4.993 -4.277 1.00 87.19 351 VAL A CA 1
ATOM 2762 C C . VAL A 1 351 ? 27.868 -6.047 -4.044 1.00 87.19 351 VAL A C 1
ATOM 2764 O O . VAL A 1 351 ? 27.649 -7.063 -3.390 1.00 87.19 351 VAL A O 1
ATOM 2767 N N . ASN A 1 352 ? 29.063 -5.799 -4.575 1.00 80.94 352 ASN A N 1
ATOM 2768 C CA . ASN A 1 352 ? 30.193 -6.702 -4.392 1.00 80.94 352 ASN A CA 1
ATOM 2769 C C . ASN A 1 352 ? 30.845 -6.476 -3.023 1.00 80.94 352 ASN A C 1
ATOM 2771 O O . ASN A 1 352 ? 31.410 -5.412 -2.770 1.00 80.94 352 ASN A O 1
ATOM 2775 N N . GLN A 1 353 ? 30.828 -7.500 -2.170 1.00 70.38 353 GLN A N 1
ATOM 2776 C CA . GLN A 1 353 ? 31.576 -7.509 -0.915 1.00 70.38 353 GLN A CA 1
ATOM 2777 C C . GLN A 1 353 ? 32.847 -8.358 -1.065 1.00 70.38 353 GLN A C 1
ATOM 2779 O O . GLN A 1 353 ? 32.749 -9.552 -1.366 1.00 70.38 353 GLN A O 1
ATOM 2784 N N . PRO A 1 354 ? 34.047 -7.782 -0.872 1.00 66.62 354 PRO A N 1
ATOM 2785 C CA . PRO A 1 354 ? 35.273 -8.566 -0.897 1.00 66.62 354 PRO A CA 1
ATOM 2786 C C . PRO A 1 354 ? 35.340 -9.499 0.329 1.00 66.62 354 PRO A C 1
ATOM 2788 O O . PRO A 1 354 ? 34.998 -9.065 1.435 1.00 66.62 354 PRO A O 1
ATOM 2791 N N . PRO A 1 355 ? 35.791 -10.758 0.170 1.00 62.41 355 PRO A N 1
ATOM 2792 C CA . PRO A 1 355 ? 35.872 -11.714 1.272 1.00 62.41 355 PRO A CA 1
ATOM 2793 C C . PRO A 1 355 ? 36.732 -11.195 2.432 1.00 62.41 355 PRO A C 1
ATOM 2795 O O . PRO A 1 355 ? 37.837 -10.697 2.220 1.00 62.41 355 PRO A O 1
ATOM 2798 N N . GLY A 1 356 ? 36.245 -11.348 3.666 1.00 57.00 356 GLY A N 1
ATOM 2799 C CA . GLY A 1 356 ? 37.030 -11.115 4.884 1.00 57.00 356 GLY A CA 1
ATOM 2800 C C . GLY A 1 356 ? 37.178 -9.663 5.354 1.00 57.00 356 GLY A C 1
ATOM 2801 O O . GLY A 1 356 ? 37.881 -9.446 6.340 1.00 57.00 356 GLY A O 1
ATOM 2802 N N . LEU A 1 357 ? 36.526 -8.688 4.707 1.00 59.25 357 LEU A N 1
ATOM 2803 C CA . LEU A 1 357 ? 36.551 -7.280 5.140 1.00 59.25 357 LEU A CA 1
ATOM 2804 C C . LEU A 1 357 ? 35.619 -6.968 6.317 1.00 59.25 357 LEU A C 1
ATOM 2806 O O . LEU A 1 357 ? 35.908 -6.046 7.073 1.00 59.25 357 LEU A O 1
ATOM 2810 N N . ASP A 1 358 ? 34.547 -7.741 6.502 1.00 55.47 358 ASP A N 1
ATOM 2811 C CA . ASP A 1 358 ? 33.597 -7.540 7.595 1.00 55.47 358 ASP A CA 1
ATOM 2812 C C . ASP A 1 358 ? 33.516 -8.798 8.466 1.00 55.47 358 ASP A C 1
ATOM 2814 O O . ASP A 1 358 ? 33.321 -9.907 7.975 1.00 55.47 358 ASP A O 1
ATOM 2818 N N . GLY A 1 359 ? 33.660 -8.620 9.781 1.00 52.44 359 GLY A N 1
ATOM 2819 C CA . GLY A 1 359 ? 33.428 -9.662 10.788 1.00 52.44 359 GLY A CA 1
ATOM 2820 C C . GLY A 1 359 ? 31.950 -9.848 11.151 1.00 52.44 359 GLY A C 1
ATOM 2821 O O . GLY A 1 359 ? 31.667 -10.371 12.222 1.00 52.44 359 GLY A O 1
ATOM 2822 N N . GLN A 1 360 ? 31.018 -9.364 10.319 1.00 58.56 360 GLN A N 1
ATOM 2823 C CA . GLN A 1 360 ? 29.572 -9.475 10.536 1.00 58.56 360 GLN A CA 1
ATOM 2824 C C . GLN A 1 360 ? 28.908 -10.059 9.286 1.00 58.56 360 GLN A C 1
ATOM 2826 O O . GLN A 1 360 ? 28.544 -9.330 8.366 1.00 58.56 360 GLN A O 1
ATOM 2831 N N . GLU A 1 361 ? 28.763 -11.383 9.263 1.00 60.97 361 GLU A N 1
ATOM 2832 C CA . GLU A 1 361 ? 28.177 -12.154 8.151 1.00 60.97 361 GLU A CA 1
ATOM 2833 C C . GLU A 1 361 ? 26.713 -11.763 7.859 1.00 60.97 361 GLU A C 1
ATOM 2835 O O . GLU A 1 361 ? 26.231 -11.907 6.738 1.00 60.97 361 GLU A O 1
ATOM 2840 N N . GLU A 1 362 ? 26.034 -11.178 8.847 1.00 62.03 362 GLU A N 1
ATOM 2841 C CA . GLU A 1 362 ? 24.620 -10.792 8.792 1.00 62.03 362 GLU A CA 1
ATOM 2842 C C . GLU A 1 362 ? 24.359 -9.307 8.484 1.00 62.03 362 GLU A C 1
ATOM 2844 O O . GLU A 1 362 ? 23.219 -8.842 8.561 1.00 62.03 362 GLU A O 1
ATOM 2849 N N . SER A 1 363 ? 25.401 -8.517 8.207 1.00 73.81 363 SER A N 1
ATOM 2850 C CA . SER A 1 363 ? 25.227 -7.133 7.758 1.00 73.81 363 SER A CA 1
ATOM 2851 C C . SER A 1 363 ? 26.455 -6.647 6.981 1.00 73.81 363 SER A C 1
ATOM 2853 O O . SER A 1 363 ? 27.495 -6.304 7.547 1.00 73.81 363 SER A O 1
ATOM 2855 N N . SER A 1 364 ? 26.348 -6.603 5.657 1.00 81.75 364 SER A N 1
ATOM 2856 C CA . SER A 1 364 ? 27.423 -6.141 4.777 1.00 81.75 364 SER A CA 1
ATOM 2857 C C . SER A 1 364 ? 27.655 -4.630 4.885 1.00 81.75 364 SER A C 1
ATOM 2859 O O . SER A 1 364 ? 26.754 -3.832 4.626 1.00 81.75 364 SER A O 1
ATOM 2861 N N . SER A 1 365 ? 28.882 -4.193 5.196 1.00 86.00 365 SER A N 1
ATOM 2862 C CA . SER A 1 365 ? 29.215 -2.757 5.229 1.00 86.00 365 SER A CA 1
ATOM 2863 C C . SER A 1 365 ? 29.196 -2.123 3.834 1.00 86.00 365 SER A C 1
ATOM 2865 O O . SER A 1 365 ? 28.975 -0.919 3.693 1.00 86.00 365 SER A O 1
ATOM 2867 N N . ALA A 1 366 ? 29.449 -2.914 2.787 1.00 87.31 366 ALA A N 1
ATOM 2868 C CA . ALA A 1 366 ? 29.336 -2.457 1.406 1.00 87.31 366 ALA A CA 1
ATOM 2869 C C . ALA A 1 366 ? 27.872 -2.169 1.041 1.00 87.31 366 ALA A C 1
ATOM 2871 O O . ALA A 1 366 ? 27.585 -1.116 0.475 1.00 87.31 366 ALA A O 1
ATOM 2872 N N . GLU A 1 367 ? 26.959 -3.064 1.422 1.00 90.62 367 GLU A N 1
ATOM 2873 C CA . GLU A 1 367 ? 25.524 -2.906 1.177 1.00 90.62 367 GLU A CA 1
ATOM 2874 C C . GLU A 1 367 ? 24.948 -1.729 1.964 1.00 90.62 367 GLU A C 1
ATOM 2876 O O . GLU A 1 367 ? 24.315 -0.869 1.362 1.00 90.62 367 GLU A O 1
ATOM 2881 N N . VAL A 1 368 ? 25.275 -1.597 3.259 1.00 92.88 368 VAL A N 1
ATOM 2882 C CA . VAL A 1 368 ? 24.857 -0.439 4.075 1.00 92.88 368 VAL A CA 1
ATOM 2883 C C . VAL A 1 368 ? 25.250 0.881 3.408 1.00 92.88 368 VAL A C 1
ATOM 2885 O O . VAL A 1 368 ? 24.414 1.769 3.259 1.00 92.88 368 VAL A O 1
ATOM 2888 N N . ARG A 1 369 ? 26.505 1.011 2.950 1.00 92.81 369 ARG A N 1
ATOM 2889 C CA . ARG A 1 369 ? 26.961 2.228 2.257 1.00 92.81 369 ARG A CA 1
ATOM 2890 C C . ARG A 1 369 ? 26.193 2.476 0.965 1.00 92.81 369 ARG A C 1
ATOM 2892 O O . ARG A 1 369 ? 25.828 3.617 0.701 1.00 92.81 369 ARG A O 1
ATOM 2899 N N . LYS A 1 370 ? 25.933 1.427 0.177 1.00 95.31 370 LYS A N 1
ATOM 2900 C CA . LYS A 1 370 ? 25.192 1.573 -1.078 1.00 95.31 370 LYS A CA 1
ATOM 2901 C C . LYS A 1 370 ? 23.733 1.958 -0.840 1.00 95.31 370 LYS A C 1
ATOM 2903 O O . LYS A 1 370 ? 23.206 2.787 -1.572 1.00 95.31 370 LYS A O 1
ATOM 2908 N N . VAL A 1 371 ? 23.093 1.404 0.187 1.00 96.56 371 VAL A N 1
ATOM 2909 C CA . VAL A 1 371 ? 21.730 1.780 0.582 1.00 96.56 371 VAL A CA 1
ATOM 2910 C C . VAL A 1 371 ? 21.680 3.251 0.979 1.00 96.56 371 VAL A C 1
ATOM 2912 O O . VAL A 1 371 ? 20.845 3.978 0.452 1.00 96.56 371 VAL A O 1
ATOM 2915 N N . VAL A 1 372 ? 22.600 3.719 1.828 1.00 96.81 372 VAL A N 1
ATOM 2916 C CA . VAL A 1 372 ? 22.666 5.139 2.221 1.00 96.81 372 VAL A CA 1
ATOM 2917 C C . VAL A 1 372 ? 22.883 6.043 1.003 1.00 96.81 372 VAL A C 1
ATOM 2919 O O . VAL A 1 372 ? 22.195 7.048 0.863 1.00 96.81 372 VAL A O 1
ATOM 2922 N N . GLU A 1 373 ? 23.770 5.670 0.077 1.00 96.50 373 GLU A N 1
ATOM 2923 C CA . GLU A 1 373 ? 23.964 6.395 -1.187 1.00 96.50 373 GLU A CA 1
ATOM 2924 C C . GLU A 1 373 ? 22.648 6.524 -1.973 1.00 96.50 373 GLU A C 1
ATOM 2926 O O . GLU A 1 373 ? 22.257 7.631 -2.340 1.00 96.50 373 GLU A O 1
ATOM 2931 N N . LEU A 1 374 ? 21.920 5.419 -2.169 1.00 97.06 374 LEU A N 1
ATOM 2932 C CA . LEU A 1 374 ? 20.636 5.416 -2.879 1.00 97.06 374 LEU A CA 1
ATOM 2933 C C . LEU A 1 374 ? 19.573 6.264 -2.165 1.00 97.06 374 LEU A C 1
ATOM 2935 O O . LEU A 1 374 ? 18.847 7.013 -2.819 1.00 97.06 374 LEU A O 1
ATOM 2939 N N . VAL A 1 375 ? 19.511 6.192 -0.833 1.00 97.25 375 VAL A N 1
ATOM 2940 C CA . VAL A 1 375 ? 18.598 7.001 -0.013 1.00 97.25 375 VAL A CA 1
ATOM 2941 C C . VAL A 1 375 ? 18.888 8.497 -0.170 1.00 97.25 375 VAL A C 1
ATOM 2943 O O . VAL A 1 375 ? 17.956 9.287 -0.280 1.00 97.25 375 VAL A O 1
ATOM 2946 N N . LEU A 1 376 ? 20.159 8.904 -0.234 1.00 95.88 376 LEU A N 1
ATOM 2947 C CA . LEU A 1 376 ? 20.556 10.311 -0.391 1.00 95.88 376 LEU A CA 1
ATOM 2948 C C . LEU A 1 376 ? 20.425 10.830 -1.837 1.00 95.88 376 LEU A C 1
ATOM 2950 O O . LEU A 1 376 ? 20.293 12.039 -2.060 1.00 95.88 376 LEU A O 1
ATOM 2954 N N . GLU A 1 377 ? 20.470 9.943 -2.832 1.00 95.81 377 GLU A N 1
ATOM 2955 C CA . GLU A 1 377 ? 20.207 10.273 -4.238 1.00 95.81 377 GLU A CA 1
ATOM 2956 C C . GLU A 1 377 ? 18.711 10.425 -4.541 1.00 95.81 377 GLU A C 1
ATOM 2958 O O . GLU A 1 377 ? 18.336 11.215 -5.414 1.00 95.81 377 GLU A O 1
ATOM 2963 N N . HIS A 1 378 ? 17.852 9.682 -3.838 1.00 96.00 378 HIS A N 1
ATOM 2964 C CA . HIS A 1 378 ? 16.416 9.623 -4.120 1.00 96.00 378 HIS A CA 1
ATOM 2965 C C . HIS A 1 378 ? 15.726 10.997 -4.104 1.00 96.00 378 HIS A C 1
ATOM 2967 O O . HIS A 1 378 ? 15.078 11.314 -5.100 1.00 96.00 378 HIS A O 1
ATOM 2973 N N . PRO A 1 379 ? 15.917 11.882 -3.103 1.00 94.62 379 PRO A N 1
ATOM 2974 C CA . PRO A 1 379 ? 15.297 13.211 -3.105 1.00 94.62 379 PRO A CA 1
ATOM 2975 C C . PRO A 1 379 ? 15.696 14.079 -4.305 1.00 94.62 379 PRO A C 1
ATOM 2977 O O . PRO A 1 379 ? 14.947 14.968 -4.698 1.00 94.62 379 PRO A O 1
ATOM 2980 N N . GLN A 1 380 ? 16.865 13.836 -4.905 1.00 93.31 380 GLN A N 1
ATOM 2981 C CA . GLN A 1 380 ? 17.354 14.602 -6.055 1.00 93.31 380 GLN A CA 1
ATOM 2982 C C . GLN A 1 380 ? 16.698 14.135 -7.359 1.00 93.31 380 GLN A C 1
ATOM 2984 O O . GLN A 1 380 ? 16.408 14.946 -8.237 1.00 93.31 380 GLN A O 1
ATOM 2989 N N . LYS A 1 381 ? 16.455 12.826 -7.484 1.00 93.12 381 LYS A N 1
ATOM 2990 C CA . LYS A 1 381 ? 15.842 12.207 -8.669 1.00 93.12 381 LYS A CA 1
ATOM 2991 C C . LYS A 1 381 ? 14.313 12.238 -8.606 1.00 93.12 381 LYS A C 1
ATOM 2993 O O . LYS A 1 381 ? 13.660 12.514 -9.611 1.00 93.12 381 LYS A O 1
ATOM 2998 N N . PHE A 1 382 ? 13.750 11.996 -7.425 1.00 93.44 382 PHE A N 1
ATOM 2999 C CA . PHE A 1 382 ? 12.322 11.790 -7.185 1.00 93.44 382 PHE A CA 1
ATOM 3000 C C . PHE A 1 382 ? 11.828 12.555 -5.938 1.00 93.44 382 PHE A C 1
ATOM 3002 O O . PHE A 1 382 ? 11.279 11.956 -5.015 1.00 93.44 382 PHE A O 1
ATOM 3009 N N . PRO A 1 383 ? 11.936 13.899 -5.901 1.00 92.38 383 PRO A N 1
ATOM 3010 C CA . PRO A 1 383 ? 11.625 14.713 -4.714 1.00 92.38 383 PRO A CA 1
ATOM 3011 C C . PRO A 1 383 ? 10.173 14.620 -4.221 1.00 92.38 383 PRO A C 1
ATOM 3013 O O . PRO A 1 383 ? 9.865 15.069 -3.120 1.00 92.38 383 PRO A O 1
ATOM 3016 N N . ARG A 1 384 ? 9.263 14.109 -5.058 1.00 92.25 384 ARG A N 1
ATOM 3017 C CA . ARG A 1 384 ? 7.834 13.967 -4.747 1.00 92.25 384 ARG A CA 1
ATOM 3018 C C . ARG A 1 384 ? 7.443 12.564 -4.294 1.00 92.25 384 ARG A C 1
ATOM 3020 O O . ARG A 1 384 ? 6.298 12.403 -3.905 1.00 92.25 384 ARG A O 1
ATOM 3027 N N . GLN A 1 385 ? 8.343 11.588 -4.406 1.00 94.00 385 GLN A N 1
ATOM 3028 C CA . GLN A 1 385 ? 8.059 10.205 -4.043 1.00 94.00 385 GLN A CA 1
ATOM 3029 C C . GLN A 1 385 ? 8.484 9.940 -2.606 1.00 94.00 385 GLN A C 1
ATOM 3031 O O . GLN A 1 385 ? 9.635 10.217 -2.249 1.00 94.00 385 GLN A O 1
ATOM 3036 N N . SER A 1 386 ? 7.587 9.371 -1.807 1.00 95.88 386 SER A N 1
ATOM 3037 C CA . SER A 1 386 ? 7.938 8.883 -0.476 1.00 95.88 386 SER A CA 1
ATOM 3038 C C . SER A 1 386 ? 8.853 7.654 -0.559 1.00 95.88 386 SER A C 1
ATOM 3040 O O . SER A 1 386 ? 8.848 6.914 -1.545 1.00 95.88 386 SER A O 1
ATOM 3042 N N . LEU A 1 387 ? 9.700 7.465 0.455 1.00 97.44 387 LEU A N 1
ATOM 3043 C CA . LEU A 1 387 ? 10.754 6.448 0.450 1.00 97.44 387 LEU A CA 1
ATOM 3044 C C . LEU A 1 387 ? 10.690 5.584 1.709 1.00 97.44 387 LEU A C 1
ATOM 3046 O O . LEU A 1 387 ? 10.555 6.103 2.815 1.00 97.44 387 LEU A O 1
ATOM 3050 N N . GLY A 1 388 ? 10.837 4.273 1.544 1.00 97.31 388 GLY A N 1
ATOM 3051 C CA . GLY A 1 388 ? 11.006 3.324 2.642 1.00 97.31 388 GLY A CA 1
ATOM 3052 C C . GLY A 1 388 ? 12.195 2.404 2.399 1.00 97.31 388 GLY A C 1
ATOM 3053 O O . GLY A 1 388 ? 12.469 2.012 1.266 1.00 97.31 388 GLY A O 1
ATOM 3054 N N . VAL A 1 389 ? 12.900 2.042 3.465 1.00 97.81 389 VAL A N 1
ATOM 3055 C CA . VAL A 1 389 ? 13.975 1.048 3.437 1.00 97.81 389 VAL A CA 1
ATOM 3056 C C . VAL A 1 389 ? 13.555 -0.149 4.280 1.00 97.81 389 VAL A C 1
ATOM 3058 O O . VAL A 1 389 ? 13.254 -0.011 5.468 1.00 97.81 389 VAL A O 1
ATOM 3061 N N . ILE A 1 390 ? 13.543 -1.326 3.661 1.00 96.44 390 ILE A N 1
ATOM 3062 C CA . ILE A 1 390 ? 13.178 -2.593 4.296 1.00 96.44 390 ILE A CA 1
ATOM 3063 C C . ILE A 1 390 ? 14.421 -3.463 4.371 1.00 96.44 390 ILE A C 1
ATOM 3065 O O . ILE A 1 390 ? 14.991 -3.829 3.348 1.00 96.44 390 ILE A O 1
ATOM 3069 N N . ALA A 1 391 ? 14.835 -3.808 5.582 1.00 93.69 391 ALA A N 1
ATOM 3070 C CA . ALA A 1 391 ? 15.935 -4.727 5.822 1.00 93.69 391 ALA A CA 1
ATOM 3071 C C . ALA A 1 391 ? 15.423 -6.123 6.200 1.00 93.69 391 ALA A C 1
ATOM 3073 O O . ALA A 1 391 ? 14.472 -6.261 6.969 1.00 93.69 391 ALA A O 1
ATOM 3074 N N . MET A 1 392 ? 16.094 -7.173 5.726 1.00 88.31 392 MET A N 1
ATOM 3075 C CA . MET A 1 392 ? 15.723 -8.554 6.079 1.00 88.31 392 MET A CA 1
ATOM 3076 C C . MET A 1 392 ? 15.977 -8.899 7.557 1.00 88.31 392 MET A C 1
ATOM 3078 O O . MET A 1 392 ? 15.359 -9.820 8.077 1.00 88.31 392 MET A O 1
ATOM 3082 N N . GLY A 1 393 ? 16.847 -8.157 8.255 1.00 84.50 393 GLY A N 1
ATOM 3083 C CA . GLY A 1 393 ? 17.175 -8.396 9.664 1.00 84.50 393 GLY A CA 1
ATOM 3084 C C . GLY A 1 393 ? 17.262 -7.120 10.502 1.00 84.50 393 GLY A C 1
ATOM 3085 O O . GLY A 1 393 ? 17.654 -6.059 10.010 1.00 84.50 393 GLY A O 1
ATOM 3086 N N . ILE A 1 394 ? 16.943 -7.232 11.797 1.00 87.25 394 ILE A N 1
ATOM 3087 C CA . ILE A 1 394 ? 16.925 -6.108 12.754 1.00 87.25 394 ILE A CA 1
ATOM 3088 C C . ILE A 1 394 ? 18.315 -5.471 12.895 1.00 87.25 394 ILE A C 1
ATOM 3090 O O . ILE A 1 394 ? 18.445 -4.249 12.804 1.00 87.25 394 ILE A O 1
ATOM 3094 N N . ARG A 1 395 ? 19.371 -6.289 13.043 1.00 87.69 395 ARG A N 1
ATOM 3095 C CA . ARG A 1 395 ? 20.764 -5.807 13.124 1.00 87.69 395 ARG A CA 1
ATOM 3096 C C . ARG A 1 395 ? 21.160 -4.993 11.890 1.00 87.69 395 ARG A C 1
ATOM 3098 O O . ARG A 1 395 ? 21.827 -3.965 12.005 1.00 87.69 395 ARG A O 1
ATOM 3105 N N . HIS A 1 396 ? 20.746 -5.437 10.704 1.00 89.69 396 HIS A N 1
ATOM 3106 C CA . HIS A 1 396 ? 21.029 -4.730 9.460 1.00 89.69 396 HIS A CA 1
ATOM 3107 C C . HIS A 1 396 ? 20.225 -3.425 9.358 1.00 89.69 396 HIS A C 1
ATOM 3109 O O . HIS A 1 396 ? 20.818 -2.388 9.070 1.00 89.69 396 HIS A O 1
ATOM 3115 N N . ALA A 1 397 ? 18.933 -3.436 9.713 1.00 92.31 397 ALA A N 1
ATOM 3116 C CA . ALA A 1 397 ? 18.094 -2.235 9.777 1.00 92.31 397 ALA A CA 1
ATOM 3117 C C . ALA A 1 397 ? 18.714 -1.143 10.668 1.00 92.31 397 ALA A C 1
ATOM 3119 O O . ALA A 1 397 ? 18.879 -0.006 10.236 1.00 92.31 397 ALA A O 1
ATOM 3120 N N . GLN A 1 398 ? 19.132 -1.505 11.887 1.00 92.94 398 GLN A N 1
ATOM 3121 C CA . GLN A 1 398 ? 19.772 -0.584 12.834 1.00 92.94 398 GLN A CA 1
ATOM 3122 C C . GLN A 1 398 ? 21.086 -0.013 12.289 1.00 92.94 398 GLN A C 1
ATOM 3124 O O . GLN A 1 398 ? 21.381 1.167 12.469 1.00 92.94 398 GLN A O 1
ATOM 3129 N N . ARG A 1 399 ? 21.883 -0.842 11.602 1.00 93.25 399 ARG A N 1
ATOM 3130 C CA . ARG A 1 399 ? 23.132 -0.395 10.976 1.00 93.25 399 ARG A CA 1
ATOM 3131 C C . ARG A 1 399 ? 22.893 0.572 9.822 1.00 93.25 399 ARG A C 1
ATOM 3133 O O . ARG A 1 399 ? 23.648 1.533 9.706 1.00 93.25 399 ARG A O 1
ATOM 3140 N N . VAL A 1 400 ? 21.874 0.328 8.999 1.00 95.31 400 VAL A N 1
ATOM 3141 C CA . VAL A 1 400 ? 21.466 1.248 7.930 1.00 95.31 400 VAL A CA 1
ATOM 3142 C C . VAL A 1 400 ? 20.962 2.560 8.517 1.00 95.31 400 VAL A C 1
ATOM 3144 O O . VAL A 1 400 ? 21.430 3.608 8.089 1.00 95.31 400 VAL A O 1
ATOM 3147 N N . GLN A 1 401 ? 20.087 2.512 9.528 1.00 96.31 401 GLN A N 1
ATOM 3148 C CA . GLN A 1 401 ? 19.568 3.713 10.187 1.00 96.31 401 GLN A CA 1
ATOM 3149 C C . GLN A 1 401 ? 20.704 4.569 10.756 1.00 96.31 401 GLN A C 1
ATOM 3151 O O . GLN A 1 401 ? 20.800 5.741 10.423 1.00 96.31 401 GLN A O 1
ATOM 3156 N N . ARG A 1 402 ? 21.629 3.973 11.519 1.00 96.00 402 ARG A N 1
ATOM 3157 C CA . ARG A 1 402 ? 22.769 4.711 12.085 1.00 96.00 402 ARG A CA 1
ATOM 3158 C C . ARG A 1 402 ? 23.648 5.350 11.007 1.00 96.00 402 ARG A C 1
ATOM 3160 O O . ARG A 1 402 ? 24.037 6.501 11.143 1.00 96.00 402 ARG A O 1
ATOM 3167 N N . ALA A 1 403 ? 23.964 4.613 9.942 1.00 95.44 403 ALA A N 1
ATOM 3168 C CA . ALA A 1 403 ? 24.781 5.141 8.849 1.00 95.44 403 ALA A CA 1
ATOM 3169 C C . ALA A 1 403 ? 24.063 6.256 8.067 1.00 95.44 403 ALA A C 1
ATOM 3171 O O . ALA A 1 403 ? 24.712 7.169 7.559 1.00 95.44 403 ALA A O 1
ATOM 3172 N N . LEU A 1 404 ? 22.733 6.181 7.964 1.00 96.44 404 LEU A N 1
ATOM 3173 C CA . LEU A 1 404 ? 21.910 7.234 7.381 1.00 96.44 404 LEU A CA 1
ATOM 3174 C C . LEU A 1 404 ? 21.910 8.486 8.267 1.00 96.44 404 LEU A C 1
ATOM 3176 O O . LEU A 1 404 ? 22.143 9.574 7.747 1.00 96.44 404 LEU A O 1
ATOM 3180 N N . ASP A 1 405 ? 21.715 8.329 9.578 1.00 95.94 405 ASP A N 1
ATOM 3181 C CA . ASP A 1 405 ? 21.732 9.433 10.544 1.00 95.94 405 ASP A CA 1
ATOM 3182 C C . ASP A 1 405 ? 23.075 10.183 10.493 1.00 95.94 405 ASP A C 1
ATOM 3184 O O . ASP A 1 405 ? 23.095 11.400 10.320 1.00 95.94 405 ASP A O 1
ATOM 3188 N N . GLU A 1 406 ? 24.198 9.450 10.526 1.00 96.19 406 GLU A N 1
ATOM 3189 C CA . GLU A 1 406 ? 25.554 10.010 10.397 1.00 96.19 406 GLU A CA 1
ATOM 3190 C C . GLU A 1 406 ? 25.747 10.785 9.081 1.00 96.19 406 GLU A C 1
ATOM 3192 O O . GLU A 1 406 ? 26.380 11.842 9.052 1.00 96.19 406 GLU A O 1
ATOM 3197 N N . ALA A 1 407 ? 25.203 10.287 7.968 1.00 94.94 407 ALA A N 1
ATOM 3198 C CA . ALA A 1 407 ? 25.332 10.959 6.679 1.00 94.94 407 ALA A CA 1
ATOM 3199 C C . ALA A 1 407 ? 24.490 12.246 6.599 1.00 94.94 407 ALA A C 1
ATOM 3201 O O . ALA A 1 407 ? 24.923 13.230 5.983 1.00 94.94 407 ALA A O 1
ATOM 3202 N N . LEU A 1 408 ? 23.312 12.256 7.232 1.00 95.00 408 LEU A N 1
ATOM 3203 C CA . LEU A 1 408 ? 22.400 13.400 7.256 1.00 95.00 408 LEU A CA 1
ATOM 3204 C C . LEU A 1 408 ? 22.939 14.578 8.080 1.00 95.00 408 LEU A C 1
ATOM 3206 O O . LEU A 1 408 ? 22.640 15.719 7.734 1.00 95.00 408 LEU A O 1
ATOM 3210 N N . GLU A 1 409 ? 23.817 14.352 9.067 1.00 94.81 409 GLU A N 1
ATOM 3211 C CA . GLU A 1 409 ? 24.463 15.434 9.840 1.00 94.81 409 GLU A CA 1
ATOM 3212 C C . GLU A 1 409 ? 25.178 16.470 8.953 1.00 94.81 409 GLU A C 1
ATOM 3214 O O . GLU A 1 409 ? 25.286 17.646 9.301 1.00 94.81 409 GLU A O 1
ATOM 3219 N N . THR A 1 410 ? 25.660 16.046 7.781 1.00 93.44 410 THR A N 1
ATOM 3220 C CA . THR A 1 410 ? 26.381 16.906 6.828 1.00 93.44 410 THR A CA 1
ATOM 3221 C C . THR A 1 410 ? 25.508 17.424 5.680 1.00 93.44 410 THR A C 1
ATOM 3223 O O . THR A 1 410 ? 26.018 18.092 4.777 1.00 93.44 410 THR A O 1
ATOM 3226 N N . ARG A 1 411 ? 24.199 17.129 5.693 1.00 93.25 411 ARG A N 1
ATOM 3227 C CA . ARG A 1 411 ? 23.256 17.383 4.590 1.00 93.25 411 ARG A CA 1
ATOM 3228 C C . ARG A 1 411 ? 21.977 18.108 5.044 1.00 93.25 411 ARG A C 1
ATOM 3230 O O . ARG A 1 411 ? 20.878 17.597 4.827 1.00 93.25 411 ARG A O 1
ATOM 3237 N N . PRO A 1 412 ? 22.088 19.339 5.584 1.00 92.81 412 PRO A N 1
ATOM 3238 C CA . PRO A 1 412 ? 20.920 20.131 5.994 1.00 92.81 412 PRO A CA 1
ATOM 3239 C C . PRO A 1 412 ? 19.988 20.488 4.822 1.00 92.81 412 PRO A C 1
ATOM 3241 O O . PRO A 1 412 ? 18.833 20.855 5.013 1.00 92.81 412 PRO A O 1
ATOM 3244 N N . ASP A 1 413 ? 20.466 20.372 3.578 1.00 93.69 413 ASP A N 1
ATOM 3245 C CA . ASP A 1 413 ? 19.647 20.516 2.375 1.00 93.69 413 ASP A CA 1
ATOM 3246 C C . ASP A 1 413 ? 18.545 19.447 2.255 1.00 93.69 413 ASP A C 1
ATOM 3248 O O . ASP A 1 413 ? 17.586 19.646 1.508 1.00 93.69 413 ASP A O 1
ATOM 3252 N N . LEU A 1 414 ? 18.653 18.338 2.996 1.00 93.06 414 LEU A N 1
ATOM 3253 C CA . LEU A 1 414 ? 17.702 17.228 2.970 1.00 93.06 414 LEU A CA 1
ATOM 3254 C C . LEU A 1 414 ? 16.720 17.215 4.153 1.00 93.06 414 LEU A C 1
ATOM 3256 O O . LEU A 1 414 ? 15.769 16.434 4.108 1.00 93.06 414 LEU A O 1
ATOM 3260 N N . ASP A 1 415 ? 16.866 18.092 5.153 1.00 92.12 415 ASP A N 1
ATOM 3261 C CA . ASP A 1 415 ? 16.051 18.102 6.385 1.00 92.12 415 ASP A CA 1
ATOM 3262 C C . ASP A 1 415 ? 14.544 18.054 6.105 1.00 92.12 415 ASP A C 1
ATOM 3264 O O . ASP A 1 415 ? 13.799 17.288 6.712 1.00 92.12 415 ASP A O 1
ATOM 3268 N N . ALA A 1 416 ? 14.087 18.829 5.118 1.00 91.88 416 ALA A N 1
ATOM 3269 C CA . ALA A 1 416 ? 12.681 18.854 4.742 1.00 91.88 416 ALA A CA 1
ATOM 3270 C C . ALA A 1 416 ? 12.186 17.497 4.220 1.00 91.88 416 ALA A C 1
ATOM 3272 O O . ALA A 1 416 ? 11.020 17.169 4.414 1.00 91.88 416 ALA A O 1
ATOM 3273 N N . PHE A 1 417 ? 13.013 16.709 3.527 1.00 93.44 417 PHE A N 1
ATOM 3274 C CA . PHE A 1 417 ? 12.619 15.393 3.014 1.00 93.44 417 PHE A CA 1
ATOM 3275 C C . PHE A 1 417 ? 12.527 14.348 4.135 1.00 93.44 417 PHE A C 1
ATOM 3277 O O . PHE A 1 417 ? 11.593 13.551 4.127 1.00 93.44 417 PHE A O 1
ATOM 3284 N N . PHE A 1 418 ? 13.433 14.404 5.115 1.00 94.25 418 PHE A N 1
ATOM 3285 C CA . PHE A 1 418 ? 13.531 13.450 6.229 1.00 94.25 418 PHE A CA 1
ATOM 3286 C C . PHE A 1 418 ? 12.785 13.887 7.503 1.00 94.25 418 PHE A C 1
ATOM 3288 O O . PHE A 1 418 ? 12.968 13.281 8.555 1.00 94.25 418 PHE A O 1
ATOM 3295 N N . ASP A 1 419 ? 11.931 14.911 7.425 1.00 92.50 419 ASP A N 1
ATOM 3296 C CA . ASP A 1 419 ? 11.137 15.387 8.561 1.00 92.50 419 ASP A CA 1
ATOM 3297 C C . ASP A 1 419 ? 10.216 14.273 9.114 1.00 92.50 419 ASP A C 1
ATOM 3299 O O . ASP A 1 419 ? 9.291 13.842 8.413 1.00 92.50 419 ASP A O 1
ATOM 3303 N N . PRO A 1 420 ? 10.409 13.824 10.372 1.00 89.25 420 PRO A N 1
ATOM 3304 C CA . PRO A 1 420 ? 9.582 12.786 10.987 1.00 89.25 420 PRO A CA 1
ATOM 3305 C C . PRO A 1 420 ? 8.138 13.244 11.249 1.00 89.25 420 PRO A C 1
ATOM 3307 O O . PRO A 1 420 ? 7.273 12.413 11.514 1.00 89.25 420 PRO A O 1
ATOM 3310 N N . GLY A 1 421 ? 7.859 14.552 11.187 1.00 90.25 421 GLY A N 1
ATOM 3311 C CA . GLY A 1 421 ? 6.511 15.109 11.290 1.00 90.25 421 GLY A CA 1
ATOM 3312 C C . GLY A 1 421 ? 5.663 14.931 10.027 1.00 90.25 421 GLY A C 1
ATOM 3313 O O . GLY A 1 421 ? 4.458 15.191 10.065 1.00 90.25 421 GLY A O 1
ATOM 3314 N N . LYS A 1 422 ? 6.258 14.490 8.912 1.00 90.00 422 LYS A N 1
ATOM 3315 C CA . LYS A 1 422 ? 5.517 14.169 7.689 1.00 90.00 422 LYS A CA 1
ATOM 3316 C C . LYS A 1 422 ? 4.726 12.874 7.839 1.00 90.00 422 LYS A C 1
ATOM 3318 O O . LYS A 1 422 ? 5.206 11.887 8.391 1.00 90.00 422 LYS A O 1
ATOM 3323 N N . GLU A 1 423 ? 3.532 12.874 7.250 1.00 86.06 423 GLU A N 1
ATOM 3324 C CA . GLU A 1 423 ? 2.661 11.697 7.175 1.00 86.06 423 GLU A CA 1
ATOM 3325 C C . GLU A 1 423 ? 3.393 10.510 6.523 1.00 86.06 423 GLU A C 1
ATOM 3327 O O . GLU A 1 423 ? 3.525 9.450 7.131 1.00 86.06 423 GLU A O 1
ATOM 3332 N N . GLU A 1 424 ? 4.007 10.733 5.357 1.00 90.62 424 GLU A N 1
ATOM 3333 C CA . GLU A 1 424 ? 4.850 9.750 4.664 1.00 90.62 424 GLU A CA 1
ATOM 3334 C C . GLU A 1 424 ? 6.351 10.030 4.852 1.00 90.62 424 GLU A C 1
ATOM 3336 O O . GLU A 1 424 ? 7.102 10.215 3.892 1.00 90.62 424 GLU A O 1
ATOM 3341 N N . HIS A 1 425 ? 6.807 10.096 6.104 1.00 92.62 425 HIS A N 1
ATOM 3342 C CA . HIS A 1 425 ? 8.234 10.233 6.412 1.00 92.62 425 HIS A CA 1
ATOM 3343 C C . HIS A 1 425 ? 9.046 9.008 5.953 1.00 92.62 425 HIS A C 1
ATOM 3345 O O . HIS A 1 425 ? 8.523 7.893 5.821 1.00 92.62 425 HIS A O 1
ATOM 3351 N N . VAL A 1 426 ? 10.346 9.208 5.732 1.00 95.69 426 VAL A N 1
ATOM 3352 C CA . VAL A 1 426 ? 11.270 8.115 5.404 1.00 95.69 426 VAL A CA 1
ATOM 3353 C C . VAL A 1 426 ? 11.399 7.170 6.593 1.00 95.69 426 VAL A C 1
ATOM 3355 O O . VAL A 1 426 ? 11.589 7.627 7.716 1.00 95.69 426 VAL A O 1
ATOM 3358 N N . PHE A 1 427 ? 11.339 5.860 6.354 1.00 95.88 427 PHE A N 1
ATOM 3359 C CA . PHE A 1 427 ? 11.587 4.861 7.395 1.00 95.88 427 PHE A CA 1
ATOM 3360 C C . PHE A 1 427 ? 12.698 3.886 7.011 1.00 95.88 427 PHE A C 1
ATOM 3362 O O . PHE A 1 427 ? 12.882 3.568 5.835 1.00 95.88 427 PHE A O 1
ATOM 3369 N N . VAL A 1 428 ? 13.367 3.341 8.029 1.00 96.50 428 VAL A N 1
ATOM 3370 C CA . VAL A 1 428 ? 14.187 2.128 7.938 1.00 96.50 428 VAL A CA 1
ATOM 3371 C C . VAL A 1 428 ? 13.619 1.107 8.922 1.00 96.50 428 VAL A C 1
ATOM 3373 O O . VAL A 1 428 ? 13.647 1.315 10.134 1.00 96.50 428 VAL A O 1
ATOM 3376 N N . LYS A 1 429 ? 13.055 0.011 8.412 1.00 94.25 429 LYS A N 1
ATOM 3377 C CA . LYS A 1 429 ? 12.376 -1.021 9.216 1.00 94.25 429 LYS A CA 1
ATOM 3378 C C . LYS A 1 429 ? 12.828 -2.416 8.792 1.00 94.25 429 LYS A C 1
ATOM 3380 O O . LYS A 1 429 ? 13.301 -2.604 7.674 1.00 94.25 429 LYS A O 1
ATOM 3385 N N . ASN A 1 430 ? 12.700 -3.399 9.681 1.00 90.12 430 ASN A N 1
ATOM 3386 C CA . ASN A 1 430 ? 12.849 -4.801 9.296 1.00 90.12 430 ASN A CA 1
ATOM 3387 C C . ASN A 1 430 ? 11.532 -5.360 8.731 1.00 90.12 430 ASN A C 1
ATOM 3389 O O . ASN A 1 430 ? 10.468 -4.789 8.974 1.00 90.12 430 ASN A O 1
ATOM 3393 N N . LEU A 1 431 ? 11.611 -6.489 8.021 1.00 83.69 431 LEU A N 1
ATOM 3394 C CA . LEU A 1 431 ? 10.465 -7.131 7.362 1.00 83.69 431 LEU A CA 1
ATOM 3395 C C . LEU A 1 431 ? 9.261 -7.369 8.294 1.00 83.69 431 LEU A C 1
ATOM 3397 O O . LEU A 1 431 ? 8.125 -7.216 7.870 1.00 83.69 431 LEU A O 1
ATOM 3401 N N . GLU A 1 432 ? 9.488 -7.676 9.571 1.00 77.25 432 GLU A N 1
ATOM 3402 C CA . GLU A 1 432 ? 8.409 -7.948 10.537 1.00 77.25 432 GLU A CA 1
ATOM 3403 C C . GLU A 1 432 ? 7.666 -6.683 10.992 1.00 77.25 432 GLU A C 1
ATOM 3405 O O . GLU A 1 432 ? 6.535 -6.759 11.453 1.00 77.25 432 GLU A O 1
ATOM 3410 N N . ARG A 1 433 ? 8.299 -5.507 10.895 1.00 81.56 433 ARG A N 1
ATOM 3411 C CA . ARG A 1 433 ? 7.748 -4.235 11.398 1.00 81.56 433 ARG A CA 1
ATOM 3412 C C . ARG A 1 433 ? 7.186 -3.336 10.303 1.00 81.56 433 ARG A C 1
ATOM 3414 O O . ARG A 1 433 ? 6.741 -2.236 10.616 1.00 81.56 433 ARG A O 1
ATOM 3421 N N . VAL A 1 434 ? 7.269 -3.762 9.042 1.00 85.31 434 VAL A N 1
ATOM 3422 C CA . VAL A 1 434 ? 6.839 -2.967 7.881 1.00 85.31 434 VAL A CA 1
ATOM 3423 C C . VAL A 1 434 ? 5.399 -3.254 7.452 1.00 85.31 434 VAL A C 1
ATOM 3425 O O . VAL A 1 434 ? 4.877 -2.590 6.561 1.00 85.31 434 VAL A O 1
ATOM 3428 N N . GLN A 1 435 ? 4.737 -4.255 8.040 1.00 80.06 435 GLN A N 1
ATOM 3429 C CA . GLN A 1 435 ? 3.374 -4.596 7.644 1.00 80.06 435 GLN A CA 1
ATOM 3430 C C . GLN A 1 435 ? 2.421 -3.421 7.901 1.00 80.06 435 GLN A C 1
ATOM 3432 O O . GLN A 1 435 ? 2.429 -2.812 8.969 1.00 80.06 435 GLN A O 1
ATOM 3437 N N . GLY A 1 436 ? 1.620 -3.091 6.887 1.00 80.56 436 GLY A N 1
ATOM 3438 C CA . GLY A 1 436 ? 0.747 -1.917 6.881 1.00 80.56 436 GLY A CA 1
ATOM 3439 C C . GLY A 1 436 ? 1.415 -0.618 6.410 1.00 80.56 436 GLY A C 1
ATOM 3440 O O . GLY A 1 436 ? 0.699 0.318 6.063 1.00 80.56 436 GLY A O 1
ATOM 3441 N N . ASP A 1 437 ? 2.748 -0.550 6.317 1.00 88.69 437 ASP A N 1
ATOM 3442 C CA . ASP A 1 437 ? 3.435 0.595 5.716 1.00 88.69 437 ASP A CA 1
ATOM 3443 C C . ASP A 1 437 ? 3.478 0.481 4.181 1.00 88.69 437 ASP A C 1
ATOM 3445 O O . ASP A 1 437 ? 3.663 -0.592 3.602 1.00 88.69 437 ASP A O 1
ATOM 3449 N N . GLU A 1 438 ? 3.356 1.619 3.501 1.00 91.62 438 GLU A N 1
ATOM 3450 C CA . GLU A 1 438 ? 3.507 1.733 2.048 1.00 91.62 438 GLU A CA 1
ATOM 3451 C C . GLU A 1 438 ? 4.248 3.018 1.678 1.00 91.62 438 GLU A C 1
ATOM 3453 O O . GLU A 1 438 ? 4.169 4.014 2.396 1.00 91.62 438 GLU A O 1
ATOM 3458 N N . ARG A 1 439 ? 5.010 2.992 0.584 1.00 94.38 439 ARG A N 1
ATOM 3459 C CA . ARG A 1 439 ? 5.740 4.149 0.047 1.00 94.38 439 ARG A CA 1
ATOM 3460 C C . ARG A 1 439 ? 5.759 4.073 -1.471 1.00 94.38 439 ARG A C 1
ATOM 3462 O O . ARG A 1 439 ? 5.673 2.979 -2.029 1.00 94.38 439 ARG A O 1
ATOM 3469 N N . ASP A 1 440 ? 5.934 5.220 -2.118 1.00 94.06 440 ASP A N 1
ATOM 3470 C CA . ASP A 1 440 ? 6.085 5.284 -3.576 1.00 94.06 440 ASP A CA 1
ATOM 3471 C C . ASP A 1 440 ? 7.323 4.513 -4.063 1.00 94.06 440 ASP A C 1
ATOM 3473 O O . ASP A 1 440 ? 7.292 3.896 -5.127 1.00 94.06 440 ASP A O 1
ATOM 3477 N N . ALA A 1 441 ? 8.410 4.547 -3.284 1.00 95.06 441 ALA A N 1
ATOM 3478 C CA . ALA A 1 441 ? 9.647 3.826 -3.553 1.00 95.06 441 ALA A CA 1
ATOM 3479 C C . ALA A 1 441 ? 10.101 3.020 -2.329 1.00 95.06 441 ALA A C 1
ATOM 3481 O O . ALA A 1 441 ? 10.114 3.515 -1.200 1.00 95.06 441 ALA A O 1
ATOM 3482 N N . ILE A 1 442 ? 10.527 1.779 -2.572 1.00 96.00 442 ILE A N 1
ATOM 3483 C CA . ILE A 1 442 ? 11.059 0.877 -1.550 1.00 96.00 442 ILE A CA 1
ATOM 3484 C C . ILE A 1 442 ? 12.465 0.429 -1.944 1.00 96.00 442 ILE A C 1
ATOM 3486 O O . ILE A 1 442 ? 12.684 -0.057 -3.053 1.00 96.00 442 ILE A O 1
ATOM 3490 N N . ILE A 1 443 ? 13.407 0.545 -1.009 1.00 97.00 443 ILE A N 1
ATOM 3491 C CA . ILE A 1 443 ? 14.717 -0.103 -1.088 1.00 97.00 443 ILE A CA 1
ATOM 3492 C C . ILE A 1 443 ? 14.671 -1.336 -0.186 1.00 97.00 443 ILE A C 1
ATOM 3494 O O . ILE A 1 443 ? 14.638 -1.214 1.037 1.00 97.00 443 ILE A O 1
ATOM 3498 N N . LEU A 1 444 ? 14.671 -2.524 -0.789 1.00 95.69 444 LEU A N 1
ATOM 3499 C CA . LEU A 1 444 ? 14.836 -3.786 -0.071 1.00 95.69 444 LEU A CA 1
ATOM 3500 C C . LEU A 1 444 ? 16.332 -4.112 0.038 1.00 95.69 444 LEU A C 1
ATOM 3502 O O . LEU A 1 444 ? 17.024 -4.154 -0.978 1.00 95.69 444 LEU A O 1
ATOM 3506 N N . THR A 1 445 ? 16.820 -4.343 1.255 1.00 93.81 445 THR A N 1
ATOM 3507 C CA . THR A 1 445 ? 18.227 -4.653 1.546 1.00 93.81 445 THR A CA 1
ATOM 3508 C C . THR A 1 445 ? 18.351 -5.972 2.307 1.00 93.81 445 THR A C 1
ATOM 3510 O O . THR A 1 445 ? 17.640 -6.226 3.285 1.00 93.81 445 THR A O 1
ATOM 3513 N N . ILE A 1 446 ? 19.232 -6.843 1.823 1.00 89.62 446 ILE A N 1
ATOM 3514 C CA . ILE A 1 446 ? 19.335 -8.244 2.239 1.00 89.62 446 ILE A CA 1
ATOM 3515 C C . ILE A 1 446 ? 20.221 -8.358 3.479 1.00 89.62 446 ILE A C 1
ATOM 3517 O O . ILE A 1 446 ? 19.881 -9.064 4.424 1.00 89.62 446 ILE A O 1
ATOM 3521 N N . GLY A 1 447 ? 21.349 -7.651 3.497 1.00 80.69 447 GLY A N 1
ATOM 3522 C CA . GLY A 1 447 ? 22.288 -7.606 4.614 1.00 80.69 447 GLY A CA 1
ATOM 3523 C C . GLY A 1 447 ? 23.257 -8.785 4.697 1.00 80.69 447 GLY A C 1
ATOM 3524 O O . GLY A 1 447 ? 24.288 -8.657 5.355 1.00 80.69 447 GLY A O 1
ATOM 3525 N N . TYR A 1 448 ? 23.002 -9.907 4.025 1.00 74.62 448 TYR A N 1
ATOM 3526 C CA . TYR A 1 448 ? 23.863 -11.090 4.105 1.00 74.62 448 TYR A CA 1
ATOM 3527 C C . TYR A 1 448 ? 25.092 -10.991 3.194 1.00 74.62 448 TYR A C 1
ATOM 3529 O O . TYR A 1 448 ? 24.985 -10.843 1.976 1.00 74.62 448 TYR A O 1
ATOM 3537 N N . GLY A 1 449 ? 26.274 -11.130 3.796 1.00 67.31 449 GLY A N 1
ATOM 3538 C CA . GLY A 1 449 ? 27.556 -11.206 3.098 1.00 67.31 449 GLY A CA 1
ATOM 3539 C C . GLY A 1 449 ? 28.045 -12.644 2.932 1.00 67.31 449 GLY A C 1
ATOM 3540 O O . GLY A 1 449 ? 27.632 -13.543 3.659 1.00 67.31 449 GLY A O 1
ATOM 3541 N N . LYS A 1 450 ? 28.966 -12.880 1.989 1.00 64.25 450 LYS A N 1
ATOM 3542 C CA . LYS A 1 450 ? 29.707 -14.152 1.942 1.00 64.25 450 LYS A CA 1
ATOM 3543 C C . LYS A 1 450 ? 30.675 -14.225 3.125 1.00 64.25 450 LYS A C 1
ATOM 3545 O O . LYS A 1 450 ? 31.395 -13.258 3.383 1.00 64.25 450 LYS A O 1
ATOM 3550 N N . ASP A 1 451 ? 30.722 -15.375 3.789 1.00 60.50 451 ASP A N 1
ATOM 3551 C CA . ASP A 1 451 ? 31.687 -15.676 4.844 1.00 60.50 451 ASP A CA 1
ATOM 3552 C C . ASP A 1 451 ? 33.137 -15.690 4.308 1.00 60.50 451 ASP A C 1
ATOM 3554 O O . ASP A 1 451 ? 33.406 -15.565 3.104 1.00 60.50 451 ASP A O 1
ATOM 3558 N N . ARG A 1 452 ? 34.117 -15.874 5.204 1.00 59.09 452 ARG A N 1
ATOM 3559 C CA . ARG A 1 452 ? 35.543 -15.974 4.825 1.00 59.09 452 ARG A CA 1
ATOM 3560 C C . ARG A 1 452 ? 35.847 -17.143 3.873 1.00 59.09 452 ARG A C 1
ATOM 3562 O O . ARG A 1 452 ? 36.873 -17.106 3.198 1.00 59.09 452 ARG A O 1
ATOM 3569 N N . GLY A 1 453 ? 34.987 -18.160 3.819 1.00 58.69 453 GLY A N 1
ATOM 3570 C CA . GLY A 1 453 ? 35.068 -19.303 2.909 1.00 58.69 453 GLY A CA 1
ATOM 3571 C C . GLY A 1 453 ? 34.336 -19.100 1.576 1.00 58.69 453 GLY A C 1
ATOM 3572 O O . GLY A 1 453 ? 34.352 -20.003 0.740 1.00 58.69 453 GLY A O 1
ATOM 3573 N N . GLY A 1 454 ? 33.706 -17.941 1.354 1.00 59.47 454 GLY A N 1
ATOM 3574 C CA . GLY A 1 454 ? 32.921 -17.641 0.158 1.00 59.47 454 GLY A CA 1
ATOM 3575 C C . GLY A 1 454 ? 31.512 -18.247 0.149 1.00 59.47 454 GLY A C 1
ATOM 3576 O O . GLY A 1 454 ? 30.834 -18.156 -0.880 1.00 59.47 454 GLY A O 1
ATOM 3577 N N . LYS A 1 455 ? 31.064 -18.853 1.253 1.00 57.81 455 LYS A N 1
ATOM 3578 C CA . LYS A 1 455 ? 29.709 -19.387 1.413 1.00 57.81 455 LYS A CA 1
ATOM 3579 C C . LYS A 1 455 ? 28.778 -18.287 1.913 1.00 57.81 455 LYS A C 1
ATOM 3581 O O . LYS A 1 455 ? 29.143 -17.473 2.752 1.00 57.81 455 LYS A O 1
ATOM 3586 N N . SER A 1 456 ? 27.566 -18.246 1.377 1.00 58.44 456 SER A N 1
ATOM 3587 C CA . SER A 1 456 ? 26.485 -17.452 1.961 1.00 58.44 456 SER A CA 1
ATOM 3588 C C . SER A 1 456 ? 25.980 -18.141 3.236 1.00 58.44 456 SER A C 1
ATOM 3590 O O . SER A 1 456 ? 25.876 -19.374 3.219 1.00 58.44 456 SER A O 1
ATOM 3592 N N . PRO A 1 457 ? 25.621 -17.399 4.302 1.00 55.59 457 PRO A N 1
ATOM 3593 C CA . PRO A 1 457 ? 24.882 -17.975 5.421 1.00 55.59 457 PRO A CA 1
ATOM 3594 C C . PRO A 1 457 ? 23.627 -18.666 4.873 1.00 55.59 457 PRO A C 1
ATOM 3596 O O . PRO A 1 457 ? 22.987 -18.173 3.941 1.00 55.59 457 PRO A O 1
ATOM 3599 N N . GLY A 1 458 ? 23.353 -19.872 5.367 1.00 46.03 458 GLY A N 1
ATOM 3600 C CA . GLY A 1 458 ? 22.389 -20.822 4.810 1.00 46.03 458 GLY A CA 1
ATOM 3601 C C . GLY A 1 458 ? 20.928 -20.400 4.956 1.00 46.03 458 GLY A C 1
ATOM 3602 O O . GLY A 1 458 ? 20.160 -21.070 5.626 1.00 46.03 458 GLY A O 1
ATOM 3603 N N . ARG A 1 459 ? 20.523 -19.324 4.288 1.00 47.47 459 ARG A N 1
ATOM 3604 C CA . ARG A 1 459 ? 19.146 -19.068 3.862 1.00 47.47 459 ARG A CA 1
ATOM 3605 C C . ARG A 1 459 ? 19.210 -18.646 2.405 1.00 47.47 459 ARG A C 1
ATOM 3607 O O . ARG A 1 459 ? 19.124 -17.473 2.059 1.00 47.47 459 ARG A O 1
ATOM 3614 N N . ALA A 1 460 ? 19.450 -19.633 1.547 1.00 34.25 460 ALA A N 1
ATOM 3615 C CA . ALA A 1 460 ? 19.212 -19.467 0.126 1.00 34.25 460 ALA A CA 1
ATOM 3616 C C . ALA A 1 460 ? 17.707 -19.239 -0.044 1.00 34.25 460 ALA A C 1
ATOM 3618 O O . ALA A 1 460 ? 16.917 -20.173 0.067 1.00 34.25 460 ALA A O 1
ATOM 3619 N N . ILE A 1 461 ? 17.321 -17.981 -0.243 1.00 38.28 461 ILE A N 1
ATOM 3620 C CA . ILE A 1 461 ? 16.047 -17.639 -0.866 1.00 38.28 461 ILE A CA 1
ATOM 3621 C C . ILE A 1 461 ? 16.179 -18.173 -2.296 1.00 38.28 461 ILE A C 1
ATOM 3623 O O . ILE A 1 461 ? 16.912 -17.601 -3.104 1.00 38.28 461 ILE A O 1
ATOM 3627 N N . GLY A 1 462 ? 15.618 -19.362 -2.514 1.00 28.89 462 GLY A N 1
ATOM 3628 C CA . GLY A 1 462 ? 15.518 -20.023 -3.812 1.00 28.89 462 GLY A CA 1
ATOM 3629 C C . GLY A 1 462 ? 14.318 -19.527 -4.592 1.00 28.89 462 GLY A C 1
ATOM 3630 O O . GLY A 1 462 ? 13.293 -19.227 -3.938 1.00 28.89 462 GLY A O 1
#

pLDDT: mean 84.18, std 14.92, range [28.89, 98.0]

Foldseek 3Di:
DPDVVVVVVVVVVVDPDDDDDDPPVCPVVVVVVVVVVLVVQVVVCVVDPDPDPVVDDPVVNVVVVVVVVVPPDCVVCVVVVVVVVVVCVVVVCVVVVVVCVVVVDDPVCSVVSVVVVVVVVVLVVCLVVDVVSVPDDPVVVVVVVVVVVVVVVVVVVVVVVVVVVVLVVQLVVQCVVCVVLVVLVVVQVPDPDDHDQQLVNCVRNLSNCCSNVVDDDDFLVRLVVRDDLEARHQEDEDAQQQQAAPVSCVSRVSNYPYYHYYHDVLDDHHDPPPPDPDDPDPPPPPPPPPPDDQRGPVSVCVVPDDDDDDQEDDFDLACLVCVVCCVPPVVVRHDDDHHPDDDDLDDDDDFDDDEPPDPDQQAGPSLLVVVLVCVVCCCVVPVPWFEEEEEQDPVNLVSSVVVNVVVCVVPPVCCVQQPPPDPRHYYRYYPVPCPPPDIRYYHYGYRGDQHNVRDTDPPPPD

Radius of gyration: 42.5 Å; chains: 1; bounding box: 83×69×140 Å